Protein AF-A0A9E3BMX7-F1 (afdb_monomer)

pLDDT: mean 75.13, std 13.39, range [41.72, 94.5]

Radius of gyration: 87.29 Å; Cα contacts (8 Å, |Δi|>4): 71; chains: 1; bounding box: 152×109×263 Å

Mean predicted aligned error: 24.05 Å

Structure (mmCIF, N/CA/C/O backbone):
data_AF-A0A9E3BMX7-F1
#
_entry.id   AF-A0A9E3BMX7-F1
#
loop_
_atom_site.group_PDB
_atom_site.id
_atom_site.type_symbol
_atom_site.label_atom_id
_atom_site.label_alt_id
_atom_site.label_comp_id
_atom_site.label_asym_id
_atom_site.label_entity_id
_atom_site.label_seq_id
_atom_site.pdbx_PDB_ins_code
_atom_site.Cartn_x
_atom_site.Cartn_y
_atom_site.Cartn_z
_atom_site.occupancy
_atom_site.B_iso_or_equiv
_atom_site.auth_seq_id
_atom_site.auth_comp_id
_atom_site.auth_asym_id
_atom_site.auth_atom_id
_atom_site.pdbx_PDB_model_num
ATOM 1 N N . MET A 1 1 ? -49.608 14.286 -42.665 1.00 45.88 1 MET A N 1
ATOM 2 C CA . MET A 1 1 ? -49.156 15.027 -43.859 1.00 45.88 1 MET A CA 1
ATOM 3 C C . MET A 1 1 ? -48.660 16.374 -43.383 1.00 45.88 1 MET A C 1
ATOM 5 O O . MET A 1 1 ? -49.359 16.980 -42.579 1.00 45.88 1 MET A O 1
ATOM 9 N N . SER A 1 2 ? -47.480 16.752 -43.873 1.00 42.91 2 SER A N 1
ATOM 10 C CA . SER A 1 2 ? -46.743 18.000 -43.635 1.00 42.91 2 SER A CA 1
ATOM 11 C C . SER A 1 2 ? -46.027 18.141 -42.287 1.00 42.91 2 SER A C 1
ATOM 13 O O . SER A 1 2 ? -46.604 17.869 -41.243 1.00 42.91 2 SER A O 1
ATOM 15 N N . ASP A 1 3 ? -44.779 18.600 -42.225 1.00 44.50 3 ASP A N 1
ATOM 16 C CA . ASP A 1 3 ? -43.766 18.776 -43.273 1.00 44.50 3 ASP A CA 1
ATOM 17 C C . ASP A 1 3 ? -42.406 18.949 -42.588 1.00 44.50 3 ASP A C 1
ATOM 19 O O . ASP A 1 3 ? -42.284 19.597 -41.545 1.00 44.50 3 ASP A O 1
ATOM 23 N N . GLU A 1 4 ? -41.407 18.327 -43.193 1.00 44.69 4 GLU A N 1
ATOM 24 C CA . GLU A 1 4 ? -40.011 18.262 -42.788 1.00 44.69 4 GLU A CA 1
ATOM 25 C C . GLU A 1 4 ? -39.284 19.488 -43.359 1.00 44.69 4 GLU A C 1
ATOM 27 O O . GLU A 1 4 ? -39.390 19.786 -44.547 1.00 44.69 4 GLU A O 1
ATOM 32 N N . LYS A 1 5 ? -38.574 20.244 -42.513 1.00 59.22 5 LYS A N 1
ATOM 33 C CA . LYS A 1 5 ? -37.846 21.458 -42.913 1.00 59.22 5 LYS A CA 1
ATOM 34 C C . LYS A 1 5 ? -36.365 21.122 -43.161 1.00 59.22 5 LYS A C 1
ATOM 36 O O . LYS A 1 5 ? -35.686 20.776 -42.195 1.00 59.22 5 LYS A O 1
ATOM 41 N N . PRO A 1 6 ? -35.839 21.247 -44.395 1.00 69.12 6 PRO A N 1
ATOM 42 C CA . PRO A 1 6 ? -34.425 21.007 -44.683 1.00 69.12 6 PRO A CA 1
ATOM 43 C C . PRO A 1 6 ? -33.535 22.238 -44.390 1.00 69.12 6 PRO A C 1
ATOM 45 O O . PRO A 1 6 ? -34.026 23.373 -44.407 1.00 69.12 6 PRO A O 1
ATOM 48 N N . PRO A 1 7 ? -32.225 22.037 -44.129 1.00 65.56 7 PRO A N 1
ATOM 49 C CA . PRO A 1 7 ? -31.259 23.102 -43.854 1.00 65.56 7 PRO A CA 1
ATOM 50 C C . PRO A 1 7 ? -30.674 23.723 -45.139 1.00 65.56 7 PRO A C 1
ATOM 52 O O . PRO A 1 7 ? -30.433 23.032 -46.126 1.00 65.56 7 PRO A O 1
ATOM 55 N N . ILE A 1 8 ? -30.427 25.036 -45.097 1.00 66.00 8 ILE A N 1
ATOM 56 C CA . ILE A 1 8 ? -29.832 25.857 -46.171 1.00 66.00 8 ILE A CA 1
ATOM 57 C C . ILE A 1 8 ? -28.312 26.036 -45.908 1.00 66.00 8 ILE A C 1
ATOM 59 O O . ILE A 1 8 ? -27.930 26.101 -44.737 1.00 66.00 8 ILE A O 1
ATOM 63 N N . PRO A 1 9 ? -27.447 26.102 -46.949 1.00 68.56 9 PRO A N 1
ATOM 64 C CA . PRO A 1 9 ? -25.979 26.093 -46.849 1.00 68.56 9 PRO A CA 1
ATOM 65 C C . PRO A 1 9 ? -25.344 27.493 -46.669 1.00 68.56 9 PRO A C 1
ATOM 67 O O . PRO A 1 9 ? -26.020 28.494 -46.910 1.00 68.56 9 PRO A O 1
ATOM 70 N N . PRO A 1 10 ? -24.051 27.588 -46.281 1.00 67.56 10 PRO A N 1
ATOM 71 C CA . PRO A 1 10 ? -23.334 28.861 -46.158 1.00 67.56 10 PRO A CA 1
ATOM 72 C C . PRO A 1 10 ? -22.708 29.342 -47.484 1.00 67.56 10 PRO A C 1
ATOM 74 O O . PRO A 1 10 ? -22.135 28.557 -48.237 1.00 67.56 10 PRO A O 1
ATOM 77 N N . GLU A 1 11 ? -22.785 30.653 -47.715 1.00 55.09 11 GLU A N 1
ATOM 78 C CA . GLU A 1 11 ? -22.170 31.425 -48.812 1.00 55.09 11 GLU A CA 1
ATOM 79 C C . GLU A 1 11 ? -21.108 32.415 -48.246 1.00 55.09 11 GLU A C 1
ATOM 81 O O . GLU A 1 11 ? -21.000 32.523 -47.021 1.00 55.09 11 GLU A O 1
ATOM 86 N N . PRO A 1 12 ? -20.258 33.070 -49.071 1.00 60.41 12 PRO A N 1
ATOM 87 C CA . PRO A 1 12 ? -18.803 33.033 -48.922 1.00 60.41 12 PRO A CA 1
ATOM 88 C C . PRO A 1 12 ? -18.129 34.343 -48.461 1.00 60.41 12 PRO A C 1
ATOM 90 O O . PRO A 1 12 ? -18.748 35.387 -48.288 1.00 60.41 12 PRO A O 1
ATOM 93 N N . GLU A 1 13 ? -16.813 34.212 -48.279 1.00 54.62 13 GLU A N 1
ATOM 94 C CA . GLU A 1 13 ? -15.777 35.170 -47.879 1.00 54.62 13 GLU A CA 1
ATOM 95 C C . GLU A 1 13 ? -15.935 36.617 -48.388 1.00 54.62 13 GLU A C 1
ATOM 97 O O . GLU A 1 13 ? -15.946 36.889 -49.589 1.00 54.62 13 GLU A O 1
ATOM 102 N N . THR A 1 14 ? -15.926 37.565 -47.449 1.00 54.00 14 THR A N 1
ATOM 103 C CA . THR A 1 14 ? -15.662 38.989 -47.690 1.00 54.00 14 THR A CA 1
ATOM 104 C C . THR A 1 14 ? -14.191 39.308 -47.429 1.00 54.00 14 THR A C 1
ATOM 106 O O . THR A 1 14 ? -13.706 39.220 -46.302 1.00 54.00 14 THR A O 1
ATOM 109 N N . ILE A 1 15 ? -13.502 39.684 -48.506 1.00 52.75 15 ILE A N 1
ATOM 110 C CA . ILE A 1 15 ? -12.169 40.290 -48.542 1.00 52.75 15 ILE A CA 1
ATOM 111 C C . ILE A 1 15 ? -12.327 41.766 -48.160 1.00 52.75 15 ILE A C 1
ATOM 113 O O . ILE A 1 15 ? -12.967 42.510 -48.902 1.00 52.75 15 ILE A O 1
ATOM 117 N N . ASP A 1 16 ? -11.739 42.190 -47.040 1.00 54.12 16 ASP A N 1
ATOM 118 C CA . ASP A 1 16 ? -11.660 43.605 -46.668 1.00 54.12 16 ASP A CA 1
ATOM 119 C C . ASP A 1 16 ? -10.324 44.220 -47.090 1.00 54.12 16 ASP A C 1
ATOM 121 O O . ASP A 1 16 ? -9.240 43.673 -46.872 1.00 54.12 16 ASP A O 1
ATOM 125 N N . ALA A 1 17 ? -10.461 45.369 -47.744 1.00 45.69 17 ALA A N 1
ATOM 126 C CA . ALA A 1 17 ? -9.440 46.122 -48.440 1.00 45.69 17 ALA A CA 1
ATOM 127 C C . ALA A 1 17 ? -8.647 47.057 -47.512 1.00 45.69 17 ALA A C 1
ATOM 129 O O . ALA A 1 17 ? -9.183 47.720 -46.626 1.00 45.69 17 ALA A O 1
ATOM 130 N N . GLU A 1 18 ? -7.352 47.141 -47.795 1.00 47.81 18 GLU A N 1
ATOM 131 C CA . GLU A 1 18 ? -6.361 48.029 -47.193 1.00 47.81 18 GLU A CA 1
ATOM 132 C C . GLU A 1 18 ? -6.452 49.448 -47.803 1.00 47.81 18 GLU A C 1
ATOM 134 O O . GLU A 1 18 ? -6.487 49.574 -49.032 1.00 47.81 18 GLU A O 1
ATOM 139 N N . PRO A 1 19 ? -6.488 50.537 -47.005 1.00 63.62 19 PRO A N 1
ATOM 140 C CA . PRO A 1 19 ? -6.492 51.894 -47.541 1.00 63.62 19 PRO A CA 1
ATOM 141 C C . PRO A 1 19 ? -5.071 52.475 -47.646 1.00 63.62 19 PRO A C 1
ATOM 143 O O . PRO A 1 19 ? -4.354 52.626 -46.658 1.00 63.62 19 PRO A O 1
ATOM 146 N N . LEU A 1 20 ? -4.703 52.873 -48.865 1.00 52.69 20 LEU A N 1
ATOM 147 C CA . LEU A 1 20 ? -3.551 53.724 -49.186 1.00 52.69 20 LEU A CA 1
ATOM 148 C C . LEU A 1 20 ? -3.736 55.159 -48.658 1.00 52.69 20 LEU A C 1
ATOM 150 O O . LEU A 1 20 ? -4.843 55.699 -48.746 1.00 52.69 20 LEU A O 1
ATOM 154 N N . PRO A 1 21 ? -2.639 55.843 -48.283 1.00 58.97 21 PRO A N 1
ATOM 155 C CA . PRO A 1 21 ? -2.575 57.291 -48.463 1.00 58.97 21 PRO A CA 1
ATOM 156 C C . PRO A 1 21 ? -1.305 57.790 -49.186 1.00 58.97 21 PRO A C 1
ATOM 158 O O . PRO A 1 21 ? -0.182 57.536 -48.768 1.00 58.97 21 PRO A O 1
ATOM 161 N N . ALA A 1 22 ? -1.573 58.555 -50.251 1.00 45.72 22 ALA A N 1
ATOM 162 C CA . ALA A 1 22 ? -0.963 59.813 -50.710 1.00 45.72 22 ALA A CA 1
ATOM 163 C C . ALA A 1 22 ? 0.574 59.991 -50.816 1.00 45.72 22 ALA A C 1
ATOM 165 O O . ALA A 1 22 ? 1.304 60.062 -49.831 1.00 45.72 22 ALA A O 1
ATOM 166 N N . GLU A 1 23 ? 1.009 60.254 -52.054 1.00 53.22 23 GLU A N 1
ATOM 167 C CA . GLU A 1 23 ? 2.289 60.854 -52.458 1.00 53.22 23 GLU A CA 1
ATOM 168 C C . GLU A 1 23 ? 2.439 62.330 -52.029 1.00 53.22 23 GLU A C 1
ATOM 170 O O . GLU A 1 23 ? 1.493 63.107 -52.133 1.00 53.22 23 GLU A O 1
ATOM 175 N N . THR A 1 24 ? 3.663 62.750 -51.677 1.00 47.50 24 THR A N 1
ATOM 176 C CA . THR A 1 24 ? 4.300 64.018 -52.119 1.00 47.50 24 THR A CA 1
ATOM 177 C C . THR A 1 24 ? 5.846 63.918 -52.025 1.00 47.50 24 THR A C 1
ATOM 179 O O . THR A 1 24 ? 6.341 63.057 -51.296 1.00 47.50 24 THR A O 1
ATOM 182 N N . PRO A 1 25 ? 6.622 64.723 -52.796 1.00 60.59 25 PRO A N 1
ATOM 183 C CA . PRO A 1 25 ? 7.962 64.367 -53.296 1.00 60.59 25 PRO A CA 1
ATOM 184 C C . PRO A 1 25 ? 9.090 65.314 -52.769 1.00 60.59 25 PRO A C 1
ATOM 186 O O . PRO A 1 25 ? 8.908 65.932 -51.725 1.00 60.59 25 PRO A O 1
ATOM 189 N N . PRO A 1 26 ? 10.278 65.416 -53.408 1.00 69.62 26 PRO A N 1
ATOM 190 C CA . PRO A 1 26 ? 11.534 64.795 -52.981 1.00 69.62 26 PRO A CA 1
ATOM 191 C C . PRO A 1 26 ? 12.579 65.815 -52.490 1.00 69.62 26 PRO A C 1
ATOM 193 O O . PRO A 1 26 ? 12.759 66.847 -53.123 1.00 69.62 26 PRO A O 1
ATOM 196 N N . GLU A 1 27 ? 13.374 65.512 -51.459 1.00 42.56 27 GLU A N 1
ATOM 197 C CA . GLU A 1 27 ? 14.585 66.303 -51.210 1.00 42.56 27 GLU A CA 1
ATOM 198 C C . GLU A 1 27 ? 15.690 65.538 -50.463 1.00 42.56 27 GLU A C 1
ATOM 200 O O . GLU A 1 27 ? 15.484 64.932 -49.416 1.00 42.56 27 GLU A O 1
ATOM 205 N N . THR A 1 28 ? 16.887 65.676 -51.033 1.00 45.50 28 THR A N 1
ATOM 206 C CA . THR A 1 28 ? 18.185 65.766 -50.355 1.00 45.50 28 THR A CA 1
ATOM 207 C C . THR A 1 28 ? 18.888 64.472 -49.922 1.00 45.50 28 THR A C 1
ATOM 209 O O . THR A 1 28 ? 18.623 63.838 -48.908 1.00 45.50 28 THR A O 1
ATOM 212 N N . SER A 1 29 ? 19.906 64.160 -50.721 1.00 56.78 29 SER A N 1
ATOM 213 C CA . SER A 1 29 ? 21.063 63.303 -50.470 1.00 56.78 29 SER A CA 1
ATOM 214 C C . SER A 1 29 ? 21.797 63.585 -49.145 1.00 56.78 29 SER A C 1
ATOM 216 O O . SER A 1 29 ? 22.301 64.689 -48.952 1.00 56.78 29 SER A O 1
ATOM 218 N N . GLU A 1 30 ? 21.976 62.549 -48.312 1.00 43.47 30 GLU A N 1
ATOM 219 C CA . GLU A 1 30 ? 22.926 62.493 -47.182 1.00 43.47 30 GLU A CA 1
ATOM 220 C C . GLU A 1 30 ? 23.632 61.106 -47.117 1.00 43.47 30 GLU A C 1
ATOM 222 O O . GLU A 1 30 ? 23.079 60.111 -47.592 1.00 43.47 30 GLU A O 1
ATOM 227 N N . PRO A 1 31 ? 24.873 61.019 -46.590 1.00 58.47 31 PRO A N 1
ATOM 228 C CA . PRO A 1 31 ? 25.837 59.932 -46.831 1.00 58.47 31 PRO A CA 1
ATOM 229 C C . PRO A 1 31 ? 25.576 58.654 -45.996 1.00 58.47 31 PRO A C 1
ATOM 231 O O . PRO A 1 31 ? 24.807 58.682 -45.032 1.00 58.47 31 PRO A O 1
ATOM 234 N N . PRO A 1 32 ? 26.219 57.506 -46.317 1.00 59.28 32 PRO A N 1
ATOM 235 C CA . PRO A 1 32 ? 25.867 56.211 -45.733 1.00 59.28 32 PRO A CA 1
ATOM 236 C C . PRO A 1 32 ? 26.162 56.151 -44.227 1.00 59.28 32 PRO A C 1
ATOM 238 O O . PRO A 1 32 ? 27.316 56.184 -43.794 1.00 59.28 32 PRO A O 1
ATOM 241 N N . ARG A 1 33 ? 25.106 56.007 -43.415 1.00 50.38 33 ARG A N 1
ATOM 242 C CA . ARG A 1 33 ? 25.215 55.694 -41.984 1.00 50.38 33 ARG A CA 1
ATOM 243 C C . ARG A 1 33 ? 25.670 54.250 -41.780 1.00 50.38 33 ARG A C 1
ATOM 245 O O . ARG A 1 33 ? 25.092 53.307 -42.312 1.00 50.38 33 ARG A O 1
ATOM 252 N N . ALA A 1 34 ? 26.701 54.109 -40.954 1.00 55.19 34 ALA A N 1
ATOM 253 C CA . ALA A 1 34 ? 27.284 52.851 -40.522 1.00 55.19 34 ALA A CA 1
ATOM 254 C C . ALA A 1 34 ? 26.262 51.919 -39.842 1.00 55.19 34 ALA A C 1
ATOM 256 O O . ALA A 1 34 ? 25.436 52.346 -39.035 1.00 55.19 34 ALA A O 1
ATOM 257 N N . ALA A 1 35 ? 26.376 50.625 -40.147 1.00 52.16 35 ALA A N 1
ATOM 258 C CA . ALA A 1 35 ? 25.552 49.554 -39.600 1.00 52.16 35 ALA A CA 1
ATOM 259 C C . ALA A 1 35 ? 25.593 49.492 -38.053 1.00 52.16 35 ALA A C 1
ATOM 261 O O . ALA A 1 35 ? 26.664 49.654 -37.454 1.00 52.16 35 ALA A O 1
ATOM 262 N N . PRO A 1 36 ? 24.465 49.186 -37.381 1.00 55.16 36 PRO A N 1
ATOM 263 C CA . PRO A 1 36 ? 24.430 49.036 -35.932 1.00 55.16 36 PRO A CA 1
ATOM 264 C C . PRO A 1 36 ? 25.216 47.790 -35.499 1.00 55.16 36 PRO A C 1
ATOM 266 O O . PRO A 1 36 ? 24.854 46.649 -35.793 1.00 55.16 36 PRO A O 1
ATOM 269 N N . ARG A 1 37 ? 26.304 48.001 -34.750 1.00 50.41 37 ARG A N 1
ATOM 270 C CA . ARG A 1 37 ? 27.030 46.931 -34.055 1.00 50.41 37 ARG A CA 1
ATOM 271 C C . ARG A 1 37 ? 26.125 46.333 -32.975 1.00 50.41 37 ARG A C 1
ATOM 273 O O . ARG A 1 37 ? 25.810 46.994 -31.987 1.00 50.41 37 ARG A O 1
ATOM 280 N N . ARG A 1 38 ? 25.733 45.066 -33.148 1.00 41.72 38 ARG A N 1
ATOM 281 C CA . ARG A 1 38 ? 25.040 44.264 -32.128 1.00 41.72 38 ARG A CA 1
ATOM 282 C C . ARG A 1 38 ? 25.875 44.231 -30.840 1.00 41.72 38 ARG A C 1
ATOM 284 O O . ARG A 1 38 ? 26.933 43.604 -30.796 1.00 41.72 38 ARG A O 1
ATOM 291 N N . ARG A 1 39 ? 25.385 44.892 -29.786 1.00 47.19 39 ARG A N 1
ATOM 292 C CA . ARG A 1 39 ? 25.879 44.736 -28.410 1.00 47.19 39 ARG A CA 1
ATOM 293 C C . ARG A 1 39 ? 25.646 43.287 -27.976 1.00 47.19 39 ARG A C 1
ATOM 295 O O . ARG A 1 39 ? 24.503 42.865 -27.823 1.00 47.19 39 ARG A O 1
ATOM 302 N N . ARG A 1 40 ? 26.731 42.534 -27.775 1.00 49.12 40 ARG A N 1
ATOM 303 C CA . ARG A 1 40 ? 26.711 41.249 -27.066 1.00 49.12 40 ARG A CA 1
ATOM 304 C C . ARG A 1 40 ? 26.242 41.515 -25.637 1.00 49.12 40 ARG A C 1
ATOM 306 O O . ARG A 1 40 ? 26.957 42.152 -24.870 1.00 49.12 40 ARG A O 1
ATOM 313 N N . GLN A 1 41 ? 25.035 41.069 -25.307 1.00 51.84 41 GLN A N 1
ATOM 314 C CA . GLN A 1 41 ? 24.585 41.016 -23.923 1.00 51.84 41 GLN A CA 1
ATOM 315 C C . GLN A 1 41 ? 25.424 39.951 -23.200 1.00 51.84 41 GLN A C 1
ATOM 317 O O . GLN A 1 41 ? 25.539 38.836 -23.719 1.00 51.84 41 GLN A O 1
ATOM 322 N N . PRO A 1 42 ? 26.050 40.264 -22.054 1.00 54.38 42 PRO A N 1
ATOM 323 C CA . PRO A 1 42 ? 26.695 39.250 -21.238 1.00 54.38 42 PRO A CA 1
ATOM 324 C C . PRO A 1 42 ? 25.606 38.289 -20.762 1.00 54.38 42 PRO A C 1
ATOM 326 O O . PRO A 1 42 ? 24.647 38.683 -20.103 1.00 54.38 42 PRO A O 1
ATOM 329 N N . THR A 1 43 ? 25.725 37.029 -21.164 1.00 62.53 43 THR A N 1
ATOM 330 C CA . THR A 1 43 ? 24.859 35.938 -20.725 1.00 62.53 43 THR A CA 1
ATOM 331 C C . THR A 1 43 ? 24.824 35.919 -19.199 1.00 62.53 43 THR A C 1
ATOM 333 O O . THR A 1 43 ? 25.845 35.661 -18.572 1.00 62.53 43 THR A O 1
ATOM 336 N N . LEU A 1 44 ? 23.654 36.204 -18.619 1.00 63.16 44 LEU A N 1
ATOM 337 C CA . LEU A 1 44 ? 23.362 36.173 -17.175 1.00 63.16 44 LEU A CA 1
ATOM 338 C C . LEU A 1 44 ? 23.234 34.746 -16.614 1.00 63.16 44 LEU A C 1
ATOM 340 O O . LEU A 1 44 ? 23.168 34.554 -15.405 1.00 63.16 44 LEU A O 1
ATOM 344 N N . VAL A 1 45 ? 23.241 33.739 -17.488 1.00 73.25 45 VAL A N 1
ATOM 345 C CA . VAL A 1 45 ? 23.118 32.315 -17.151 1.00 73.25 45 VAL A CA 1
ATOM 346 C C . VAL A 1 45 ? 24.102 31.845 -16.058 1.00 73.25 45 VAL A C 1
ATOM 348 O O . VAL A 1 45 ? 23.631 31.263 -15.084 1.00 73.25 45 VAL A O 1
ATOM 351 N N . PRO A 1 46 ? 25.425 32.114 -16.109 1.00 78.38 46 PRO A N 1
ATOM 352 C CA . PRO A 1 46 ? 26.341 31.671 -15.056 1.00 78.38 46 PRO A CA 1
ATOM 353 C C . PRO A 1 46 ? 26.089 32.358 -13.705 1.00 78.38 46 PRO A C 1
ATOM 355 O O . PRO A 1 46 ? 26.345 31.757 -12.665 1.00 78.38 46 PRO A O 1
ATOM 358 N N . LEU A 1 47 ? 25.542 33.579 -13.695 1.00 83.12 47 LEU A N 1
ATOM 359 C CA . LEU A 1 47 ? 25.237 34.298 -12.456 1.00 83.12 47 LEU A CA 1
ATOM 360 C C . LEU A 1 47 ? 24.028 33.686 -11.737 1.00 83.12 47 LEU A C 1
ATOM 362 O O . LEU A 1 47 ? 24.033 33.576 -10.515 1.00 83.12 47 LEU A O 1
ATOM 366 N N . VAL A 1 48 ? 23.034 33.208 -12.493 1.00 86.00 48 VAL A N 1
ATOM 367 C CA . VAL A 1 48 ? 21.873 32.491 -11.941 1.00 86.00 48 VAL A CA 1
ATOM 368 C C . VAL A 1 48 ? 22.290 31.140 -11.347 1.00 86.00 48 VAL A C 1
ATOM 370 O O . VAL A 1 48 ? 21.859 30.804 -10.246 1.00 86.00 48 VAL A O 1
ATOM 373 N N . TYR A 1 49 ? 23.184 30.400 -12.014 1.00 89.12 49 TYR A N 1
ATOM 374 C CA . TYR A 1 49 ? 23.717 29.141 -11.473 1.00 89.12 49 TYR A CA 1
ATOM 375 C C . TYR A 1 49 ? 24.547 29.348 -10.202 1.00 89.12 49 TYR A C 1
ATOM 377 O O . TYR A 1 49 ? 24.403 28.578 -9.254 1.00 89.12 49 TYR A O 1
ATOM 385 N N . ALA A 1 50 ? 25.370 30.400 -10.144 1.00 87.25 50 ALA A N 1
ATOM 386 C CA . ALA A 1 50 ? 26.135 30.725 -8.941 1.00 87.25 50 ALA A CA 1
ATOM 387 C C . ALA A 1 50 ? 25.217 31.045 -7.748 1.00 87.25 50 ALA A C 1
ATOM 389 O O . ALA A 1 50 ? 25.461 30.579 -6.637 1.00 87.25 50 ALA A O 1
ATOM 390 N N . LEU A 1 51 ? 24.125 31.777 -7.984 1.00 92.44 51 LEU A N 1
ATOM 391 C CA . LEU A 1 51 ? 23.160 32.139 -6.944 1.00 92.44 51 LEU A CA 1
ATOM 392 C C . LEU A 1 51 ? 22.387 30.913 -6.431 1.00 92.44 51 LEU A C 1
ATOM 394 O O . LEU A 1 51 ? 22.231 30.748 -5.222 1.00 92.44 51 LEU A O 1
ATOM 398 N N . ALA A 1 52 ? 21.991 30.003 -7.326 1.00 87.88 52 ALA A N 1
ATOM 399 C CA . ALA A 1 52 ? 21.354 28.740 -6.949 1.00 87.88 52 ALA A CA 1
ATOM 400 C C . ALA A 1 52 ? 22.270 27.857 -6.079 1.00 87.88 52 ALA A C 1
ATOM 402 O O . ALA A 1 52 ? 21.813 27.249 -5.111 1.00 87.88 52 ALA A O 1
ATOM 403 N N . LEU A 1 53 ? 23.572 27.828 -6.379 1.00 94.19 53 LEU A N 1
ATOM 404 C CA . LEU A 1 53 ? 24.554 27.044 -5.624 1.00 94.19 53 LEU A CA 1
ATOM 405 C C . LEU A 1 53 ? 24.782 27.610 -4.212 1.00 94.19 53 LEU A C 1
ATOM 407 O O . LEU A 1 53 ? 24.904 26.845 -3.257 1.00 94.19 53 LEU A O 1
ATOM 411 N N . VAL A 1 54 ? 24.762 28.938 -4.056 1.00 94.50 54 VAL A N 1
ATOM 412 C CA . VAL A 1 54 ? 24.857 29.596 -2.740 1.00 94.50 54 VAL A CA 1
ATOM 413 C C . VAL A 1 54 ? 23.621 29.312 -1.883 1.00 94.50 54 VAL A C 1
ATOM 415 O O . VAL A 1 54 ? 23.762 29.021 -0.696 1.00 94.50 54 VAL A O 1
ATOM 418 N N . VAL A 1 55 ? 22.421 29.329 -2.470 1.00 93.38 55 VAL A N 1
ATOM 419 C CA . VAL A 1 55 ? 21.182 28.982 -1.749 1.00 93.38 55 VAL A CA 1
ATOM 420 C C . VAL A 1 55 ? 21.196 27.515 -1.313 1.00 93.38 55 VAL A C 1
ATOM 422 O O . VAL A 1 55 ? 20.857 27.215 -0.169 1.00 93.38 55 VAL A O 1
ATOM 425 N N . LEU A 1 56 ? 21.652 26.606 -2.180 1.00 93.12 56 LEU A N 1
ATOM 426 C CA . LEU A 1 56 ? 21.774 25.185 -1.852 1.00 93.12 56 LEU A CA 1
ATOM 427 C C . LEU A 1 56 ? 22.789 24.948 -0.721 1.00 93.12 56 LEU A C 1
ATOM 429 O O . LEU A 1 56 ? 22.497 24.228 0.231 1.00 93.12 56 LEU A O 1
ATOM 433 N N . ALA A 1 57 ? 23.958 25.590 -0.787 1.00 92.38 57 ALA A N 1
ATOM 434 C CA . ALA A 1 57 ? 24.972 25.497 0.262 1.00 92.38 57 ALA A CA 1
ATOM 435 C C . ALA A 1 57 ? 24.467 26.071 1.598 1.00 92.38 57 ALA A C 1
ATOM 437 O O . ALA A 1 57 ? 24.700 25.476 2.650 1.00 92.38 57 ALA A O 1
ATOM 438 N N . GLY A 1 58 ? 23.719 27.180 1.555 1.00 92.75 58 GLY A N 1
ATOM 439 C CA . GLY A 1 58 ? 23.059 27.759 2.725 1.00 92.75 58 GLY A CA 1
ATOM 440 C C . GLY A 1 58 ? 22.016 26.824 3.340 1.00 92.75 58 GLY A C 1
ATOM 441 O O . GLY A 1 58 ? 21.987 26.670 4.557 1.00 92.75 58 GLY A O 1
ATOM 442 N N . ALA A 1 59 ? 21.216 26.139 2.518 1.00 85.31 59 ALA A N 1
ATOM 443 C CA . ALA A 1 59 ? 20.231 25.164 2.989 1.00 85.31 59 ALA A CA 1
ATOM 444 C C . ALA A 1 59 ? 20.892 23.949 3.662 1.00 85.31 59 ALA A C 1
ATOM 446 O O . ALA A 1 59 ? 20.431 23.501 4.710 1.00 85.31 59 ALA A O 1
ATOM 447 N N . VAL A 1 60 ? 22.004 23.452 3.111 1.00 89.12 60 VAL A N 1
ATOM 448 C CA . VAL A 1 60 ? 22.769 22.344 3.709 1.00 89.12 60 VAL A CA 1
ATOM 449 C C . VAL A 1 60 ? 23.422 22.768 5.028 1.00 89.12 60 VAL A C 1
ATOM 451 O O . VAL A 1 60 ? 23.347 22.031 6.010 1.00 89.12 60 VAL A O 1
ATOM 454 N N . ALA A 1 61 ? 24.009 23.966 5.088 1.00 90.38 61 ALA A N 1
ATOM 455 C CA . ALA A 1 61 ? 24.577 24.506 6.323 1.00 90.38 61 ALA A CA 1
ATOM 456 C C . ALA A 1 61 ? 23.500 24.741 7.398 1.00 90.38 61 ALA A C 1
ATOM 458 O O . ALA A 1 61 ? 23.720 24.434 8.568 1.00 90.38 61 ALA A O 1
ATOM 459 N N . PHE A 1 62 ? 22.318 25.221 7.002 1.00 87.25 62 PHE A N 1
ATOM 460 C CA . PHE A 1 62 ? 21.172 25.402 7.894 1.00 87.25 62 PHE A CA 1
ATOM 461 C C . PHE A 1 62 ? 20.666 24.067 8.458 1.00 87.25 62 PHE A C 1
ATOM 463 O O . PHE A 1 62 ? 20.389 23.981 9.652 1.00 87.25 62 PHE A O 1
ATOM 470 N N . LEU A 1 63 ? 20.630 23.008 7.639 1.00 84.88 63 LEU A N 1
ATOM 471 C CA . LEU A 1 63 ? 20.260 21.656 8.077 1.00 84.88 63 LEU A CA 1
ATOM 472 C C . LEU A 1 63 ? 21.264 21.069 9.086 1.00 84.88 63 LEU A C 1
ATOM 474 O O . LEU A 1 63 ? 20.892 20.282 9.952 1.00 84.88 63 LEU A O 1
ATOM 478 N N . TRP A 1 64 ? 22.535 21.463 8.988 1.00 88.12 64 TRP A N 1
ATOM 479 C CA . TRP A 1 64 ? 23.575 21.079 9.944 1.00 88.12 64 TRP A CA 1
ATOM 480 C C . TRP A 1 64 ? 23.512 21.877 11.251 1.00 88.12 64 TRP A C 1
ATOM 482 O O . TRP A 1 64 ? 23.845 21.346 12.309 1.00 88.12 64 TRP A O 1
ATOM 492 N N . TRP A 1 65 ? 23.074 23.138 11.197 1.00 85.06 65 TRP A N 1
ATOM 493 C CA . TRP A 1 65 ? 22.968 23.996 12.381 1.00 85.06 65 TRP A CA 1
ATOM 494 C C . TRP A 1 65 ? 21.666 23.800 13.163 1.00 85.06 65 TRP A C 1
ATOM 496 O O . TRP A 1 65 ? 21.643 23.984 14.380 1.00 85.06 65 TRP A O 1
ATOM 506 N N . HIS A 1 66 ? 20.603 23.390 12.472 1.00 71.00 66 HIS A N 1
ATOM 507 C CA . HIS A 1 66 ? 19.322 23.007 13.048 1.00 71.00 66 HIS A CA 1
ATOM 508 C C . HIS A 1 66 ? 19.055 21.523 12.769 1.00 71.00 66 HIS A C 1
ATOM 510 O O . HIS A 1 66 ? 18.223 21.216 11.912 1.00 71.00 66 HIS A O 1
ATOM 516 N N . PRO A 1 67 ? 19.721 20.586 13.481 1.00 65.06 67 PRO A N 1
ATOM 517 C CA . PRO A 1 67 ? 19.272 19.204 13.487 1.00 65.06 67 PRO A CA 1
ATOM 518 C C . PRO A 1 67 ? 17.830 19.229 13.981 1.00 65.06 67 PRO A C 1
ATOM 520 O O . PRO A 1 67 ? 17.557 19.616 15.120 1.00 65.06 67 PRO A O 1
ATOM 523 N N . THR A 1 68 ? 16.896 18.911 13.091 1.00 60.91 68 THR A N 1
ATOM 524 C CA . THR A 1 68 ? 15.482 18.777 13.411 1.00 60.91 68 THR A CA 1
ATOM 525 C C . THR A 1 68 ? 15.371 17.688 14.462 1.00 60.91 68 THR A C 1
ATOM 527 O O . THR A 1 68 ? 15.373 16.497 14.162 1.00 60.91 68 THR A O 1
ATOM 530 N N . GLY A 1 69 ? 15.353 18.111 15.726 1.00 50.66 69 GLY A N 1
ATOM 531 C CA . GLY A 1 69 ? 15.102 17.241 16.852 1.00 50.66 69 GLY A CA 1
ATOM 532 C C . GLY A 1 69 ? 13.789 16.529 16.589 1.00 50.66 69 GLY A C 1
ATOM 533 O O . GLY A 1 69 ? 12.729 17.152 16.553 1.00 50.66 69 GLY A O 1
ATOM 534 N N . THR A 1 70 ? 13.883 15.223 16.380 1.00 56.06 70 THR A N 1
ATOM 535 C CA . THR A 1 70 ? 12.797 14.255 16.461 1.00 56.06 70 THR A CA 1
ATOM 536 C C . THR A 1 70 ? 12.174 14.355 17.855 1.00 56.06 70 THR A C 1
ATOM 538 O O . THR A 1 70 ? 12.534 13.622 18.770 1.00 56.06 70 THR A O 1
ATOM 541 N N . GLN A 1 71 ? 11.289 15.331 18.053 1.00 49.94 71 GLN A N 1
ATOM 542 C CA . GLN A 1 71 ? 10.538 15.545 19.296 1.00 49.94 71 GLN A CA 1
ATOM 543 C C . GLN A 1 71 ? 9.131 14.933 19.241 1.00 49.94 71 GLN A C 1
ATOM 545 O O . GLN A 1 71 ? 8.329 15.120 20.149 1.00 49.94 71 GLN A O 1
ATOM 550 N N . GLN A 1 72 ? 8.842 14.120 18.228 1.00 51.94 72 GLN A N 1
ATOM 551 C CA . GLN A 1 72 ? 7.650 13.283 18.178 1.00 51.94 72 GLN A CA 1
ATOM 552 C C . GLN A 1 72 ? 8.066 11.860 17.838 1.00 51.94 72 GLN A C 1
ATOM 554 O O . GLN A 1 72 ? 8.192 11.555 16.666 1.00 51.94 72 GLN A O 1
ATOM 559 N N . GLN A 1 73 ? 8.304 11.030 18.865 1.00 50.94 73 GLN A N 1
ATOM 560 C CA . GLN A 1 73 ? 7.875 9.619 18.944 1.00 50.94 73 GLN A CA 1
ATOM 561 C C . GLN A 1 73 ? 8.605 8.836 20.055 1.00 50.94 73 GLN A C 1
ATOM 563 O O . GLN A 1 73 ? 9.462 7.999 19.783 1.00 50.94 73 GLN A O 1
ATOM 568 N N . PRO A 1 74 ? 8.198 8.982 21.327 1.00 56.66 74 PRO A N 1
ATOM 569 C CA . PRO A 1 74 ? 8.349 7.876 22.275 1.00 56.66 74 PRO A CA 1
ATOM 570 C C . PRO A 1 74 ? 7.504 6.654 21.847 1.00 56.66 74 PRO A C 1
ATOM 572 O O . PRO A 1 74 ? 7.888 5.519 22.097 1.00 56.66 74 PRO A O 1
ATOM 575 N N . ALA A 1 75 ? 6.405 6.870 21.109 1.00 59.28 75 ALA A N 1
ATOM 576 C CA . ALA A 1 75 ? 5.484 5.811 20.694 1.00 59.28 75 ALA A CA 1
ATOM 577 C C . ALA A 1 75 ? 5.982 4.924 19.532 1.00 59.28 75 ALA A C 1
ATOM 579 O O . ALA A 1 75 ? 5.550 3.779 19.435 1.00 59.28 75 ALA A O 1
ATOM 580 N N . GLU A 1 76 ? 6.866 5.399 18.641 1.00 65.94 76 GLU A N 1
ATOM 581 C CA . GLU A 1 76 ? 7.438 4.516 17.604 1.00 65.94 76 GLU A CA 1
ATOM 582 C C . GLU A 1 76 ? 8.597 3.678 18.129 1.00 65.94 76 GLU A C 1
ATOM 584 O O . GLU A 1 76 ? 8.685 2.510 17.769 1.00 65.94 76 GLU A O 1
ATOM 589 N N . ALA A 1 77 ? 9.426 4.208 19.032 1.00 71.19 77 ALA A N 1
ATOM 590 C CA . ALA A 1 77 ? 10.469 3.412 19.678 1.00 71.19 77 ALA A CA 1
ATOM 591 C C . ALA A 1 77 ? 9.869 2.221 20.449 1.00 71.19 77 ALA A C 1
ATOM 593 O O . ALA A 1 77 ? 10.387 1.107 20.379 1.00 71.19 77 ALA A O 1
ATOM 594 N N . GLU A 1 78 ? 8.727 2.429 21.108 1.00 77.56 78 GLU A N 1
ATOM 595 C CA . GLU A 1 78 ? 7.991 1.372 21.808 1.00 77.56 78 GLU A CA 1
ATOM 596 C C . GLU A 1 78 ? 7.353 0.363 20.835 1.00 77.56 78 GLU A C 1
ATOM 598 O O . GLU A 1 78 ? 7.396 -0.843 21.073 1.00 77.56 78 GLU A O 1
ATOM 603 N N . ARG A 1 79 ? 6.840 0.828 19.684 1.00 76.00 79 ARG A N 1
ATOM 604 C CA . ARG A 1 79 ? 6.323 -0.052 18.619 1.00 76.00 79 ARG A CA 1
ATOM 605 C C . ARG A 1 79 ? 7.418 -0.895 17.977 1.00 76.00 79 ARG A C 1
ATOM 607 O O . ARG A 1 79 ? 7.182 -2.069 17.712 1.00 76.00 79 ARG A O 1
ATOM 614 N N . VAL A 1 80 ? 8.602 -0.331 17.747 1.00 85.44 80 VAL A N 1
ATOM 615 C CA . VAL A 1 80 ? 9.744 -1.067 17.189 1.00 85.44 80 VAL A CA 1
ATOM 616 C C . VAL A 1 80 ? 10.265 -2.088 18.203 1.00 85.44 80 VAL A C 1
ATOM 618 O O . VAL A 1 80 ? 10.499 -3.231 17.825 1.00 85.44 80 VAL A O 1
ATOM 621 N N . ALA A 1 81 ? 10.341 -1.741 19.494 1.00 85.81 81 ALA A N 1
ATOM 622 C CA . ALA A 1 81 ? 10.709 -2.687 20.552 1.00 85.81 81 ALA A CA 1
ATOM 623 C C . ALA A 1 81 ? 9.689 -3.833 20.713 1.00 85.81 81 ALA A C 1
ATOM 625 O O . ALA A 1 81 ? 10.078 -4.988 20.903 1.00 85.81 81 ALA A O 1
ATOM 626 N N . ALA A 1 82 ? 8.390 -3.540 20.588 1.00 85.12 82 ALA A N 1
ATOM 627 C CA . ALA A 1 82 ? 7.335 -4.554 20.600 1.00 85.12 82 ALA A CA 1
ATOM 628 C C . ALA A 1 82 ? 7.401 -5.476 19.370 1.00 85.12 82 ALA A C 1
ATOM 630 O O . ALA A 1 82 ? 7.196 -6.686 19.492 1.00 85.12 82 ALA A O 1
ATOM 631 N N . LEU A 1 83 ? 7.732 -4.930 18.196 1.00 90.75 83 LEU A N 1
ATOM 632 C CA . LEU A 1 83 ? 7.896 -5.715 16.972 1.00 90.75 83 LEU A CA 1
ATOM 633 C C . LEU A 1 83 ? 9.115 -6.645 17.061 1.00 90.75 83 LEU A C 1
ATOM 635 O O . LEU A 1 83 ? 9.035 -7.806 16.663 1.00 90.75 83 LEU A O 1
ATOM 639 N N . ASP A 1 84 ? 10.211 -6.177 17.659 1.00 92.81 84 ASP A N 1
ATOM 640 C CA . ASP A 1 84 ? 11.419 -6.981 17.874 1.00 92.81 84 ASP A CA 1
ATOM 641 C C . ASP A 1 84 ? 11.171 -8.133 18.866 1.00 92.81 84 ASP A C 1
ATOM 643 O O . ASP A 1 84 ? 11.608 -9.265 18.640 1.00 92.81 84 ASP A O 1
ATOM 647 N N . GLN A 1 85 ? 10.387 -7.891 19.925 1.00 90.12 85 GLN A N 1
ATOM 648 C CA . GLN A 1 85 ? 9.921 -8.956 20.823 1.00 90.12 85 GLN A CA 1
ATOM 649 C C . GLN A 1 85 ? 9.037 -9.975 20.098 1.00 90.12 85 GLN A C 1
ATOM 651 O O . GLN A 1 85 ? 9.167 -11.179 20.335 1.00 90.12 85 GLN A O 1
ATOM 656 N N . GLN A 1 86 ? 8.170 -9.521 19.191 1.00 92.75 86 GLN A N 1
ATOM 657 C CA . GLN A 1 86 ? 7.305 -10.407 18.416 1.00 92.75 86 GLN A CA 1
ATOM 658 C C . GLN A 1 86 ? 8.129 -11.304 17.481 1.00 92.75 86 GLN A C 1
ATOM 660 O O . GLN A 1 86 ? 7.921 -12.516 17.446 1.00 92.75 86 GLN A O 1
ATOM 665 N N . VAL A 1 87 ? 9.138 -10.752 16.803 1.00 93.38 87 VAL A N 1
ATOM 666 C CA . VAL A 1 87 ? 10.049 -11.533 15.949 1.00 93.38 87 VAL A CA 1
ATOM 667 C C . VAL A 1 87 ? 10.862 -12.544 16.767 1.00 93.38 87 VAL A C 1
ATOM 669 O O . VAL A 1 87 ? 11.037 -13.685 16.333 1.00 93.38 87 VAL A O 1
ATOM 672 N N . GLN A 1 88 ? 11.316 -12.183 17.971 1.00 92.12 88 GLN A N 1
ATOM 673 C CA . GLN A 1 88 ? 12.017 -13.118 18.861 1.00 92.12 88 GLN A CA 1
ATOM 674 C C . GLN A 1 88 ? 11.111 -14.254 19.357 1.00 92.12 88 GLN A C 1
ATOM 676 O O . GLN A 1 88 ? 11.557 -15.404 19.396 1.00 92.12 88 GLN A O 1
ATOM 681 N N . ALA A 1 89 ? 9.845 -13.962 19.673 1.00 89.19 89 ALA A N 1
ATOM 682 C CA . ALA A 1 89 ? 8.861 -14.968 20.074 1.00 89.19 89 ALA A CA 1
ATOM 683 C C . ALA A 1 89 ? 8.572 -15.966 18.941 1.00 89.19 89 ALA A C 1
ATOM 685 O O . ALA A 1 89 ? 8.652 -17.175 19.161 1.00 89.19 89 ALA A O 1
ATOM 686 N N . LEU A 1 90 ? 8.353 -15.479 17.712 1.00 88.12 90 LEU A N 1
ATOM 687 C CA . LEU A 1 90 ? 8.171 -16.353 16.547 1.00 88.12 90 LEU A CA 1
ATOM 688 C C . LEU A 1 90 ? 9.413 -17.214 16.278 1.00 88.12 90 LEU A C 1
ATOM 690 O O . LEU A 1 90 ? 9.297 -18.398 15.968 1.00 88.12 90 LEU A O 1
ATOM 694 N N . ASN A 1 91 ? 10.616 -16.659 16.422 1.00 92.81 91 ASN A N 1
ATOM 695 C CA . ASN A 1 91 ? 11.846 -17.418 16.193 1.00 92.81 91 ASN A CA 1
ATOM 696 C C . ASN A 1 91 ? 12.071 -18.500 17.273 1.00 92.81 91 ASN A C 1
ATOM 698 O O . ASN A 1 91 ? 12.607 -19.574 16.986 1.00 92.81 91 ASN A O 1
ATOM 702 N N . ALA A 1 92 ? 11.632 -18.254 18.512 1.00 87.94 92 ALA A N 1
ATOM 703 C CA . ALA A 1 92 ? 11.634 -19.256 19.578 1.00 87.94 92 ALA A CA 1
ATOM 704 C C . ALA A 1 92 ? 10.622 -20.384 19.310 1.00 87.94 92 ALA A C 1
ATOM 706 O O . ALA A 1 92 ? 10.955 -21.558 19.485 1.00 87.94 92 ALA A O 1
ATOM 707 N N . GLU A 1 93 ? 9.431 -20.042 18.819 1.00 85.06 93 GLU A N 1
ATOM 708 C CA . GLU A 1 93 ? 8.386 -21.004 18.456 1.00 85.06 93 GLU A CA 1
ATOM 709 C C . GLU A 1 93 ? 8.822 -21.882 17.273 1.00 85.06 93 GLU A C 1
ATOM 711 O O . GLU A 1 93 ? 8.722 -23.108 17.333 1.00 85.06 93 GLU A O 1
ATOM 716 N N . VAL A 1 94 ? 9.447 -21.294 16.249 1.00 90.69 94 VAL A N 1
ATOM 717 C CA . VAL A 1 94 ? 10.023 -22.046 15.120 1.00 90.69 94 VAL A CA 1
ATOM 718 C C . VAL A 1 94 ? 11.143 -22.983 15.581 1.00 90.69 94 VAL A C 1
ATOM 720 O O . VAL A 1 94 ? 11.206 -24.125 15.124 1.00 90.69 94 VAL A O 1
ATOM 723 N N . LYS A 1 95 ? 11.996 -22.567 16.527 1.00 85.50 95 LYS A N 1
ATOM 724 C CA . LYS A 1 95 ? 13.008 -23.459 17.123 1.00 85.50 95 LYS A CA 1
ATOM 725 C C . LYS A 1 95 ? 12.385 -24.589 17.944 1.00 85.50 95 LYS A C 1
ATOM 727 O O . LYS A 1 95 ? 12.905 -25.701 17.904 1.00 85.50 95 LYS A O 1
ATOM 732 N N . GLN A 1 96 ? 11.279 -24.343 18.645 1.00 83.75 96 GLN A N 1
ATOM 733 C CA . GLN A 1 96 ? 10.528 -25.393 19.342 1.00 83.75 96 GLN A CA 1
ATOM 734 C C . GLN A 1 96 ? 9.871 -26.376 18.370 1.00 83.75 96 GLN A C 1
ATOM 736 O O . GLN A 1 96 ? 9.930 -27.583 18.607 1.00 83.75 96 GLN A O 1
ATOM 741 N N . LEU A 1 97 ? 9.311 -25.895 17.256 1.00 78.50 97 LEU A N 1
ATOM 742 C CA . LEU A 1 97 ? 8.767 -26.762 16.210 1.00 78.50 97 LEU A CA 1
ATOM 743 C C . LEU A 1 97 ? 9.868 -27.570 15.514 1.00 78.50 97 LEU A C 1
ATOM 745 O O . LEU A 1 97 ? 9.672 -28.754 15.255 1.00 78.50 97 LEU A O 1
ATOM 749 N N . ALA A 1 98 ? 11.034 -26.973 15.262 1.00 83.62 98 ALA A N 1
ATOM 750 C CA . ALA A 1 98 ? 12.178 -27.667 14.670 1.00 83.62 98 ALA A CA 1
ATOM 751 C C . ALA A 1 98 ? 12.819 -28.686 15.631 1.00 83.62 98 ALA A C 1
ATOM 753 O O . ALA A 1 98 ? 13.338 -29.708 15.188 1.00 83.62 98 ALA A O 1
ATOM 754 N N . ALA A 1 99 ? 12.767 -28.432 16.942 1.00 82.12 99 ALA A N 1
ATOM 755 C CA . ALA A 1 99 ? 13.220 -29.363 17.972 1.00 82.12 99 ALA A CA 1
ATOM 756 C C . ALA A 1 99 ? 12.180 -30.448 18.309 1.00 82.12 99 ALA A C 1
ATOM 758 O O . ALA A 1 99 ? 12.495 -31.369 19.066 1.00 82.12 99 ALA A O 1
ATOM 759 N N . ARG A 1 100 ? 10.954 -30.367 17.765 1.00 69.00 100 ARG A N 1
ATOM 760 C CA . ARG A 1 100 ? 9.915 -31.383 17.961 1.00 69.00 100 ARG A CA 1
ATOM 761 C C . ARG A 1 100 ? 10.335 -32.661 17.217 1.00 69.00 100 ARG A C 1
ATOM 763 O O . ARG A 1 100 ? 10.408 -32.643 15.989 1.00 69.00 100 ARG A O 1
ATOM 770 N N . PRO A 1 101 ? 10.610 -33.779 17.917 1.00 74.75 101 PRO A N 1
ATOM 771 C CA . PRO A 1 101 ? 11.036 -35.016 17.271 1.00 74.75 101 PRO A CA 1
ATOM 772 C C . PRO A 1 101 ? 9.953 -35.498 16.290 1.00 74.75 101 PRO A C 1
ATOM 774 O O . PRO A 1 101 ? 8.790 -35.617 16.694 1.00 74.75 101 PRO A O 1
ATOM 777 N N . PRO A 1 102 ? 10.287 -35.793 15.021 1.00 57.59 102 PRO A N 1
ATOM 778 C CA . PRO A 1 102 ? 9.324 -36.317 14.063 1.00 57.59 102 PRO A CA 1
ATOM 779 C C . PRO A 1 102 ? 8.981 -37.760 14.448 1.00 57.59 102 PRO A C 1
ATOM 781 O O . PRO A 1 102 ? 9.705 -38.691 14.105 1.00 57.59 102 PRO A O 1
ATOM 784 N N . GLY A 1 103 ? 7.900 -37.959 15.208 1.00 54.09 103 GLY A N 1
ATOM 785 C CA . GLY A 1 103 ? 7.475 -39.316 15.557 1.00 54.09 103 GLY A CA 1
ATOM 786 C C . GLY A 1 103 ? 6.583 -39.498 16.780 1.00 54.09 103 GLY A C 1
ATOM 787 O O . GLY A 1 103 ? 6.738 -40.510 17.455 1.00 54.09 103 GLY A O 1
ATOM 788 N N . GLN A 1 104 ? 5.641 -38.597 17.082 1.00 58.25 104 GLN A N 1
ATOM 789 C CA . GLN A 1 104 ? 4.577 -38.917 18.047 1.00 58.25 104 GLN A CA 1
ATOM 790 C C . GLN A 1 104 ? 3.269 -39.303 17.328 1.00 58.25 104 GLN A C 1
ATOM 792 O O . GLN A 1 104 ? 2.448 -38.439 17.034 1.00 58.25 104 GLN A O 1
ATOM 797 N N . PRO A 1 105 ? 3.030 -40.603 17.055 1.00 54.66 105 PRO A N 1
ATOM 798 C CA . PRO A 1 105 ? 1.786 -41.095 16.452 1.00 54.66 105 PRO A CA 1
ATOM 799 C C . PRO A 1 105 ? 0.547 -40.989 17.365 1.00 54.66 105 PRO A C 1
ATOM 801 O O . PRO A 1 105 ? -0.551 -41.350 16.942 1.00 54.66 105 PRO A O 1
ATOM 804 N N . GLN A 1 106 ? 0.679 -40.484 18.598 1.00 55.50 106 GLN A N 1
ATOM 805 C CA . GLN A 1 106 ? -0.429 -40.427 19.557 1.00 55.50 106 GLN A CA 1
ATOM 806 C C . GLN A 1 106 ? -1.491 -39.369 19.206 1.00 55.50 106 GLN A C 1
ATOM 808 O O . GLN A 1 106 ? -2.682 -39.661 19.330 1.00 55.50 106 GLN A O 1
ATOM 813 N N . GLU A 1 107 ? -1.113 -38.202 18.667 1.00 60.78 107 GLU A N 1
ATOM 814 C CA . GLU A 1 107 ? -2.084 -37.159 18.271 1.00 60.78 107 GLU A CA 1
ATOM 815 C C . GLU A 1 107 ? -2.943 -37.584 17.068 1.00 60.78 107 GLU A C 1
ATOM 817 O O . GLU A 1 107 ? -4.129 -37.269 16.988 1.00 60.78 107 GLU A O 1
ATOM 822 N N . VAL A 1 108 ? -2.391 -38.386 16.154 1.00 64.44 108 VAL A N 1
ATOM 823 C CA . VAL A 1 108 ? -3.148 -38.868 14.986 1.00 64.44 108 VAL A CA 1
ATOM 824 C C . VAL A 1 108 ? -4.163 -39.940 15.392 1.00 64.44 108 VAL A C 1
ATOM 826 O O . VAL A 1 108 ? -5.250 -40.016 14.819 1.00 64.44 108 VAL A O 1
ATOM 829 N N . SER A 1 109 ? -3.845 -40.751 16.409 1.00 70.81 109 SER A N 1
ATOM 830 C CA . SER A 1 109 ? -4.775 -41.745 16.957 1.00 70.81 109 SER A CA 1
ATOM 831 C C . SER A 1 109 ? -5.915 -41.124 17.771 1.00 70.81 109 SER A C 1
ATOM 833 O O . SER A 1 109 ? -7.056 -41.582 17.651 1.00 70.81 109 SER A O 1
ATOM 835 N N . SER A 1 110 ? -5.659 -40.049 18.527 1.00 72.81 110 SER A N 1
ATOM 836 C CA . SER A 1 110 ? -6.715 -39.329 19.249 1.00 72.81 110 SER A CA 1
ATOM 837 C C . SER A 1 110 ? -7.629 -38.575 18.283 1.00 72.81 110 SER A C 1
ATOM 839 O O . SER A 1 110 ? -8.848 -38.657 18.429 1.00 72.81 110 SER A O 1
ATOM 841 N N . LEU A 1 111 ? -7.079 -37.967 17.225 1.00 74.06 111 LEU A N 1
ATOM 842 C CA . LEU A 1 111 ? -7.867 -37.342 16.157 1.00 74.06 111 LEU A CA 1
ATOM 843 C C . LEU A 1 111 ? -8.706 -38.360 15.373 1.00 74.06 111 LEU A C 1
ATOM 845 O O . LEU A 1 111 ? -9.880 -38.105 15.121 1.00 74.06 111 LEU A O 1
ATOM 849 N N . ARG A 1 112 ? -8.171 -39.547 15.043 1.00 84.00 112 ARG A N 1
ATOM 850 C CA . ARG A 1 112 ? -8.963 -40.621 14.405 1.00 84.00 112 ARG A CA 1
ATOM 851 C C . ARG A 1 112 ? -10.087 -41.131 15.301 1.00 84.00 112 ARG A C 1
ATOM 853 O O . ARG A 1 112 ? -11.180 -41.386 14.806 1.00 84.00 112 ARG A O 1
ATOM 860 N N . THR A 1 113 ? -9.832 -41.255 16.602 1.00 81.38 113 THR A N 1
ATOM 861 C CA . THR A 1 113 ? -10.847 -41.678 17.578 1.00 81.38 113 THR A CA 1
ATOM 862 C C . THR A 1 113 ? -11.932 -40.611 17.734 1.00 81.38 113 THR A C 1
ATOM 864 O O . THR A 1 113 ? -13.113 -40.944 17.744 1.00 81.38 113 THR A O 1
ATOM 867 N N . GLN A 1 114 ? -11.561 -39.327 17.768 1.00 82.88 114 GLN A N 1
ATOM 868 C CA . GLN A 1 114 ? -12.521 -38.219 17.808 1.00 82.88 114 GLN A CA 1
ATOM 869 C C . GLN A 1 114 ? -13.335 -38.121 16.513 1.00 82.88 114 GLN A C 1
ATOM 871 O O . GLN A 1 114 ? -14.544 -37.917 16.574 1.00 82.88 114 GLN A O 1
ATOM 876 N N . LEU A 1 115 ? -12.716 -38.344 15.350 1.00 82.25 115 LEU A N 1
ATOM 877 C CA . LEU A 1 115 ? -13.414 -38.346 14.063 1.00 82.25 115 LEU A CA 1
ATOM 878 C C . LEU A 1 115 ? -14.371 -39.544 13.934 1.00 82.25 115 LEU A C 1
ATOM 880 O O . LEU A 1 115 ? -15.484 -39.386 13.441 1.00 82.25 115 LEU A O 1
ATOM 884 N N . ALA A 1 116 ? -13.979 -40.722 14.431 1.00 82.88 116 ALA A N 1
ATOM 885 C CA . ALA A 1 116 ? -14.848 -41.897 14.494 1.00 82.88 116 ALA A CA 1
ATOM 886 C C . ALA A 1 116 ? -16.016 -41.701 15.478 1.00 82.88 116 ALA A C 1
ATOM 888 O O . ALA A 1 116 ? -17.140 -42.094 15.173 1.00 82.88 116 ALA A O 1
ATOM 889 N N . ALA A 1 117 ? -15.785 -41.037 16.616 1.00 78.19 117 ALA A N 1
ATOM 890 C CA . ALA A 1 117 ? -16.838 -40.678 17.567 1.00 78.19 117 ALA A CA 1
ATOM 891 C C . ALA A 1 117 ? -17.813 -39.630 16.998 1.00 78.19 117 ALA A C 1
ATOM 893 O O . ALA A 1 117 ? -19.009 -39.688 17.282 1.00 78.19 117 ALA A O 1
ATOM 894 N N . LEU A 1 118 ? -17.329 -38.705 16.162 1.00 75.00 118 LEU A N 1
ATOM 895 C CA . LEU A 1 118 ? -18.176 -37.734 15.465 1.00 75.00 118 LEU A CA 1
ATOM 896 C C . LEU A 1 118 ? -18.983 -38.380 14.329 1.00 75.00 118 LEU A C 1
ATOM 898 O O . LEU A 1 118 ? -20.150 -38.045 14.151 1.00 75.00 118 LEU A O 1
ATOM 902 N N . ALA A 1 119 ? -18.390 -39.328 13.599 1.00 77.94 119 ALA A N 1
ATOM 903 C CA . ALA A 1 119 ? -19.054 -40.065 12.522 1.00 77.94 119 ALA A CA 1
ATOM 904 C C . ALA A 1 119 ? -20.085 -41.089 13.034 1.00 77.94 119 ALA A C 1
ATOM 906 O O . ALA A 1 119 ? -21.057 -41.377 12.342 1.00 77.94 119 ALA A O 1
ATOM 907 N N . ALA A 1 120 ? -19.907 -41.616 14.250 1.00 76.88 120 ALA A N 1
ATOM 908 C CA . ALA A 1 120 ? -20.863 -42.513 14.902 1.00 76.88 120 ALA A CA 1
ATOM 909 C C . ALA A 1 120 ? -22.043 -41.778 15.561 1.00 76.88 120 ALA A C 1
ATOM 911 O O . ALA A 1 120 ? -22.915 -42.422 16.147 1.00 76.88 120 ALA A O 1
ATOM 912 N N . ARG A 1 121 ? -22.086 -40.440 15.497 1.00 58.59 121 ARG A N 1
ATOM 913 C CA . ARG A 1 121 ? -23.196 -39.665 16.048 1.00 58.59 121 ARG A CA 1
ATOM 914 C C . ARG A 1 121 ? -24.412 -39.847 15.126 1.00 58.59 121 ARG A C 1
ATOM 916 O O . ARG A 1 121 ? -24.353 -39.405 13.980 1.00 58.59 121 ARG A O 1
ATOM 923 N N . PRO A 1 122 ? -25.503 -40.495 15.577 1.00 59.34 122 PRO A N 1
ATOM 924 C CA . PRO A 1 122 ? -26.697 -40.627 14.758 1.00 59.34 122 PRO A CA 1
ATOM 925 C C . PRO A 1 122 ? -27.207 -39.228 14.412 1.00 59.34 122 PRO A C 1
ATOM 927 O O . PRO A 1 122 ? -27.394 -38.391 15.298 1.00 59.34 122 PRO A O 1
ATOM 930 N N . THR A 1 123 ? -27.417 -38.973 13.121 1.00 55.50 123 THR A N 1
ATOM 931 C CA . THR A 1 123 ? -28.114 -37.795 12.599 1.00 55.50 123 THR A CA 1
ATOM 932 C C . THR A 1 123 ? -29.588 -37.882 12.986 1.00 55.50 123 THR A C 1
ATOM 934 O O . THR A 1 123 ? -30.456 -38.112 12.149 1.00 55.50 123 THR A O 1
ATOM 937 N N . ALA A 1 124 ? -29.878 -37.748 14.276 1.00 50.22 124 ALA A N 1
ATOM 938 C CA . ALA A 1 124 ? -31.194 -37.346 14.716 1.00 50.22 124 ALA A CA 1
ATOM 939 C C . ALA A 1 124 ? -31.329 -35.881 14.300 1.00 50.22 124 ALA A C 1
ATOM 941 O O . ALA A 1 124 ? -30.679 -34.998 14.863 1.00 50.22 124 ALA A O 1
ATOM 942 N N . THR A 1 125 ? -32.112 -35.647 13.250 1.00 49.59 125 THR A N 1
ATOM 943 C CA . THR A 1 125 ? -32.711 -34.342 12.979 1.00 49.59 125 THR A CA 1
ATOM 944 C C . THR A 1 125 ? -33.184 -33.763 14.311 1.00 49.59 125 THR A C 1
ATOM 946 O O . THR A 1 125 ? -33.946 -34.449 14.998 1.00 49.59 125 THR A O 1
ATOM 949 N N . PRO A 1 126 ? -32.700 -32.576 14.722 1.00 54.66 126 PRO A N 1
ATOM 950 C CA . PRO A 1 126 ? -33.174 -31.930 15.934 1.00 54.66 126 PRO A CA 1
ATOM 951 C C . PRO A 1 126 ? -34.695 -31.886 15.870 1.00 54.66 126 PRO A C 1
ATOM 953 O O . PRO A 1 126 ? -35.253 -31.370 14.904 1.00 54.66 126 PRO A O 1
ATOM 956 N N . ASP A 1 127 ? -35.352 -32.497 16.848 1.00 58.72 127 ASP A N 1
ATOM 957 C CA . ASP A 1 127 ? -36.801 -32.498 16.926 1.00 58.72 127 ASP A CA 1
ATOM 958 C C . ASP A 1 127 ? -37.262 -31.075 17.268 1.00 58.72 127 ASP A C 1
ATOM 960 O O . ASP A 1 127 ? -37.240 -30.634 18.419 1.00 58.72 127 ASP A O 1
ATOM 964 N N . LEU A 1 128 ? -37.585 -30.321 16.217 1.00 63.88 128 LEU A N 1
ATOM 965 C CA . LEU A 1 128 ? -38.046 -28.940 16.290 1.00 63.88 128 LEU A CA 1
ATOM 966 C C . LEU A 1 128 ? -39.462 -28.842 16.870 1.00 63.88 128 LEU A C 1
ATOM 968 O O . LEU A 1 128 ? -39.868 -27.743 17.240 1.00 63.88 128 LEU A O 1
ATOM 972 N N . SER A 1 129 ? -40.172 -29.962 17.057 1.00 76.00 129 SER A N 1
ATOM 973 C CA . SER A 1 129 ? -41.520 -29.967 17.638 1.00 76.00 129 SER A CA 1
ATOM 974 C C . SER A 1 129 ? -41.544 -29.417 19.071 1.00 76.00 129 SER A C 1
ATOM 976 O O . SER A 1 129 ? -42.493 -28.745 19.474 1.00 76.00 129 SER A O 1
ATOM 978 N N . ALA A 1 130 ? -40.459 -29.595 19.834 1.00 72.00 130 ALA A N 1
ATOM 979 C CA . ALA A 1 130 ? -40.319 -29.018 21.172 1.00 72.00 130 ALA A CA 1
ATOM 980 C C . ALA A 1 130 ? -40.132 -27.488 21.149 1.00 72.00 130 ALA A C 1
ATOM 982 O O . ALA A 1 130 ? -40.470 -26.806 22.120 1.00 72.00 130 ALA A O 1
ATOM 983 N N . LEU A 1 131 ? -39.593 -26.937 20.058 1.00 69.50 131 LEU A N 1
ATOM 984 C CA . LEU A 1 131 ? -39.473 -25.493 19.846 1.00 69.50 131 LEU A CA 1
ATOM 985 C C . LEU A 1 131 ? -40.765 -24.912 19.262 1.00 69.50 131 LEU A C 1
ATOM 987 O O . LEU A 1 131 ? -41.188 -23.859 19.731 1.00 69.50 131 LEU A O 1
ATOM 991 N N . GLU A 1 132 ? -41.446 -25.623 18.361 1.00 83.25 132 GLU A N 1
ATOM 992 C CA . GLU A 1 132 ? -42.782 -25.256 17.863 1.00 83.25 132 GLU A CA 1
ATOM 993 C C . GLU A 1 132 ? -43.818 -25.220 18.988 1.00 83.25 132 GLU A C 1
ATOM 995 O O . GLU A 1 132 ? -44.525 -24.228 19.119 1.00 83.25 132 GLU A O 1
ATOM 1000 N N . HIS A 1 133 ? -43.832 -26.197 19.903 1.00 76.38 133 HIS A N 1
ATOM 1001 C CA . HIS A 1 133 ? -44.719 -26.150 21.072 1.00 76.38 133 HIS A CA 1
ATOM 1002 C C . HIS A 1 133 ? -44.424 -24.975 22.016 1.00 76.38 133 HIS A C 1
ATOM 1004 O O . HIS A 1 133 ? -45.336 -24.456 22.663 1.00 76.38 133 HIS A O 1
ATOM 1010 N N . ARG A 1 134 ? -43.161 -24.541 22.118 1.00 73.00 134 ARG A N 1
ATOM 1011 C CA . ARG A 1 134 ? -42.785 -23.376 22.937 1.00 73.00 134 ARG A CA 1
ATOM 1012 C C . ARG A 1 134 ? -43.130 -22.060 22.250 1.00 73.00 134 ARG A C 1
ATOM 1014 O O . ARG A 1 134 ? -43.475 -21.115 22.952 1.00 73.00 134 ARG A O 1
ATOM 1021 N N . ILE A 1 135 ? -43.064 -22.010 20.923 1.00 79.12 135 ILE A N 1
ATOM 1022 C CA . ILE A 1 135 ? -43.470 -20.850 20.126 1.00 79.12 135 ILE A CA 1
ATOM 1023 C C . ILE A 1 135 ? -44.998 -20.727 20.132 1.00 79.12 135 ILE A C 1
ATOM 1025 O O . ILE A 1 135 ? -45.484 -19.666 20.498 1.00 79.12 135 ILE A O 1
ATOM 1029 N N . ASP A 1 136 ? -45.752 -21.814 19.952 1.00 78.56 136 ASP A N 1
ATOM 1030 C CA . ASP A 1 136 ? -47.219 -21.831 20.098 1.00 78.56 136 ASP A CA 1
ATOM 1031 C C . ASP A 1 136 ? -47.682 -21.419 21.509 1.00 78.56 136 ASP A C 1
ATOM 1033 O O . ASP A 1 136 ? -48.706 -20.755 21.683 1.00 78.56 136 ASP A O 1
ATOM 1037 N N . ALA A 1 137 ? -46.932 -21.806 22.549 1.00 71.94 137 ALA A N 1
ATOM 1038 C CA . ALA A 1 137 ? -47.216 -21.415 23.931 1.00 71.94 137 ALA A CA 1
ATOM 1039 C C . ALA A 1 137 ? -46.869 -19.944 24.236 1.00 71.94 137 ALA A C 1
ATOM 1041 O O . ALA A 1 137 ? -47.429 -19.368 25.174 1.00 71.94 137 ALA A O 1
ATOM 1042 N N . LEU A 1 138 ? -45.951 -19.344 23.473 1.00 63.72 138 LEU A N 1
ATOM 1043 C CA . LEU A 1 138 ? -45.564 -17.934 23.583 1.00 63.72 138 LEU A CA 1
ATOM 1044 C C . LEU A 1 138 ? -46.432 -17.029 22.701 1.00 63.72 138 LEU A C 1
ATOM 1046 O O . LEU A 1 138 ? -46.764 -15.923 23.115 1.00 63.72 138 LEU A O 1
ATOM 1050 N N . GLU A 1 139 ? -46.873 -17.513 21.544 1.00 71.12 139 GLU A N 1
ATOM 1051 C CA . GLU A 1 139 ? -47.731 -16.789 20.603 1.00 71.12 139 GLU A CA 1
ATOM 1052 C C . GLU A 1 139 ? -49.190 -16.756 21.081 1.00 71.12 139 GLU A C 1
ATOM 1054 O O . GLU A 1 139 ? -49.861 -15.732 20.981 1.00 71.12 139 GLU A O 1
ATOM 1059 N N . LYS A 1 140 ? -49.644 -17.795 21.798 1.00 65.75 140 LYS A N 1
ATOM 1060 C CA . LYS A 1 140 ? -50.883 -17.725 22.601 1.00 65.75 140 LYS A CA 1
ATOM 1061 C C . LYS A 1 140 ? -50.793 -16.768 23.795 1.00 65.75 140 LYS A C 1
ATOM 1063 O O . LYS A 1 140 ? -51.790 -16.588 24.494 1.00 65.75 140 LYS A O 1
ATOM 1068 N N . ARG A 1 141 ? -49.620 -16.187 24.075 1.00 55.31 141 ARG A N 1
ATOM 1069 C CA . ARG A 1 141 ? -49.380 -15.364 25.266 1.00 55.31 141 ARG A CA 1
ATOM 1070 C C . ARG A 1 141 ? -49.369 -13.858 25.040 1.00 55.31 141 ARG A C 1
ATOM 1072 O O . ARG A 1 141 ? -49.268 -13.183 26.060 1.00 55.31 141 ARG A O 1
ATOM 1079 N N . GLN A 1 142 ? -49.503 -13.316 23.822 1.00 51.16 142 GLN A N 1
ATOM 1080 C CA . GLN A 1 142 ? -49.758 -11.872 23.626 1.00 51.16 142 GLN A CA 1
ATOM 1081 C C . GLN A 1 142 ? -49.985 -11.476 22.152 1.00 51.16 142 GLN A C 1
ATOM 1083 O O . GLN A 1 142 ? -49.371 -12.095 21.289 1.00 51.16 142 GLN A O 1
ATOM 1088 N N . PRO A 1 143 ? -50.770 -10.413 21.852 1.00 52.31 143 PRO A N 1
ATOM 1089 C CA . PRO A 1 143 ? -51.157 -9.335 22.763 1.00 52.31 143 PRO A CA 1
ATOM 1090 C C . PRO A 1 143 ? -52.657 -9.010 22.740 1.00 52.31 143 PRO A C 1
ATOM 1092 O O . PRO A 1 143 ? -53.120 -8.379 21.804 1.00 52.31 143 PRO A O 1
ATOM 1095 N N . GLU A 1 144 ? -53.377 -9.305 23.822 1.00 41.88 144 GLU A N 1
ATOM 1096 C CA . GLU A 1 144 ? -54.489 -8.466 24.287 1.00 41.88 144 GLU A CA 1
ATOM 1097 C C . GLU A 1 144 ? -54.564 -8.527 25.824 1.00 41.88 144 GLU A C 1
ATOM 1099 O O . GLU A 1 144 ? -54.544 -9.599 26.415 1.00 41.88 144 GLU A O 1
ATOM 1104 N N . GLN A 1 145 ? -54.636 -7.343 26.443 1.00 45.78 145 GLN A N 1
ATOM 1105 C CA . GLN A 1 145 ? -55.168 -7.058 27.784 1.00 45.78 145 GLN A CA 1
ATOM 1106 C C . GLN A 1 145 ? -54.450 -7.616 29.038 1.00 45.78 145 GLN A C 1
ATOM 1108 O O . GLN A 1 145 ? -54.495 -8.793 29.366 1.00 45.78 145 GLN A O 1
ATOM 1113 N N . GLY A 1 146 ? -53.888 -6.673 29.811 1.00 47.72 146 GLY A N 1
ATOM 1114 C CA . GLY A 1 146 ? -53.907 -6.631 31.282 1.00 47.72 146 GLY A CA 1
ATOM 1115 C C . GLY A 1 146 ? -53.385 -7.849 32.043 1.00 47.72 146 GLY A C 1
ATOM 1116 O O . GLY A 1 146 ? -54.139 -8.761 32.364 1.00 47.72 146 GLY A O 1
ATOM 1117 N N . ALA A 1 147 ? -52.118 -7.806 32.460 1.00 44.47 147 ALA A N 1
ATOM 1118 C CA . ALA A 1 147 ? -51.611 -8.722 33.478 1.00 44.47 147 ALA A CA 1
ATOM 1119 C C . ALA A 1 147 ? -52.454 -8.600 34.769 1.00 44.47 147 ALA A C 1
ATOM 1121 O O . ALA A 1 147 ? -52.593 -7.483 35.279 1.00 44.47 147 ALA A O 1
ATOM 1122 N N . PRO A 1 148 ? -53.005 -9.694 35.331 1.00 45.78 148 PRO A N 1
ATOM 1123 C CA . PRO A 1 148 ? -53.587 -9.632 36.659 1.00 45.78 148 PRO A CA 1
ATOM 1124 C C . PRO A 1 148 ? -52.453 -9.393 37.656 1.00 45.78 148 PRO A C 1
ATOM 1126 O O . PRO A 1 148 ? -51.424 -10.075 37.636 1.00 45.78 148 PRO A O 1
ATOM 1129 N N . ALA A 1 149 ? -52.639 -8.383 38.504 1.00 49.62 149 ALA A N 1
ATOM 1130 C CA . ALA A 1 149 ? -51.777 -8.131 39.644 1.00 49.62 149 ALA A CA 1
ATOM 1131 C C . ALA A 1 149 ? -51.610 -9.424 40.471 1.00 49.62 149 ALA A C 1
ATOM 1133 O O . ALA A 1 149 ? -52.544 -10.231 40.524 1.00 49.62 149 ALA A O 1
ATOM 1134 N N . PRO A 1 150 ? -50.449 -9.636 41.118 1.00 52.28 150 PRO A N 1
ATOM 1135 C CA . PRO A 1 150 ? -50.268 -10.738 42.057 1.00 52.28 150 PRO A CA 1
ATOM 1136 C C . PRO A 1 150 ? -51.442 -10.773 43.039 1.00 52.28 150 PRO A C 1
ATOM 1138 O O . PRO A 1 150 ? -51.828 -9.724 43.550 1.00 52.28 150 PRO A O 1
ATOM 1141 N N . ASP A 1 151 ? -52.020 -11.948 43.285 1.00 51.66 151 ASP A N 1
ATOM 1142 C CA . ASP A 1 151 ? -53.116 -12.100 44.241 1.00 51.66 151 ASP A CA 1
ATOM 1143 C C . ASP A 1 151 ? -52.627 -11.719 45.649 1.00 51.66 151 ASP A C 1
ATOM 1145 O O . ASP A 1 151 ? -51.960 -12.489 46.344 1.00 51.66 151 ASP A O 1
ATOM 1149 N N . LEU A 1 152 ? -52.921 -10.476 46.040 1.00 53.03 152 LEU A N 1
ATOM 1150 C CA . LEU A 1 152 ? -52.646 -9.913 47.358 1.00 53.03 152 LEU A CA 1
ATOM 1151 C C . LEU A 1 152 ? -53.717 -10.311 48.380 1.00 53.03 152 LEU A C 1
ATOM 1153 O O . LEU A 1 152 ? -53.566 -9.971 49.552 1.00 53.03 152 LEU A O 1
ATOM 1157 N N . GLY A 1 153 ? -54.762 -11.052 47.991 1.00 67.62 153 GLY A N 1
ATOM 1158 C CA . GLY A 1 153 ? -55.843 -11.489 48.877 1.00 67.62 153 GLY A CA 1
ATOM 1159 C C . GLY A 1 153 ? -55.356 -12.164 50.169 1.00 67.62 153 GLY A C 1
ATOM 1160 O O . GLY A 1 153 ? -55.796 -11.769 51.254 1.00 67.62 153 GLY A O 1
ATOM 1161 N N . PRO A 1 154 ? -54.379 -13.092 50.117 1.00 59.38 154 PRO A N 1
ATOM 1162 C CA . PRO A 1 154 ? -53.820 -13.718 51.316 1.00 59.38 154 PRO A CA 1
ATOM 1163 C C . PRO A 1 154 ? -53.022 -12.750 52.204 1.00 59.38 154 PRO A C 1
ATOM 1165 O O . PRO A 1 154 ? -52.969 -12.921 53.422 1.00 59.38 154 PRO A O 1
ATOM 1168 N N . LEU A 1 155 ? -52.388 -11.728 51.621 1.00 51.06 155 LEU A N 1
ATOM 1169 C CA . LEU A 1 155 ? -51.655 -10.702 52.370 1.00 51.06 155 LEU A CA 1
ATOM 1170 C C . LEU A 1 155 ? -52.612 -9.678 52.983 1.00 51.06 155 LEU A C 1
ATOM 1172 O O . LEU A 1 155 ? -52.423 -9.273 54.126 1.00 51.06 155 LEU A O 1
ATOM 1176 N N . GLN A 1 156 ? -53.685 -9.339 52.278 1.00 67.69 156 GLN A N 1
ATOM 1177 C CA . GLN A 1 156 ? -54.712 -8.417 52.740 1.00 67.69 156 GLN A CA 1
ATOM 1178 C C . GLN A 1 156 ? -55.546 -9.023 53.878 1.00 67.69 156 GLN A C 1
ATOM 1180 O O . GLN A 1 156 ? -55.842 -8.333 54.850 1.00 67.69 156 GLN A O 1
ATOM 1185 N N . GLN A 1 157 ? -55.809 -10.337 53.846 1.00 67.50 157 GLN A N 1
ATOM 1186 C CA . GLN A 1 157 ? -56.379 -11.066 54.989 1.00 67.50 157 GLN A CA 1
ATOM 1187 C C . GLN A 1 157 ? -55.444 -11.092 56.206 1.00 67.50 157 GLN A C 1
ATOM 1189 O O . GLN A 1 157 ? -55.906 -10.959 57.339 1.00 67.50 157 GLN A O 1
ATOM 1194 N N . LYS A 1 158 ? -54.127 -11.226 56.000 1.00 61.44 158 LYS A N 1
ATOM 1195 C CA . LYS A 1 158 ? -53.152 -11.181 57.103 1.00 61.44 158 LYS A CA 1
ATOM 1196 C C . LYS A 1 158 ? -53.030 -9.788 57.720 1.00 61.44 158 LYS A C 1
ATOM 1198 O O . LYS A 1 158 ? -52.903 -9.688 58.937 1.00 61.44 158 LYS A O 1
ATOM 1203 N N . VAL A 1 159 ? -53.104 -8.733 56.911 1.00 69.56 159 VAL A N 1
ATOM 1204 C CA . VAL A 1 159 ? -53.104 -7.347 57.401 1.00 69.56 159 VAL A CA 1
ATOM 1205 C C . VAL A 1 159 ? -54.385 -7.054 58.184 1.00 69.56 159 VAL A C 1
ATOM 1207 O O . VAL A 1 159 ? -54.286 -6.576 59.308 1.00 69.56 159 VAL A O 1
ATOM 1210 N N . ALA A 1 160 ? -55.556 -7.459 57.683 1.00 72.88 160 ALA A N 1
ATOM 1211 C CA . ALA A 1 160 ? -56.818 -7.300 58.412 1.00 72.88 160 ALA A CA 1
ATOM 1212 C C . ALA A 1 160 ? -56.827 -8.054 59.760 1.00 72.88 160 ALA A C 1
ATOM 1214 O O . ALA A 1 160 ? -57.314 -7.534 60.763 1.00 72.88 160 ALA A O 1
ATOM 1215 N N . GLY A 1 161 ? -56.236 -9.256 59.817 1.00 74.81 161 GLY A N 1
ATOM 1216 C CA . GLY A 1 161 ? -56.090 -10.012 61.067 1.00 74.81 161 GLY A CA 1
ATOM 1217 C C . GLY A 1 161 ? -55.139 -9.353 62.075 1.00 74.81 161 GLY A C 1
ATOM 1218 O O . GLY A 1 161 ? -55.417 -9.347 63.275 1.00 74.81 161 GLY A O 1
ATOM 1219 N N . LEU A 1 162 ? -54.040 -8.758 61.599 1.00 64.94 162 LEU A N 1
ATOM 1220 C CA . LEU A 1 162 ? -53.108 -8.007 62.447 1.00 64.94 162 LEU A CA 1
ATOM 1221 C C . LEU A 1 162 ? -53.716 -6.687 62.937 1.00 64.94 162 LEU A C 1
ATOM 1223 O O . LEU A 1 162 ? -53.533 -6.339 64.101 1.00 64.94 162 LEU A O 1
ATOM 1227 N N . GLU A 1 163 ? -54.489 -5.988 62.108 1.00 74.81 163 GLU A N 1
ATOM 1228 C CA . GLU A 1 163 ? -55.216 -4.780 62.516 1.00 74.81 163 GLU A CA 1
ATOM 1229 C C . GLU A 1 163 ? -56.254 -5.083 63.603 1.00 74.81 163 GLU A C 1
ATOM 1231 O O . GLU A 1 163 ? -56.355 -4.336 64.577 1.00 74.81 163 GLU A O 1
ATOM 1236 N N . GLN A 1 164 ? -56.960 -6.215 63.509 1.00 76.44 164 GLN A N 1
ATOM 1237 C CA . GLN A 1 164 ? -57.880 -6.661 64.560 1.00 76.44 164 GLN A CA 1
ATOM 1238 C C . GLN A 1 164 ? -57.155 -6.978 65.875 1.00 76.44 164 GLN A C 1
ATOM 1240 O O . GLN A 1 164 ? -57.627 -6.573 66.937 1.00 76.44 164 GLN A O 1
ATOM 1245 N N . GLN A 1 165 ? -55.987 -7.632 65.817 1.00 71.94 165 GLN A N 1
ATOM 1246 C CA . GLN A 1 165 ? -55.174 -7.911 67.007 1.00 71.94 165 GLN A CA 1
ATOM 1247 C C . GLN A 1 165 ? -54.635 -6.628 67.657 1.00 71.94 165 GLN A C 1
ATOM 1249 O O . GLN A 1 165 ? -54.694 -6.481 68.883 1.00 71.94 165 GLN A O 1
ATOM 1254 N N . VAL A 1 166 ? -54.172 -5.669 66.853 1.00 76.81 166 VAL A N 1
ATOM 1255 C CA . VAL A 1 166 ? -53.702 -4.364 67.343 1.00 76.81 166 VAL A CA 1
ATOM 1256 C C . VAL A 1 166 ? -54.857 -3.551 67.930 1.00 76.81 166 VAL A C 1
ATOM 1258 O O . VAL A 1 166 ? -54.681 -2.938 68.980 1.00 76.81 166 VAL A O 1
ATOM 1261 N N . ALA A 1 167 ? -56.054 -3.600 67.339 1.00 75.44 167 ALA A N 1
ATOM 1262 C CA . ALA A 1 167 ? -57.238 -2.935 67.884 1.00 75.44 167 ALA A CA 1
ATOM 1263 C C . ALA A 1 167 ? -57.661 -3.516 69.245 1.00 75.44 167 ALA A C 1
ATOM 1265 O O . ALA A 1 167 ? -57.970 -2.752 70.161 1.00 75.44 167 ALA A O 1
ATOM 1266 N N . THR A 1 168 ? -57.603 -4.843 69.427 1.00 73.25 168 THR A N 1
ATOM 1267 C CA . THR A 1 168 ? -57.863 -5.467 70.739 1.00 73.25 168 THR A CA 1
ATOM 1268 C C . THR A 1 168 ? -56.811 -5.104 71.785 1.00 73.25 168 THR A C 1
ATOM 1270 O O . THR A 1 168 ? -57.157 -4.854 72.940 1.00 73.25 168 THR A O 1
ATOM 1273 N N . LEU A 1 169 ? -55.536 -5.000 71.395 1.00 72.88 169 LEU A N 1
ATOM 1274 C CA . LEU A 1 169 ? -54.465 -4.603 72.312 1.00 72.88 169 LEU A CA 1
ATOM 1275 C C . LEU A 1 169 ? -54.549 -3.109 72.672 1.00 72.88 169 LEU A C 1
ATOM 1277 O O . LEU A 1 169 ? -54.302 -2.729 73.815 1.00 72.88 169 LEU A O 1
ATOM 1281 N N . ALA A 1 170 ? -54.957 -2.266 71.720 1.00 73.25 170 ALA A N 1
ATOM 1282 C CA . ALA A 1 170 ? -55.214 -0.844 71.936 1.00 73.25 170 ALA A CA 1
ATOM 1283 C C . ALA A 1 170 ? -56.444 -0.601 72.827 1.00 73.25 170 ALA A C 1
ATOM 1285 O O . ALA A 1 170 ? -56.427 0.304 73.657 1.00 73.25 170 ALA A O 1
ATOM 1286 N N . GLN A 1 171 ? -57.493 -1.423 72.718 1.00 73.50 171 GLN A N 1
ATOM 1287 C CA . GLN A 1 171 ? -58.637 -1.365 73.635 1.00 73.50 171 GLN A CA 1
ATOM 1288 C C . GLN A 1 171 ? -58.266 -1.825 75.051 1.00 73.50 171 GLN A C 1
ATOM 1290 O O . GLN A 1 171 ? -58.686 -1.189 76.017 1.00 73.50 171 GLN A O 1
ATOM 1295 N N . ALA A 1 172 ? -57.432 -2.862 75.193 1.00 72.19 172 ALA A N 1
ATOM 1296 C CA . ALA A 1 172 ? -56.928 -3.298 76.497 1.00 72.19 172 ALA A CA 1
ATOM 1297 C C . ALA A 1 172 ? -56.040 -2.226 77.162 1.00 72.19 172 ALA A C 1
ATOM 1299 O O . ALA A 1 172 ? -56.177 -1.955 78.357 1.00 72.19 172 ALA A O 1
ATOM 1300 N N . SER A 1 173 ? -55.185 -1.548 76.387 1.00 71.50 173 SER A N 1
ATOM 1301 C CA . SER A 1 173 ? -54.342 -0.463 76.904 1.00 71.50 173 SER A CA 1
ATOM 1302 C C . SER A 1 173 ? -55.123 0.828 77.175 1.00 71.50 173 SER A C 1
ATOM 1304 O O . SER A 1 173 ? -54.821 1.523 78.143 1.00 71.50 173 SER A O 1
ATOM 1306 N N . GLN A 1 174 ? -56.180 1.132 76.413 1.00 70.25 174 GLN A N 1
ATOM 1307 C CA . GLN A 1 174 ? -57.081 2.251 76.719 1.00 70.25 174 GLN A CA 1
ATOM 1308 C C . GLN A 1 174 ? -57.933 2.002 77.970 1.00 70.25 174 GLN A C 1
ATOM 1310 O O . GLN A 1 174 ? -58.168 2.945 78.723 1.00 70.25 174 GLN A O 1
ATOM 1315 N N . GLN A 1 175 ? -58.332 0.757 78.256 1.00 67.12 175 GLN A N 1
ATOM 1316 C CA . GLN A 1 175 ? -58.990 0.407 79.525 1.00 67.12 175 GLN A CA 1
ATOM 1317 C C . GLN A 1 175 ? -58.038 0.532 80.728 1.00 67.12 175 GLN A C 1
ATOM 1319 O O . GLN A 1 175 ? -58.455 0.963 81.807 1.00 67.12 175 GLN A O 1
ATOM 1324 N N . GLN A 1 176 ? -56.742 0.257 80.538 1.00 58.16 176 GLN A N 1
ATOM 1325 C CA . GLN A 1 176 ? -55.718 0.558 81.544 1.00 58.16 176 GLN A CA 1
ATOM 1326 C C . GLN A 1 176 ? -55.451 2.067 81.680 1.00 58.16 176 GLN A C 1
ATOM 1328 O O . GLN A 1 176 ? -55.303 2.556 82.798 1.00 58.16 176 GLN A O 1
ATOM 1333 N N . ALA A 1 177 ? -55.459 2.830 80.583 1.00 54.38 177 ALA A N 1
ATOM 1334 C CA . ALA A 1 177 ? -55.222 4.275 80.612 1.00 54.38 177 ALA A CA 1
ATOM 1335 C C . ALA A 1 177 ? -56.401 5.073 81.205 1.00 54.38 177 ALA A C 1
ATOM 1337 O O . ALA A 1 177 ? -56.181 6.056 81.910 1.00 54.38 177 ALA A O 1
ATOM 1338 N N . GLN A 1 178 ? -57.647 4.634 80.993 1.00 54.62 178 GLN A N 1
ATOM 1339 C CA . GLN A 1 178 ? -58.833 5.248 81.613 1.00 54.62 178 GLN A CA 1
ATOM 1340 C C . GLN A 1 178 ? -58.967 4.924 83.108 1.00 54.62 178 GLN A C 1
ATOM 1342 O O . GLN A 1 178 ? -59.677 5.626 83.821 1.00 54.62 178 GLN A O 1
ATOM 1347 N N . SER A 1 179 ? -58.225 3.930 83.604 1.00 54.06 179 SER A N 1
ATOM 1348 C CA . SER A 1 179 ? -58.097 3.653 85.041 1.00 54.06 179 SER A CA 1
ATOM 1349 C C . SER A 1 179 ? -56.936 4.423 85.702 1.00 54.06 179 SER A C 1
ATOM 1351 O O . SER A 1 179 ? -56.749 4.328 86.912 1.00 54.06 179 SER A O 1
ATOM 1353 N N . GLY A 1 180 ? -56.150 5.187 84.926 1.00 46.06 180 GLY A N 1
ATOM 1354 C CA . GLY A 1 180 ? -54.870 5.777 85.346 1.00 46.06 180 GLY A CA 1
ATOM 1355 C C . GLY A 1 180 ? -54.870 7.265 85.722 1.00 46.06 180 GLY A C 1
ATOM 1356 O O . GLY A 1 180 ? -53.820 7.790 86.084 1.00 46.06 180 GLY A O 1
ATOM 1357 N N . SER A 1 181 ? -55.999 7.978 85.677 1.00 48.97 181 SER A N 1
ATOM 1358 C CA . SER A 1 181 ? -56.047 9.401 86.059 1.00 48.97 181 SER A CA 1
ATOM 1359 C C . SER A 1 181 ? -56.359 9.614 87.547 1.00 48.97 181 SER A C 1
ATOM 1361 O O . SER A 1 181 ? -57.243 10.396 87.891 1.00 48.97 181 SER A O 1
ATOM 1363 N N . ASN A 1 182 ? -55.632 8.926 88.431 1.00 50.03 182 ASN A N 1
ATOM 1364 C CA . ASN A 1 182 ? -55.576 9.250 89.857 1.00 50.03 182 ASN A CA 1
ATOM 1365 C C . ASN A 1 182 ? -54.104 9.223 90.316 1.00 50.03 182 ASN A C 1
ATOM 1367 O O . ASN A 1 182 ? -53.528 8.146 90.464 1.00 50.03 182 ASN A O 1
ATOM 1371 N N . PRO A 1 183 ? -53.448 10.383 90.505 1.00 52.66 183 PRO A N 1
ATOM 1372 C CA . PRO A 1 183 ? -52.045 10.433 90.883 1.00 52.66 183 PRO A CA 1
ATOM 1373 C C . PRO A 1 183 ? -51.915 10.409 92.410 1.00 52.66 183 PRO A C 1
ATOM 1375 O O . PRO A 1 183 ? -51.804 11.445 93.058 1.00 52.66 183 PRO A O 1
ATOM 1378 N N . ALA A 1 184 ? -51.915 9.217 92.996 1.00 44.41 184 ALA A N 1
ATOM 1379 C CA . ALA A 1 184 ? -51.325 8.973 94.309 1.00 44.41 184 ALA A CA 1
ATOM 1380 C C . ALA A 1 184 ? -50.919 7.501 94.372 1.00 44.41 184 ALA A C 1
ATOM 1382 O O . ALA A 1 184 ? -51.738 6.626 94.113 1.00 44.41 184 ALA A O 1
ATOM 1383 N N . GLY A 1 185 ? -49.636 7.250 94.649 1.00 54.06 185 GLY A N 1
ATOM 1384 C CA . GLY A 1 185 ? -49.003 5.938 94.553 1.00 54.06 185 GLY A CA 1
ATOM 1385 C C . GLY A 1 185 ? -49.850 4.810 95.135 1.00 54.06 185 GLY A C 1
ATOM 1386 O O . GLY A 1 185 ? -50.131 4.788 96.330 1.00 54.06 185 GLY A O 1
ATOM 1387 N N . GLN A 1 186 ? -50.225 3.864 94.280 1.00 44.56 186 GLN A N 1
ATOM 1388 C CA . GLN A 1 186 ? -50.890 2.635 94.676 1.00 44.56 186 GLN A CA 1
ATOM 1389 C C . GLN A 1 186 ? -50.212 1.471 93.972 1.00 44.56 186 GLN A C 1
ATOM 1391 O O . GLN A 1 186 ? -50.066 1.430 92.752 1.00 44.56 186 GLN A O 1
ATOM 1396 N N . ALA A 1 187 ? -49.708 0.590 94.829 1.00 50.00 187 ALA A N 1
ATOM 1397 C CA . ALA A 1 187 ? -49.058 -0.659 94.516 1.00 50.00 187 ALA A CA 1
ATOM 1398 C C . ALA A 1 187 ? -49.935 -1.535 93.612 1.00 50.00 187 ALA A C 1
ATOM 1400 O O . ALA A 1 187 ? -51.150 -1.351 93.533 1.00 50.00 187 ALA A O 1
ATOM 1401 N N . ALA A 1 188 ? -49.278 -2.499 92.964 1.00 46.66 188 ALA A N 1
ATOM 1402 C CA . ALA A 1 188 ? -49.885 -3.619 92.255 1.00 46.66 188 ALA A CA 1
ATOM 1403 C C . ALA A 1 188 ? -51.180 -4.110 92.937 1.00 46.66 188 ALA A C 1
ATOM 1405 O O . ALA A 1 188 ? -51.246 -4.066 94.170 1.00 46.66 188 ALA A O 1
ATOM 1406 N N . PRO A 1 189 ? -52.189 -4.577 92.169 1.00 53.75 189 PRO A N 1
ATOM 1407 C CA . PRO A 1 189 ? -53.453 -5.050 92.724 1.00 53.75 189 PRO A CA 1
ATOM 1408 C C . PRO A 1 189 ? -53.151 -6.020 93.862 1.00 53.75 189 PRO A C 1
ATOM 1410 O O . PRO A 1 189 ? -52.522 -7.057 93.650 1.00 53.75 189 PRO A O 1
ATOM 1413 N N . ALA A 1 190 ? -53.501 -5.609 95.082 1.00 53.25 190 ALA A N 1
ATOM 1414 C CA . ALA A 1 190 ? -53.232 -6.407 96.260 1.00 53.25 190 ALA A CA 1
ATOM 1415 C C . ALA A 1 190 ? -53.910 -7.770 96.053 1.00 53.25 190 ALA A C 1
ATOM 1417 O O . ALA A 1 190 ? -55.063 -7.791 95.608 1.00 53.25 190 ALA A O 1
ATOM 1418 N N . PRO A 1 191 ? -53.211 -8.889 96.313 1.00 58.75 191 PRO A N 1
ATOM 1419 C CA . PRO A 1 191 ? -53.811 -10.210 96.195 1.00 58.75 191 PRO A CA 1
ATOM 1420 C C . PRO A 1 191 ? -55.113 -10.239 96.998 1.00 58.75 191 PRO A C 1
ATOM 1422 O O . PRO A 1 191 ? -55.195 -9.630 98.066 1.00 58.75 191 PRO A O 1
ATOM 1425 N N . ASP A 1 192 ? -56.144 -10.893 96.461 1.00 62.78 192 ASP A N 1
ATOM 1426 C CA . ASP A 1 192 ? -57.440 -11.018 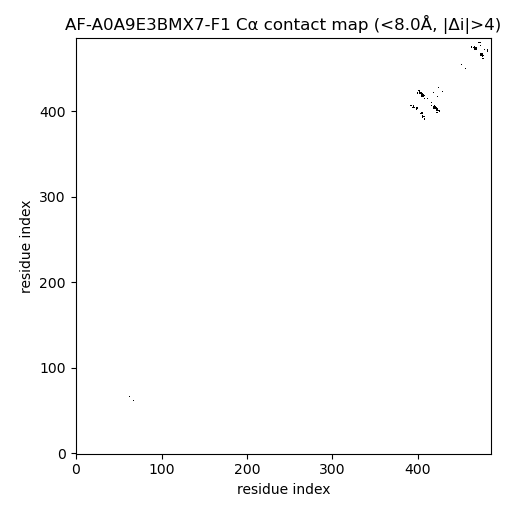97.124 1.00 62.78 192 ASP A CA 1
ATOM 1427 C C . ASP A 1 192 ? -57.264 -11.818 98.422 1.00 62.78 192 ASP A C 1
ATOM 1429 O O . ASP A 1 192 ? -57.280 -13.047 98.445 1.00 62.78 192 ASP A O 1
ATOM 1433 N N . LEU A 1 193 ? -57.044 -11.097 99.522 1.00 68.25 193 LEU A N 1
ATOM 1434 C CA . LEU A 1 193 ? -56.917 -11.659 100.862 1.00 68.25 193 LEU A CA 1
ATOM 1435 C C . LEU A 1 193 ? -58.281 -12.050 101.443 1.00 68.25 193 LEU A C 1
ATOM 1437 O O . LEU A 1 193 ? -58.321 -12.575 102.557 1.00 68.25 193 LEU A O 1
ATOM 1441 N N . GLY A 1 194 ? -59.389 -11.841 100.720 1.00 78.00 194 GLY A N 1
ATOM 1442 C CA . GLY A 1 194 ? -60.746 -12.163 101.161 1.00 78.00 194 GLY A CA 1
ATOM 1443 C C . GLY A 1 194 ? -60.893 -13.580 101.735 1.00 78.00 194 GLY A C 1
ATOM 1444 O O . GLY A 1 194 ? -61.414 -13.721 102.847 1.00 78.00 194 GLY A O 1
ATOM 1445 N N . PRO A 1 195 ? -60.371 -14.634 101.079 1.00 74.00 195 PRO A N 1
ATOM 1446 C CA . PRO A 1 195 ? -60.426 -16.001 101.600 1.00 74.00 195 PRO A CA 1
ATOM 1447 C C . PRO A 1 195 ? -59.593 -16.203 102.874 1.00 74.00 195 PRO A C 1
ATOM 1449 O O . PRO A 1 195 ? -60.004 -16.931 103.780 1.00 74.00 195 PRO A O 1
ATOM 1452 N N . VAL A 1 196 ? -58.428 -15.555 102.977 1.00 71.38 196 VAL A N 1
ATOM 1453 C CA . VAL A 1 196 ? -57.568 -15.624 104.173 1.00 71.38 196 VAL A CA 1
ATOM 1454 C C . VAL A 1 196 ? -58.230 -14.881 105.333 1.00 71.38 196 VAL A C 1
ATOM 1456 O O . VAL A 1 196 ? -58.259 -15.386 106.454 1.00 71.38 196 VAL A O 1
ATOM 1459 N N . GLN A 1 197 ? -58.847 -13.735 105.060 1.00 78.75 197 GLN A N 1
ATOM 1460 C CA . GLN A 1 197 ? -59.536 -12.916 106.050 1.00 78.75 197 GLN A CA 1
ATOM 1461 C C . GLN A 1 197 ? -60.800 -13.604 106.584 1.00 78.75 197 GLN A C 1
ATOM 1463 O O . GLN A 1 197 ? -61.044 -13.582 107.790 1.00 78.75 197 GLN A O 1
ATOM 1468 N N . GLN A 1 198 ? -61.540 -14.320 105.731 1.00 78.56 198 GLN A N 1
ATOM 1469 C CA . GLN A 1 198 ? -62.638 -15.196 106.160 1.00 78.56 198 GLN A CA 1
ATOM 1470 C C . GLN A 1 198 ? -62.152 -16.354 107.046 1.00 78.56 198 GLN A C 1
ATOM 1472 O O . GLN A 1 198 ? -62.786 -16.668 108.056 1.00 78.56 198 GLN A O 1
ATOM 1477 N N . LYS A 1 199 ? -61.008 -16.975 106.719 1.00 75.75 199 LYS A N 1
ATOM 1478 C CA . LYS A 1 199 ? -60.418 -18.034 107.558 1.00 75.75 199 LYS A CA 1
ATOM 1479 C C . LYS A 1 199 ? -59.981 -17.500 108.924 1.00 75.75 199 LYS A C 1
ATOM 1481 O O . LYS A 1 199 ? -60.267 -18.152 109.929 1.00 75.75 199 LYS A O 1
ATOM 1486 N N . VAL A 1 200 ? -59.360 -16.321 108.980 1.00 78.69 200 VAL A N 1
ATOM 1487 C CA . VAL A 1 200 ? -58.973 -15.664 110.242 1.00 78.69 200 VAL A CA 1
ATOM 1488 C C . VAL A 1 200 ? -60.206 -15.345 111.089 1.00 78.69 200 VAL A C 1
ATOM 1490 O O . VAL A 1 200 ? -60.245 -15.740 112.252 1.00 78.69 200 VAL A O 1
ATOM 1493 N N . ALA A 1 201 ? -61.255 -14.767 110.498 1.00 79.31 201 ALA A N 1
ATOM 1494 C CA . ALA A 1 201 ? -62.510 -14.501 111.205 1.00 79.31 201 ALA A CA 1
ATOM 1495 C C . ALA A 1 201 ? -63.152 -15.786 111.772 1.00 79.31 201 ALA A C 1
ATOM 1497 O O . ALA A 1 201 ? -63.642 -15.801 112.901 1.00 79.31 201 ALA A O 1
ATOM 1498 N N . SER A 1 202 ? -63.092 -16.903 111.033 1.00 79.69 202 SER A N 1
ATOM 1499 C CA . SER A 1 202 ? -63.601 -18.197 111.518 1.00 79.69 202 SER A CA 1
ATOM 1500 C C . SER A 1 202 ? -62.783 -18.775 112.684 1.00 79.69 202 SER A C 1
ATOM 1502 O O . SER A 1 202 ? -63.346 -19.401 113.584 1.00 79.69 202 SER A O 1
ATOM 1504 N N . LEU A 1 203 ? -61.463 -18.547 112.698 1.00 77.75 203 LEU A N 1
ATOM 1505 C CA . LEU A 1 203 ? -60.588 -18.946 113.804 1.00 77.75 203 LEU A CA 1
ATOM 1506 C C . LEU A 1 203 ? -60.855 -18.094 115.048 1.00 77.75 203 LEU A C 1
ATOM 1508 O O . LEU A 1 203 ? -60.938 -18.637 116.148 1.00 77.75 203 LEU A O 1
ATOM 1512 N N . GLU A 1 204 ? -61.051 -16.785 114.883 1.00 82.81 204 GLU A N 1
ATOM 1513 C CA . GLU A 1 204 ? -61.417 -15.884 115.981 1.00 82.81 204 GLU A CA 1
ATOM 1514 C C . GLU A 1 204 ? -62.743 -16.296 116.634 1.00 82.81 204 GLU A C 1
ATOM 1516 O O . GLU A 1 204 ? -62.834 -16.355 117.864 1.00 82.81 204 GLU A O 1
ATOM 1521 N N . GLN A 1 205 ? -63.739 -16.675 115.828 1.00 83.62 205 GLN A N 1
ATOM 1522 C CA . GLN A 1 205 ? -65.020 -17.173 116.329 1.00 83.62 205 GLN A CA 1
ATOM 1523 C C . GLN A 1 205 ? -64.860 -18.490 117.115 1.00 83.62 205 GLN A C 1
ATOM 1525 O O . GLN A 1 205 ? -65.387 -18.607 118.223 1.00 83.62 205 GLN A O 1
ATOM 1530 N N . GLN A 1 206 ? -64.058 -19.442 116.616 1.00 79.25 206 GLN A N 1
ATOM 1531 C CA . GLN A 1 206 ? -63.772 -20.704 117.323 1.00 79.25 206 GLN A CA 1
ATOM 1532 C C . GLN A 1 206 ? -63.035 -20.491 118.655 1.00 79.25 206 GLN A C 1
ATOM 1534 O O . GLN A 1 206 ? -63.329 -21.169 119.644 1.00 79.25 206 GLN A O 1
ATOM 1539 N N . VAL A 1 207 ? -62.098 -19.540 118.716 1.00 80.94 207 VAL A N 1
ATOM 1540 C CA . VAL A 1 207 ? -61.401 -19.182 119.964 1.00 80.94 207 VAL A CA 1
ATOM 1541 C C . VAL A 1 207 ? -62.358 -18.510 120.957 1.00 80.94 207 VAL A C 1
ATOM 1543 O O . VAL A 1 207 ? -62.270 -18.762 122.163 1.00 80.94 207 VAL A O 1
ATOM 1546 N N . GLY A 1 208 ? -63.300 -17.698 120.468 1.00 82.44 208 GLY A N 1
ATOM 1547 C CA . GLY A 1 208 ? -64.366 -17.101 121.276 1.00 82.44 208 GLY A CA 1
ATOM 1548 C C . GLY A 1 208 ? -65.265 -18.147 121.943 1.00 82.44 208 GLY A C 1
ATOM 1549 O O . GLY A 1 208 ? -65.494 -18.077 123.152 1.00 82.44 208 GLY A O 1
ATOM 1550 N N . GLU A 1 209 ? -65.699 -19.159 121.188 1.00 80.69 209 GLU A N 1
ATOM 1551 C CA . GLU A 1 209 ? -66.504 -20.277 121.706 1.00 80.69 209 GLU A CA 1
ATOM 1552 C C . GLU A 1 209 ? -65.747 -21.099 122.760 1.00 80.69 209 GLU A C 1
ATOM 1554 O O . GLU A 1 209 ? -66.306 -21.455 123.799 1.00 80.69 209 GLU A O 1
ATOM 1559 N N . LEU A 1 210 ? -64.452 -21.355 122.540 1.00 77.88 210 LEU A N 1
ATOM 1560 C CA . LEU A 1 210 ? -63.590 -22.042 123.509 1.00 77.88 210 LEU A CA 1
ATOM 1561 C C . LEU A 1 210 ? -63.470 -21.268 124.831 1.00 77.88 210 LEU A C 1
ATOM 1563 O O . LEU A 1 210 ? -63.533 -21.874 125.902 1.00 77.88 210 LEU A O 1
ATOM 1567 N N . ARG A 1 211 ? -63.352 -19.934 124.775 1.00 83.31 211 ARG A N 1
ATOM 1568 C CA . ARG A 1 211 ? -63.316 -19.080 125.978 1.00 83.31 211 ARG A CA 1
ATOM 1569 C C . ARG A 1 211 ? -64.645 -19.067 126.728 1.00 83.31 211 ARG A C 1
ATOM 1571 O O . ARG A 1 211 ? -64.643 -19.104 127.955 1.00 83.31 211 ARG A O 1
ATOM 1578 N N . GLN A 1 212 ? -65.773 -19.030 126.021 1.00 81.31 212 GLN A N 1
ATOM 1579 C CA . GLN A 1 212 ? -67.091 -19.089 126.6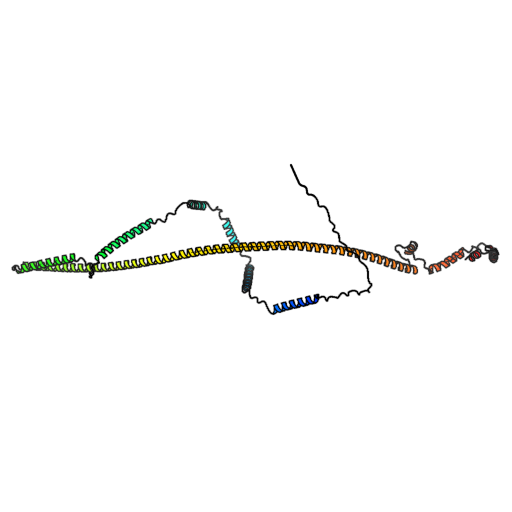62 1.00 81.31 212 GLN A CA 1
ATOM 1580 C C . GLN A 1 212 ? -67.334 -20.445 127.332 1.00 81.31 212 GLN A C 1
ATOM 1582 O O . GLN A 1 212 ? -67.796 -20.485 128.474 1.00 81.31 212 GLN A O 1
ATOM 1587 N N . ALA A 1 213 ? -66.949 -21.543 126.673 1.00 79.19 213 ALA A N 1
ATOM 1588 C CA . ALA A 1 213 ? -67.028 -22.881 127.253 1.00 79.19 213 ALA A CA 1
ATOM 1589 C C . ALA A 1 213 ? -66.181 -23.001 128.534 1.00 79.19 213 ALA A C 1
ATOM 1591 O O . ALA A 1 213 ? -66.652 -23.557 129.526 1.00 79.19 213 ALA A O 1
ATOM 1592 N N . SER A 1 214 ? -64.973 -22.417 128.563 1.00 75.31 214 SER A N 1
ATOM 1593 C CA . SER A 1 214 ? -64.131 -22.440 129.769 1.00 75.31 214 SER A CA 1
ATOM 1594 C C . SER A 1 214 ? -64.685 -21.570 130.908 1.00 75.31 214 SER A C 1
ATOM 1596 O O . SER A 1 214 ? -64.481 -21.889 132.077 1.00 75.31 214 SER A O 1
ATOM 1598 N N . GLN A 1 215 ? -65.386 -20.471 130.604 1.00 78.19 215 GLN A N 1
ATOM 1599 C CA . GLN A 1 215 ? -66.000 -19.602 131.618 1.00 78.19 215 GLN A CA 1
ATOM 1600 C C . GLN A 1 215 ? -67.236 -20.237 132.264 1.00 78.19 215 GLN A C 1
ATOM 1602 O O . GLN A 1 215 ? -67.406 -20.133 133.478 1.00 78.19 215 GLN A O 1
ATOM 1607 N N . GLN A 1 216 ? -68.065 -20.940 131.486 1.00 72.94 216 GLN A N 1
ATOM 1608 C CA . GLN A 1 216 ? -69.211 -21.688 132.019 1.00 72.94 216 GLN A CA 1
ATOM 1609 C C . GLN A 1 216 ? -68.760 -22.810 132.974 1.00 72.94 216 GLN A C 1
ATOM 1611 O O . GLN A 1 216 ? -69.420 -23.090 133.971 1.00 72.94 216 GLN A O 1
ATOM 1616 N N . GLN A 1 217 ? -67.577 -23.378 132.736 1.00 63.66 217 GLN A N 1
ATOM 1617 C CA . GLN A 1 217 ? -66.978 -24.431 133.556 1.00 63.66 217 GLN A CA 1
ATOM 1618 C C . GLN A 1 217 ? -66.486 -23.941 134.931 1.00 63.66 217 GLN A C 1
ATOM 1620 O O . GLN A 1 217 ? -66.504 -24.703 135.896 1.00 63.66 217 GLN A O 1
ATOM 1625 N N . ALA A 1 218 ? -66.107 -22.662 135.057 1.00 65.62 218 ALA A N 1
ATOM 1626 C CA . ALA A 1 218 ? -65.741 -22.064 136.346 1.00 65.62 218 ALA A CA 1
ATOM 1627 C C . ALA A 1 218 ? -66.941 -21.936 137.308 1.00 65.62 218 ALA A C 1
ATOM 1629 O O . ALA A 1 218 ? -66.747 -21.727 138.504 1.00 65.62 218 ALA A O 1
ATOM 1630 N N . GLN A 1 219 ? -68.172 -22.068 136.800 1.00 67.69 219 GLN A N 1
ATOM 1631 C CA . GLN A 1 219 ? -69.407 -21.936 137.578 1.00 67.69 219 GLN A CA 1
ATOM 1632 C C . GLN A 1 219 ? -70.014 -23.291 137.985 1.00 67.69 219 GLN A C 1
ATOM 1634 O O . GLN A 1 219 ? -70.780 -23.347 138.943 1.00 67.69 219 GLN A O 1
ATOM 1639 N N . SER A 1 220 ? -69.643 -24.392 137.323 1.00 64.62 220 SER A N 1
ATOM 1640 C CA . SER A 1 220 ? -70.157 -25.743 137.588 1.00 64.62 220 SER A CA 1
ATOM 1641 C C . SER A 1 220 ? -69.101 -26.627 138.267 1.00 64.62 220 SER A C 1
ATOM 1643 O O . SER A 1 220 ? -68.606 -27.595 137.689 1.00 64.62 220 SER A O 1
ATOM 1645 N N . GLY A 1 221 ? -68.688 -26.282 139.485 1.00 62.66 221 GLY A N 1
ATOM 1646 C CA . GLY A 1 221 ? -67.783 -27.134 140.258 1.00 62.66 221 GLY A CA 1
ATOM 1647 C C . GLY A 1 221 ? -68.544 -28.294 140.891 1.00 62.66 221 GLY A C 1
ATOM 1648 O O . GLY A 1 221 ? -69.302 -28.026 141.816 1.00 62.66 221 GLY A O 1
ATOM 1649 N N . THR A 1 222 ? -68.358 -29.548 140.436 1.00 58.06 222 THR A N 1
ATOM 1650 C CA . THR A 1 222 ? -68.441 -30.736 141.332 1.00 58.06 222 THR A CA 1
ATOM 1651 C C . THR A 1 222 ? -67.963 -32.109 140.811 1.00 58.06 222 THR A C 1
ATOM 1653 O O . THR A 1 222 ? -67.724 -32.954 141.664 1.00 58.06 222 THR A O 1
ATOM 1656 N N . ASP A 1 223 ? -67.682 -32.365 139.522 1.00 66.50 223 ASP A N 1
ATOM 1657 C CA . ASP A 1 223 ? -67.301 -33.732 139.076 1.00 66.50 223 ASP A CA 1
ATOM 1658 C C . ASP A 1 223 ? -65.873 -33.853 138.495 1.00 66.50 223 ASP A C 1
ATOM 1660 O O . ASP A 1 223 ? -65.581 -33.473 137.358 1.00 66.50 223 ASP A O 1
ATOM 1664 N N . GLN A 1 224 ? -64.962 -34.449 139.274 1.00 67.25 224 GLN A N 1
ATOM 1665 C CA . GLN A 1 224 ? -63.521 -34.565 138.976 1.00 67.25 224 GLN A CA 1
ATOM 1666 C C . GLN A 1 224 ? -63.191 -35.457 137.757 1.00 67.25 224 GLN A C 1
ATOM 1668 O O . GLN A 1 224 ? -62.188 -35.230 137.080 1.00 67.25 224 GLN A O 1
ATOM 1673 N N . ALA A 1 225 ? -64.040 -36.439 137.431 1.00 72.75 225 ALA A N 1
ATOM 1674 C CA . ALA A 1 225 ? -63.858 -37.315 136.265 1.00 72.75 225 ALA A CA 1
ATOM 1675 C C . ALA A 1 225 ? -64.230 -36.629 134.934 1.00 72.75 225 ALA A C 1
ATOM 1677 O O . ALA A 1 225 ? -63.580 -36.864 133.914 1.00 72.75 225 ALA A O 1
ATOM 1678 N N . GLY A 1 226 ? -65.224 -35.731 134.947 1.00 74.62 226 GLY A N 1
ATOM 1679 C CA . GLY A 1 226 ? -65.605 -34.935 133.774 1.00 74.62 226 GLY A CA 1
ATOM 1680 C C . GLY A 1 226 ? -64.516 -33.937 133.373 1.00 74.62 226 GLY A C 1
ATOM 1681 O O . GLY A 1 226 ? -64.221 -33.775 132.189 1.00 74.62 226 GLY A O 1
ATOM 1682 N N . LEU A 1 227 ? -63.831 -33.357 134.365 1.00 73.56 227 LEU A N 1
ATOM 1683 C CA . LEU A 1 227 ? -62.717 -32.424 134.169 1.00 73.56 227 LEU A CA 1
ATOM 1684 C C . LEU A 1 227 ? -61.545 -33.044 133.386 1.00 73.56 227 LEU A C 1
ATOM 1686 O O . LEU A 1 227 ? -60.949 -32.367 132.551 1.00 73.56 227 LEU A O 1
ATOM 1690 N N . ALA A 1 228 ? -61.230 -34.326 133.602 1.00 78.88 228 ALA A N 1
ATOM 1691 C CA . ALA A 1 228 ? -60.140 -35.003 132.894 1.00 78.88 228 ALA A CA 1
ATOM 1692 C C . ALA A 1 228 ? -60.470 -35.269 131.413 1.00 78.88 228 ALA A C 1
ATOM 1694 O O . ALA A 1 228 ? -59.651 -34.983 130.537 1.00 78.88 228 ALA A O 1
ATOM 1695 N N . ALA A 1 229 ? -61.678 -35.763 131.117 1.00 79.44 229 ALA A N 1
ATOM 1696 C CA . ALA A 1 229 ? -62.130 -35.983 129.740 1.00 79.44 229 ALA A CA 1
ATOM 1697 C C . ALA A 1 229 ? -62.238 -34.661 128.961 1.00 79.44 229 ALA A C 1
ATOM 1699 O O . ALA A 1 229 ? -61.852 -34.583 127.793 1.00 79.44 229 ALA A O 1
ATOM 1700 N N . GLN A 1 230 ? -62.689 -33.599 129.629 1.00 75.94 230 GLN A N 1
ATOM 1701 C CA . GLN A 1 230 ? -62.825 -32.278 129.028 1.00 75.94 230 GLN A CA 1
ATOM 1702 C C . GLN A 1 230 ? -61.473 -31.570 128.838 1.00 75.94 230 GLN A C 1
ATOM 1704 O O . GLN A 1 230 ? -61.272 -30.913 127.816 1.00 75.94 230 GLN A O 1
ATOM 1709 N N . ASN A 1 231 ? -60.506 -31.751 129.749 1.00 83.25 231 ASN A N 1
ATOM 1710 C CA . ASN A 1 231 ? -59.125 -31.293 129.540 1.00 83.25 231 ASN A CA 1
ATOM 1711 C C . ASN A 1 231 ? -58.485 -31.966 128.325 1.00 83.25 231 ASN A C 1
ATOM 1713 O O . ASN A 1 231 ? -57.831 -31.287 127.536 1.00 83.25 231 ASN A O 1
ATOM 1717 N N . LYS A 1 232 ? -58.727 -33.267 128.127 1.00 86.38 232 LYS A N 1
ATOM 1718 C CA . LYS A 1 232 ? -58.278 -33.974 126.923 1.00 86.38 232 LYS A CA 1
ATOM 1719 C C . LYS A 1 232 ? -58.916 -33.391 125.658 1.00 86.38 232 LYS A C 1
ATOM 1721 O O . LYS A 1 232 ? -58.203 -33.047 124.727 1.00 86.38 232 LYS A O 1
ATOM 1726 N N . GLN A 1 233 ? -60.231 -33.162 125.662 1.00 85.25 233 GLN A N 1
ATOM 1727 C CA . GLN A 1 233 ? -60.922 -32.523 124.534 1.00 85.25 233 GLN A CA 1
ATOM 1728 C C . GLN A 1 233 ? -60.403 -31.101 124.250 1.00 85.25 233 GLN A C 1
ATOM 1730 O O . GLN A 1 233 ? -60.353 -30.665 123.100 1.00 85.25 233 GLN A O 1
ATOM 1735 N N . THR A 1 234 ? -60.007 -30.369 125.292 1.00 81.62 234 THR A N 1
ATOM 1736 C CA . THR A 1 234 ? -59.442 -29.019 125.166 1.00 81.62 234 THR A CA 1
ATOM 1737 C C . THR A 1 234 ? -58.029 -29.071 124.582 1.00 81.62 234 THR A C 1
ATOM 1739 O O . THR A 1 234 ? -57.716 -28.271 123.703 1.00 81.62 234 THR A O 1
ATOM 1742 N N . GLN A 1 235 ? -57.207 -30.045 124.992 1.00 86.19 235 GLN A N 1
ATOM 1743 C CA . GLN A 1 235 ? -55.892 -30.313 124.399 1.00 86.19 235 GLN A CA 1
ATOM 1744 C C . GLN A 1 235 ? -56.000 -30.733 122.929 1.00 86.19 235 GLN A C 1
ATOM 1746 O O . GLN A 1 235 ? -55.308 -30.155 122.096 1.00 86.19 235 GLN A O 1
ATOM 1751 N N . ASP A 1 236 ? -56.921 -31.638 122.590 1.00 88.06 236 ASP A N 1
ATOM 1752 C CA . ASP A 1 236 ? -57.148 -32.076 121.205 1.00 88.06 236 ASP A CA 1
ATOM 1753 C C . ASP A 1 236 ? -57.582 -30.896 120.313 1.00 88.06 236 ASP A C 1
ATOM 1755 O O . ASP A 1 236 ? -57.111 -30.745 119.185 1.00 88.06 236 ASP A O 1
ATOM 1759 N N . ARG A 1 237 ? -58.429 -29.996 120.836 1.00 84.81 237 ARG A N 1
ATOM 1760 C CA . ARG A 1 237 ? -58.830 -28.765 120.134 1.00 84.81 237 ARG A CA 1
ATOM 1761 C C . ARG A 1 237 ? -57.680 -27.772 119.970 1.00 84.81 237 ARG A C 1
ATOM 1763 O O . ARG A 1 237 ? -57.560 -27.165 118.910 1.00 84.81 237 ARG A O 1
ATOM 1770 N N . LEU A 1 238 ? -56.833 -27.604 120.985 1.00 81.62 238 LEU A N 1
ATOM 1771 C CA . LEU A 1 238 ? -55.626 -26.772 120.897 1.00 81.62 238 LEU A CA 1
ATOM 1772 C C . LEU A 1 238 ? -54.650 -27.312 119.847 1.00 81.62 238 LEU A C 1
ATOM 1774 O O . LEU A 1 238 ? -54.122 -26.528 119.058 1.00 81.62 238 LEU A O 1
ATOM 1778 N N . GLN A 1 239 ? -54.479 -28.633 119.788 1.00 88.62 239 GLN A N 1
ATOM 1779 C CA . GLN A 1 239 ? -53.654 -29.289 118.777 1.00 88.62 239 GLN A CA 1
ATOM 1780 C C . GLN A 1 239 ? -54.228 -29.063 117.372 1.00 88.62 239 GLN A C 1
ATOM 1782 O O . GLN A 1 239 ? -53.513 -28.644 116.466 1.00 88.62 239 GLN A O 1
ATOM 1787 N N . GLN A 1 240 ? -55.546 -29.209 117.214 1.00 86.69 240 GLN A N 1
ATOM 1788 C CA . GLN A 1 240 ? -56.228 -28.947 115.946 1.00 86.69 240 GLN A CA 1
ATOM 1789 C C . GLN A 1 240 ? -56.092 -27.483 115.490 1.00 86.69 240 GLN A C 1
ATOM 1791 O O . GLN A 1 240 ? -55.951 -27.214 114.295 1.00 86.69 240 GLN A O 1
ATOM 1796 N N . VAL A 1 241 ? -56.130 -26.522 116.420 1.00 85.69 241 VAL A N 1
ATOM 1797 C CA . VAL A 1 241 ? -55.897 -25.102 116.107 1.00 85.69 241 VAL A CA 1
ATOM 1798 C C . VAL A 1 241 ? -54.441 -24.862 115.698 1.00 85.69 241 VAL A C 1
ATOM 1800 O O . VAL A 1 241 ? -54.212 -24.120 114.743 1.00 85.69 241 VAL A O 1
ATOM 1803 N N . GLN A 1 242 ? -53.470 -25.510 116.351 1.00 87.31 242 GLN A N 1
ATOM 1804 C CA . GLN A 1 242 ? -52.059 -25.433 115.951 1.00 87.31 242 GLN A CA 1
ATOM 1805 C C . GLN A 1 242 ? -51.836 -25.981 114.537 1.00 87.31 242 GLN A C 1
ATOM 1807 O O . GLN A 1 242 ? -51.267 -25.274 113.707 1.00 87.31 242 GLN A O 1
ATOM 1812 N N . ASP A 1 243 ? -52.368 -27.163 114.220 1.00 90.12 243 ASP A N 1
ATOM 1813 C CA . ASP A 1 243 ? -52.224 -27.772 112.891 1.00 90.12 243 ASP A CA 1
ATOM 1814 C C . ASP A 1 243 ? -52.858 -26.903 111.790 1.00 90.12 243 ASP A C 1
ATOM 1816 O O . ASP A 1 243 ? -52.302 -26.724 110.698 1.00 90.12 243 ASP A O 1
ATOM 1820 N N . ARG A 1 244 ? -54.016 -26.291 112.083 1.00 85.81 244 ARG A N 1
ATOM 1821 C CA . ARG A 1 244 ? -54.668 -25.339 111.172 1.00 85.81 244 ARG A CA 1
ATOM 1822 C C . ARG A 1 244 ? -53.844 -24.070 110.981 1.00 85.81 244 ARG A C 1
ATOM 1824 O O . ARG A 1 244 ? -53.761 -23.590 109.853 1.00 85.81 244 ARG A O 1
ATOM 1831 N N . LEU A 1 245 ? -53.224 -23.545 112.037 1.00 84.25 245 LEU A N 1
ATOM 1832 C CA . LEU A 1 245 ? -52.371 -22.361 111.942 1.00 84.25 245 LEU A CA 1
ATOM 1833 C C . LEU A 1 245 ? -51.129 -22.640 111.084 1.00 84.25 245 LEU A C 1
ATOM 1835 O O . LEU A 1 245 ? -50.795 -21.822 110.230 1.00 84.25 245 LEU A O 1
ATOM 1839 N N . THR A 1 246 ? -50.502 -23.810 111.241 1.00 89.12 246 THR A N 1
ATOM 1840 C CA . THR A 1 246 ? -49.375 -24.241 110.397 1.00 89.12 246 THR A CA 1
ATOM 1841 C C . THR A 1 246 ? -49.791 -24.441 108.939 1.00 89.12 246 THR A C 1
ATOM 1843 O O . THR A 1 246 ? -49.055 -24.078 108.026 1.00 89.12 246 THR A O 1
ATOM 1846 N N . THR A 1 247 ? -50.994 -24.963 108.694 1.00 88.06 247 THR A N 1
ATOM 1847 C CA . THR A 1 247 ? -51.519 -25.116 107.327 1.00 88.06 247 THR A CA 1
ATOM 1848 C C . THR A 1 247 ? -51.783 -23.755 106.675 1.00 88.06 247 THR A C 1
ATOM 1850 O O . THR A 1 247 ? -51.438 -23.541 105.515 1.00 88.06 247 THR A O 1
ATOM 1853 N N . VAL A 1 248 ? -52.373 -22.809 107.416 1.00 86.19 248 VAL A N 1
ATOM 1854 C CA . VAL A 1 248 ? -52.624 -21.449 106.913 1.00 86.19 248 VAL A CA 1
ATOM 1855 C C . VAL A 1 248 ? -51.311 -20.708 106.668 1.00 86.19 248 VAL A C 1
ATOM 1857 O O . VAL A 1 248 ? -51.195 -20.041 105.643 1.00 86.19 248 VAL A O 1
ATOM 1860 N N . SER A 1 249 ? -50.307 -20.848 107.540 1.00 88.06 249 SER A N 1
ATOM 1861 C CA . SER A 1 249 ? -49.005 -20.208 107.316 1.00 88.06 249 SER A CA 1
ATOM 1862 C C . SER A 1 249 ? -48.296 -20.764 106.079 1.00 88.06 249 SER A C 1
ATOM 1864 O O . SER A 1 249 ? -47.787 -19.983 105.279 1.00 88.06 249 SER A O 1
ATOM 1866 N N . GLN A 1 250 ? -48.339 -22.083 105.855 1.00 89.19 250 GLN A N 1
ATOM 1867 C CA . GLN A 1 250 ? -47.821 -22.696 104.627 1.00 89.19 250 GLN A CA 1
ATOM 1868 C C . GLN A 1 250 ? -48.575 -22.219 103.382 1.00 89.19 250 GLN A C 1
ATOM 1870 O O . GLN A 1 250 ? -47.948 -21.930 102.365 1.00 89.19 250 GLN A O 1
ATOM 1875 N N . GLN A 1 251 ? -49.901 -22.080 103.460 1.00 85.50 251 GLN A N 1
ATOM 1876 C CA . GLN A 1 251 ? -50.698 -21.576 102.342 1.00 85.50 251 GLN A CA 1
ATOM 1877 C C . GLN A 1 251 ? -50.343 -20.119 102.003 1.00 85.50 251 GLN A C 1
ATOM 1879 O O . GLN A 1 251 ? -50.205 -19.782 100.831 1.00 85.50 251 GLN A O 1
ATOM 1884 N N . VAL A 1 252 ? -50.138 -19.265 103.011 1.00 83.38 252 VAL A N 1
ATOM 1885 C CA . VAL A 1 252 ? -49.695 -17.875 102.802 1.00 83.38 252 VAL A CA 1
ATOM 1886 C C . VAL A 1 252 ? -48.293 -17.828 102.185 1.00 83.38 252 VAL A C 1
ATOM 1888 O O . VAL A 1 252 ? -48.054 -17.014 101.296 1.00 83.38 252 VAL A O 1
ATOM 1891 N N . GLN A 1 253 ? -47.385 -18.716 102.599 1.00 87.00 253 GLN A N 1
ATOM 1892 C CA . GLN A 1 253 ? -46.044 -18.819 102.014 1.00 87.00 253 GLN A CA 1
ATOM 1893 C C . GLN A 1 253 ? -46.105 -19.198 100.521 1.00 87.00 253 GLN A C 1
ATOM 1895 O O . GLN A 1 253 ? -45.453 -18.562 99.697 1.00 87.00 253 GLN A O 1
ATOM 1900 N N . GLN A 1 254 ? -46.937 -20.181 100.159 1.00 85.56 254 GLN A N 1
ATOM 1901 C CA . GLN A 1 254 ? -47.115 -20.619 98.768 1.00 85.56 254 GLN A CA 1
ATOM 1902 C C . GLN A 1 254 ? -47.743 -19.533 97.885 1.00 85.56 254 GLN A C 1
ATOM 1904 O O . GLN A 1 254 ? -47.304 -19.326 96.756 1.00 85.56 254 GLN A O 1
ATOM 1909 N N . GLU A 1 255 ? -48.735 -18.802 98.398 1.00 80.19 255 GLU A N 1
ATOM 1910 C CA . GLU A 1 255 ? -49.339 -17.656 97.701 1.00 80.19 255 GLU A CA 1
ATOM 1911 C C . GLU A 1 255 ? -48.316 -16.532 97.470 1.00 80.19 255 GLU A C 1
ATOM 1913 O O . GLU A 1 255 ? -48.283 -15.929 96.395 1.00 80.19 255 GLU A O 1
ATOM 1918 N N . GLN A 1 256 ? -47.427 -16.274 98.437 1.00 80.81 256 GLN A N 1
ATOM 1919 C CA . GLN A 1 256 ? -46.347 -15.295 98.273 1.00 80.81 256 GLN A CA 1
ATOM 1920 C C . GLN A 1 256 ? -45.336 -15.722 97.204 1.00 80.81 256 GLN A C 1
ATOM 1922 O O . GLN A 1 256 ? -44.960 -14.899 96.367 1.00 80.81 256 GLN A O 1
ATOM 1927 N N . GLU A 1 257 ? -44.936 -16.994 97.180 1.00 84.62 257 GLU A N 1
ATOM 1928 C CA . GLU A 1 257 ? -44.043 -17.534 96.147 1.00 84.62 257 GLU A CA 1
ATOM 1929 C C . GLU A 1 257 ? -44.689 -17.490 94.758 1.00 84.62 257 GLU A C 1
ATOM 1931 O O . GLU A 1 257 ? -44.052 -17.064 93.793 1.00 84.62 257 GLU A O 1
ATOM 1936 N N . HIS A 1 258 ? -45.974 -17.842 94.654 1.00 82.12 258 HIS A N 1
ATOM 1937 C CA . HIS A 1 258 ? -46.720 -17.758 93.400 1.00 82.12 258 HIS A CA 1
ATOM 1938 C C . HIS A 1 258 ? -46.857 -16.308 92.915 1.00 82.12 258 HIS A C 1
ATOM 1940 O O . HIS A 1 258 ? -46.693 -16.023 91.726 1.00 82.12 258 HIS A O 1
ATOM 1946 N N . THR A 1 259 ? -47.097 -15.367 93.831 1.00 78.19 259 THR A N 1
ATOM 1947 C CA . THR A 1 259 ? -47.181 -13.936 93.507 1.00 78.19 259 THR A CA 1
ATOM 1948 C C . THR A 1 259 ? -45.827 -13.395 93.042 1.00 78.19 259 THR A C 1
ATOM 1950 O O . THR A 1 259 ? -45.767 -12.679 92.043 1.00 78.19 259 THR A O 1
ATOM 1953 N N . ALA A 1 260 ? -44.731 -13.781 93.702 1.00 79.31 260 ALA A N 1
ATOM 1954 C CA . ALA A 1 260 ? -43.378 -13.401 93.299 1.00 79.31 260 ALA A CA 1
ATOM 1955 C C . ALA A 1 260 ? -43.000 -13.984 91.925 1.00 79.31 260 ALA A C 1
ATOM 1957 O O . ALA A 1 260 ? -42.476 -13.264 91.074 1.00 79.31 260 ALA A O 1
ATOM 1958 N N . ALA A 1 261 ? -43.329 -15.254 91.671 1.00 83.06 261 ALA A N 1
ATOM 1959 C CA . ALA A 1 261 ? -43.108 -15.894 90.375 1.00 83.06 261 ALA A CA 1
ATOM 1960 C C . ALA A 1 261 ? -43.924 -15.223 89.258 1.00 83.06 261 ALA A C 1
ATOM 1962 O O . ALA A 1 261 ? -43.402 -14.965 88.173 1.00 83.06 261 ALA A O 1
ATOM 1963 N N . THR A 1 262 ? -45.180 -14.868 89.542 1.00 80.31 262 THR A N 1
ATOM 1964 C CA . THR A 1 262 ? -46.045 -14.157 88.590 1.00 80.31 262 THR A CA 1
ATOM 1965 C C . THR A 1 262 ? -45.505 -12.756 88.294 1.00 80.31 262 THR A C 1
ATOM 1967 O O . THR A 1 262 ? -45.469 -12.346 87.135 1.00 80.31 262 THR A O 1
ATOM 1970 N N . ALA A 1 263 ? -45.027 -12.030 89.309 1.00 77.75 263 ALA A N 1
ATOM 1971 C CA . ALA A 1 263 ? -44.407 -10.719 89.123 1.00 77.75 263 ALA A CA 1
ATOM 1972 C C . ALA A 1 263 ? -43.155 -10.800 88.231 1.00 77.75 263 ALA A C 1
ATOM 1974 O O . ALA A 1 263 ? -43.002 -9.985 87.319 1.00 77.75 263 ALA A O 1
ATOM 1975 N N . GLN A 1 264 ? -42.314 -11.820 88.432 1.00 84.25 264 GLN A N 1
ATOM 1976 C CA . GLN A 1 264 ? -41.141 -12.058 87.590 1.00 84.25 264 GLN A CA 1
ATOM 1977 C C . GLN A 1 264 ? -41.539 -12.387 86.144 1.00 84.25 264 GLN A C 1
ATOM 1979 O O . GLN A 1 264 ? -40.999 -11.801 85.209 1.00 84.25 264 GLN A O 1
ATOM 1984 N N . GLN A 1 265 ? -42.541 -13.248 85.949 1.00 82.50 265 GLN A N 1
ATOM 1985 C CA . GLN A 1 265 ? -43.039 -13.605 84.619 1.00 82.50 265 GLN A CA 1
ATOM 1986 C C . GLN A 1 265 ? -43.601 -12.391 83.864 1.00 82.50 265 GLN A C 1
ATOM 1988 O O . GLN A 1 265 ? -43.374 -12.245 82.661 1.00 82.50 265 GLN A O 1
ATOM 1993 N N . VAL A 1 266 ? -44.313 -11.500 84.560 1.00 82.62 266 VAL A N 1
ATOM 1994 C CA . VAL A 1 266 ? -44.804 -10.243 83.981 1.00 82.62 266 VAL A CA 1
ATOM 1995 C C . VAL A 1 266 ? -43.630 -9.347 83.579 1.00 82.62 266 VAL A C 1
ATOM 1997 O O . VAL A 1 266 ? -43.633 -8.800 82.476 1.00 82.62 266 VAL A O 1
ATOM 2000 N N . GLN A 1 267 ? -42.602 -9.235 84.420 1.00 81.56 267 GLN A N 1
ATOM 2001 C CA . GLN A 1 267 ? -41.415 -8.431 84.125 1.00 81.56 267 GLN A CA 1
ATOM 2002 C C . GLN A 1 267 ? -40.624 -8.971 82.921 1.00 81.56 267 GLN A C 1
ATOM 2004 O O . GLN A 1 267 ? -40.229 -8.191 82.049 1.00 81.56 267 GLN A O 1
ATOM 2009 N N . ASP A 1 268 ? -40.472 -10.291 82.815 1.00 84.81 268 ASP A N 1
ATOM 2010 C CA . ASP A 1 268 ? -39.831 -10.948 81.672 1.00 84.81 268 ASP A CA 1
ATOM 2011 C C . ASP A 1 268 ? -40.645 -10.742 80.383 1.00 84.81 268 ASP A C 1
ATOM 2013 O O . ASP A 1 268 ? -40.082 -10.458 79.320 1.00 84.81 268 ASP A O 1
ATOM 2017 N N . HIS A 1 269 ? -41.979 -10.805 80.474 1.00 82.69 269 HIS A N 1
ATOM 2018 C CA . HIS A 1 269 ? -42.862 -10.535 79.341 1.00 82.69 269 HIS A CA 1
ATOM 2019 C C . HIS A 1 269 ? -42.743 -9.082 78.858 1.00 82.69 269 HIS A C 1
ATOM 2021 O O . HIS A 1 269 ? -42.611 -8.846 77.656 1.00 82.69 269 HIS A O 1
ATOM 2027 N N . PHE A 1 270 ? -42.698 -8.106 79.773 1.00 83.25 270 PHE A N 1
ATOM 2028 C CA . PHE A 1 270 ? -42.442 -6.704 79.421 1.00 83.25 270 PHE A CA 1
ATOM 2029 C C . PHE A 1 270 ? -41.071 -6.513 78.761 1.00 83.25 270 PHE A C 1
ATOM 2031 O O . PHE A 1 270 ? -40.962 -5.775 77.779 1.00 83.25 270 PHE A O 1
ATOM 2038 N N . GLY A 1 271 ? -40.038 -7.208 79.245 1.00 86.56 271 GLY A N 1
ATOM 2039 C CA . GLY A 1 271 ? -38.716 -7.212 78.618 1.00 86.56 271 GLY A CA 1
ATOM 2040 C C . GLY A 1 271 ? -38.753 -7.726 77.175 1.00 86.56 271 GLY A C 1
ATOM 2041 O O . GLY A 1 271 ? -38.218 -7.075 76.273 1.00 86.56 271 GLY A O 1
ATOM 2042 N N . ALA A 1 272 ? -39.441 -8.845 76.936 1.00 84.44 272 ALA A N 1
ATOM 2043 C CA . ALA A 1 272 ? -39.598 -9.429 75.604 1.00 84.44 272 ALA A CA 1
ATOM 2044 C C . ALA A 1 272 ? -40.383 -8.513 74.649 1.00 84.44 272 ALA A C 1
ATOM 2046 O O . ALA A 1 272 ? -39.973 -8.318 73.503 1.00 84.44 272 ALA A O 1
ATOM 2047 N N . VAL A 1 273 ? -41.470 -7.895 75.122 1.00 85.38 273 VAL A N 1
ATOM 2048 C CA . VAL A 1 273 ? -42.250 -6.930 74.329 1.00 85.38 273 VAL A CA 1
ATOM 2049 C C . VAL A 1 273 ? -41.399 -5.710 73.969 1.00 85.38 273 VAL A C 1
ATOM 2051 O O . VAL A 1 273 ? -41.403 -5.275 72.819 1.00 85.38 273 VAL A O 1
ATOM 2054 N N . ASN A 1 274 ? -40.597 -5.189 74.899 1.00 84.00 274 ASN A N 1
ATOM 2055 C CA . ASN A 1 274 ? -39.734 -4.041 74.618 1.00 84.00 274 ASN A CA 1
ATOM 2056 C C . ASN A 1 274 ? -38.633 -4.365 73.586 1.00 84.00 274 ASN A C 1
ATOM 2058 O O . ASN A 1 274 ? -38.315 -3.549 72.716 1.00 84.00 274 ASN A O 1
ATOM 2062 N N . GLN A 1 275 ? -38.094 -5.587 73.616 1.00 85.62 275 GLN A N 1
ATOM 2063 C CA . GLN A 1 275 ? -37.180 -6.073 72.576 1.00 85.62 275 GLN A CA 1
ATOM 2064 C C . GLN A 1 275 ? -37.871 -6.191 71.210 1.00 85.62 275 GLN A C 1
ATOM 2066 O O . GLN A 1 275 ? -37.288 -5.798 70.198 1.00 85.62 275 GLN A O 1
ATOM 2071 N N . GLN A 1 276 ? -39.121 -6.664 71.165 1.00 83.69 276 GLN A N 1
ATOM 2072 C CA . GLN A 1 276 ? -39.904 -6.714 69.926 1.00 83.69 276 GLN A CA 1
ATOM 2073 C C . GLN A 1 276 ? -40.181 -5.317 69.363 1.00 83.69 276 GLN A C 1
ATOM 2075 O O . GLN A 1 276 ? -40.024 -5.114 68.160 1.00 83.69 276 GLN A O 1
ATOM 2080 N N . ILE A 1 277 ? -40.527 -4.348 70.216 1.00 81.81 277 ILE A N 1
ATOM 2081 C CA . ILE A 1 277 ? -40.719 -2.944 69.816 1.00 81.81 277 ILE A CA 1
ATOM 2082 C C . ILE A 1 277 ? -39.417 -2.369 69.246 1.00 81.81 277 ILE A C 1
ATOM 2084 O O . ILE A 1 277 ? -39.432 -1.734 68.193 1.00 81.81 277 ILE A O 1
ATOM 2088 N N . THR A 1 278 ? -38.277 -2.657 69.876 1.00 86.19 278 THR A N 1
ATOM 2089 C CA . THR A 1 278 ? -36.961 -2.206 69.393 1.00 86.19 278 THR A CA 1
ATOM 2090 C C . THR A 1 278 ? -36.617 -2.826 68.033 1.00 86.19 278 THR A C 1
ATOM 2092 O O . THR A 1 278 ? -36.174 -2.130 67.118 1.00 86.19 278 THR A O 1
ATOM 2095 N N . ALA A 1 279 ? -36.878 -4.124 67.858 1.00 82.31 279 ALA A N 1
ATOM 2096 C CA . ALA A 1 279 ? -36.679 -4.813 66.585 1.00 82.31 279 ALA A CA 1
ATOM 2097 C C . ALA A 1 279 ? -37.615 -4.290 65.478 1.00 82.31 279 ALA A C 1
ATOM 2099 O O . ALA A 1 279 ? -37.202 -4.169 64.324 1.00 82.31 279 ALA A O 1
ATOM 2100 N N . LEU A 1 280 ? -38.862 -3.948 65.816 1.00 82.38 280 LEU A N 1
ATOM 2101 C CA . LEU A 1 280 ? -39.807 -3.303 64.902 1.00 82.38 280 LEU A CA 1
ATOM 2102 C C . LEU A 1 280 ? -39.335 -1.903 64.496 1.00 82.38 280 LEU A C 1
ATOM 2104 O O . LEU A 1 280 ? -39.375 -1.591 63.308 1.00 82.38 280 LEU A O 1
ATOM 2108 N N . SER A 1 281 ? -38.814 -1.106 65.434 1.00 80.69 281 SER A N 1
ATOM 2109 C CA . SER A 1 281 ? -38.233 0.209 65.131 1.00 80.69 281 SER A CA 1
ATOM 2110 C C . SER A 1 281 ? -37.074 0.092 64.137 1.00 80.69 281 SER A C 1
ATOM 2112 O O . SER A 1 281 ? -37.075 0.775 63.119 1.00 80.69 281 SER A O 1
ATOM 2114 N N . GLY A 1 282 ? -36.161 -0.865 64.341 1.00 83.50 282 GLY A N 1
ATOM 2115 C CA . GLY A 1 282 ? -35.063 -1.106 63.398 1.00 83.50 282 GLY A CA 1
ATOM 2116 C C . GLY A 1 282 ? -35.529 -1.532 61.997 1.00 83.50 282 GLY A C 1
ATOM 2117 O O . GLY A 1 282 ? -34.898 -1.185 60.999 1.00 83.50 282 GLY A O 1
ATOM 2118 N N . ARG A 1 283 ? -36.661 -2.245 61.884 1.00 80.88 283 ARG A N 1
ATOM 2119 C CA . ARG A 1 283 ? -37.264 -2.572 60.576 1.00 80.88 283 ARG A CA 1
ATOM 2120 C C . ARG A 1 283 ? -37.867 -1.339 59.903 1.00 80.88 283 ARG A C 1
ATOM 2122 O O . ARG A 1 283 ? -37.758 -1.226 58.686 1.00 80.88 283 ARG A O 1
ATOM 2129 N N . ILE A 1 284 ? -38.472 -0.430 60.668 1.00 77.62 284 ILE A N 1
ATOM 2130 C CA . ILE A 1 284 ? -39.012 0.841 60.156 1.00 77.62 284 ILE A CA 1
ATOM 2131 C C . ILE A 1 284 ? -37.874 1.741 59.650 1.00 77.62 284 ILE A C 1
ATOM 2133 O O . ILE A 1 284 ? -37.972 2.277 58.546 1.00 77.62 284 ILE A O 1
ATOM 2137 N N . ASP A 1 285 ? -36.760 1.819 60.378 1.00 81.50 285 ASP A N 1
ATOM 2138 C CA . ASP A 1 285 ? -35.566 2.546 59.926 1.00 81.50 285 ASP A CA 1
ATOM 2139 C C . ASP A 1 285 ? -34.970 1.918 58.651 1.00 81.50 285 ASP A C 1
ATOM 2141 O O . ASP A 1 285 ? -34.562 2.621 57.724 1.00 81.50 285 ASP A O 1
ATOM 2145 N N . GLY A 1 286 ? -35.015 0.585 58.543 1.00 80.50 286 GLY A N 1
ATOM 2146 C CA . GLY A 1 286 ? -34.667 -0.139 57.317 1.00 80.50 286 GLY A CA 1
ATOM 2147 C C . GLY A 1 286 ? -35.545 0.233 56.113 1.00 80.50 286 GLY A C 1
ATOM 2148 O O . GLY A 1 286 ? -35.036 0.349 54.997 1.00 80.50 286 GLY A O 1
ATOM 2149 N N . PHE A 1 287 ? -36.841 0.487 56.323 1.00 77.75 287 PHE A N 1
ATOM 2150 C CA . PHE A 1 287 ? -37.733 0.978 55.265 1.00 77.75 287 PHE A CA 1
ATOM 2151 C C . PHE A 1 287 ? -37.400 2.410 54.829 1.00 77.75 287 PHE A C 1
ATOM 2153 O O . PHE A 1 287 ? -37.503 2.715 53.639 1.00 77.75 287 PHE A O 1
ATOM 2160 N N . ALA A 1 288 ? -36.965 3.277 55.747 1.00 76.88 288 ALA A N 1
ATOM 2161 C CA . ALA A 1 288 ? -36.513 4.623 55.396 1.00 76.88 288 ALA A CA 1
ATOM 2162 C C . ALA A 1 288 ? -35.247 4.581 54.520 1.00 76.88 288 ALA A C 1
ATOM 2164 O O . ALA A 1 288 ? -35.207 5.226 53.472 1.00 76.88 288 ALA A O 1
ATOM 2165 N N . ALA A 1 289 ? -34.269 3.742 54.880 1.00 74.50 289 ALA A N 1
ATOM 2166 C CA . ALA A 1 289 ? -33.070 3.513 54.070 1.00 74.50 289 ALA A CA 1
ATOM 2167 C C . ALA A 1 289 ? -33.389 2.924 52.683 1.00 74.50 289 ALA A C 1
ATOM 2169 O O . ALA A 1 289 ? -32.815 3.355 51.684 1.00 74.50 289 ALA A O 1
ATOM 2170 N N . TRP A 1 290 ? -34.331 1.979 52.595 1.00 87.19 290 TRP A N 1
ATOM 2171 C CA . TRP A 1 290 ? -34.781 1.430 51.311 1.00 87.19 290 TRP A CA 1
ATOM 2172 C C . TRP A 1 290 ? -35.457 2.487 50.425 1.00 87.19 290 TRP A C 1
ATOM 2174 O O . TRP A 1 290 ? -35.228 2.523 49.216 1.00 87.19 290 TRP A O 1
ATOM 2184 N N . ARG A 1 291 ? -36.247 3.393 51.016 1.00 82.69 291 ARG A N 1
ATOM 2185 C CA . ARG A 1 291 ? -36.868 4.506 50.283 1.00 82.69 291 ARG A CA 1
ATOM 2186 C C . ARG A 1 291 ? -35.821 5.459 49.701 1.00 82.69 291 ARG A C 1
ATOM 2188 O O . ARG A 1 291 ? -35.965 5.906 48.566 1.00 82.69 291 ARG A O 1
ATOM 2195 N N . ASP A 1 292 ? -34.768 5.753 50.456 1.00 82.94 292 ASP A N 1
ATOM 2196 C CA . ASP A 1 292 ? -33.669 6.590 49.969 1.00 82.94 292 ASP A CA 1
ATOM 2197 C C . ASP A 1 292 ? -32.877 5.904 48.846 1.00 82.94 292 ASP A C 1
ATOM 2199 O O . ASP A 1 292 ? -32.426 6.576 47.915 1.00 82.94 292 ASP A O 1
ATOM 2203 N N . ASP A 1 293 ? -32.752 4.575 48.882 1.00 83.06 293 ASP A N 1
ATOM 2204 C CA . ASP A 1 293 ? -32.137 3.802 47.799 1.00 83.06 293 ASP A CA 1
ATOM 2205 C C . ASP A 1 293 ? -32.999 3.804 46.523 1.00 83.06 293 ASP A C 1
ATOM 2207 O O . ASP A 1 293 ? -32.477 4.026 45.431 1.00 83.06 293 ASP A O 1
ATOM 2211 N N . MET A 1 294 ? -34.326 3.695 46.651 1.00 79.50 294 MET A N 1
ATOM 2212 C CA . MET A 1 294 ? -35.260 3.865 45.525 1.00 79.50 294 MET A CA 1
ATOM 2213 C C . MET A 1 294 ? -35.123 5.242 44.862 1.00 79.50 294 MET A C 1
ATOM 2215 O O . MET A 1 294 ? -34.987 5.328 43.643 1.00 79.50 294 MET A O 1
ATOM 2219 N N . ASN A 1 295 ? -35.025 6.315 45.651 1.00 87.38 295 ASN A N 1
ATOM 2220 C CA . ASN A 1 295 ? -34.801 7.660 45.107 1.00 87.38 295 ASN A CA 1
ATOM 2221 C C . ASN A 1 295 ? -33.451 7.780 44.367 1.00 87.38 295 ASN A C 1
ATOM 2223 O O . ASN A 1 295 ? -33.332 8.530 43.397 1.00 87.38 295 ASN A O 1
ATOM 2227 N N . ARG A 1 296 ? -32.414 7.044 44.796 1.00 82.75 296 ARG A N 1
ATOM 2228 C CA . ARG A 1 296 ? -31.126 6.984 44.077 1.00 82.75 296 ARG A CA 1
ATOM 2229 C C . ARG A 1 296 ? -31.228 6.197 42.776 1.00 82.75 296 ARG A C 1
ATOM 2231 O O . ARG A 1 296 ? -30.533 6.540 41.820 1.00 82.75 296 ARG A O 1
ATOM 2238 N N . ILE A 1 297 ? -32.052 5.153 42.731 1.00 81.94 297 ILE A N 1
ATOM 2239 C CA . ILE A 1 297 ? -32.313 4.389 41.507 1.00 81.94 297 ILE A CA 1
ATOM 2240 C C . ILE A 1 297 ? -33.023 5.273 40.477 1.00 81.94 297 ILE A C 1
ATOM 2242 O O . ILE A 1 297 ? -32.581 5.302 39.329 1.00 81.94 297 ILE A O 1
ATOM 2246 N N . ASP A 1 298 ? -34.012 6.068 40.887 1.00 79.88 298 ASP A N 1
ATOM 2247 C CA . ASP A 1 298 ? -34.680 7.027 39.995 1.00 79.88 298 ASP A CA 1
ATOM 2248 C C . ASP A 1 298 ? -33.697 8.071 39.445 1.00 79.88 298 ASP A C 1
ATOM 2250 O O . ASP A 1 298 ? -33.632 8.305 38.238 1.00 79.88 298 ASP A O 1
ATOM 2254 N N . GLN A 1 299 ? -32.817 8.615 40.292 1.00 84.44 299 GLN A N 1
ATOM 2255 C CA . GLN A 1 299 ? -31.763 9.529 39.833 1.00 84.44 299 GLN A CA 1
ATOM 2256 C C . GLN A 1 299 ? -30.792 8.871 38.843 1.00 84.44 299 GLN A C 1
ATOM 2258 O O . GLN A 1 299 ? -30.321 9.528 37.912 1.00 84.44 299 GLN A O 1
ATOM 2263 N N . ARG A 1 300 ? -30.480 7.581 39.027 1.00 82.81 300 ARG A N 1
ATOM 2264 C CA . ARG A 1 300 ? -29.643 6.817 38.090 1.00 82.81 300 ARG A CA 1
ATOM 2265 C C . ARG A 1 300 ? -30.360 6.558 36.771 1.00 82.81 300 ARG A C 1
ATOM 2267 O O . ARG A 1 300 ? -29.708 6.621 35.736 1.00 82.81 300 ARG A O 1
ATOM 2274 N N . LEU A 1 301 ? -31.665 6.303 36.790 1.00 81.88 301 LEU A N 1
ATOM 2275 C CA . LEU A 1 301 ? -32.479 6.158 35.5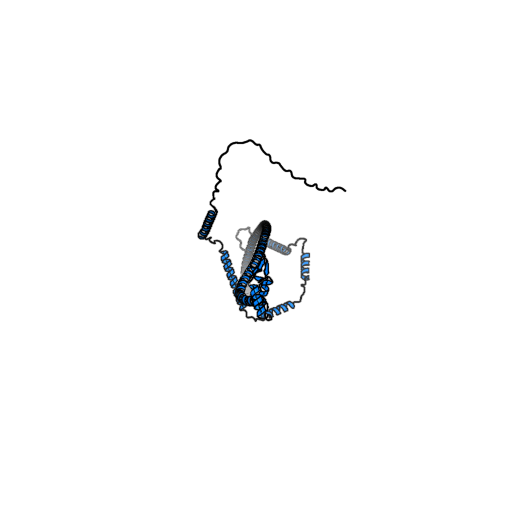81 1.00 81.88 301 LEU A CA 1
ATOM 2276 C C . LEU A 1 301 ? -32.530 7.468 34.785 1.00 81.88 301 LEU A C 1
ATOM 2278 O O . LEU A 1 301 ? -32.298 7.448 33.577 1.00 81.88 301 LEU A O 1
ATOM 2282 N N . ASP A 1 302 ? -32.697 8.607 35.456 1.00 84.69 302 ASP A N 1
ATOM 2283 C CA . ASP A 1 302 ? -32.652 9.929 34.814 1.00 84.69 302 ASP A CA 1
ATOM 2284 C C . ASP A 1 302 ? -31.260 10.283 34.266 1.00 84.69 302 ASP A C 1
ATOM 2286 O O . ASP A 1 302 ? -31.128 10.973 33.249 1.00 84.69 302 ASP A O 1
ATOM 2290 N N . GLN A 1 303 ? -30.193 9.849 34.942 1.00 79.75 303 GLN A N 1
ATOM 2291 C CA . GLN A 1 303 ? -28.826 9.980 34.426 1.00 79.75 303 GLN A CA 1
ATOM 2292 C C . GLN A 1 303 ? -28.617 9.090 33.202 1.00 79.75 303 GLN A C 1
ATOM 2294 O O . GLN A 1 303 ? -28.140 9.575 32.182 1.00 79.75 303 GLN A O 1
ATOM 2299 N N . LEU A 1 304 ? -29.054 7.831 33.258 1.00 88.88 304 LEU A N 1
ATOM 2300 C CA . LEU A 1 304 ? -28.935 6.895 32.145 1.00 88.88 304 LEU A CA 1
ATOM 2301 C C . LEU A 1 304 ? -29.716 7.375 30.914 1.00 88.88 304 LEU A C 1
ATOM 2303 O O . LEU A 1 304 ? -29.222 7.258 29.794 1.00 88.88 304 LEU A O 1
ATOM 2307 N N . GLY A 1 305 ? -30.900 7.961 31.114 1.00 87.19 305 GLY A N 1
ATOM 2308 C CA . GLY A 1 305 ? -31.686 8.571 30.041 1.00 87.19 305 GLY A CA 1
ATOM 2309 C C . GLY A 1 305 ? -30.964 9.750 29.384 1.00 87.19 305 GLY A C 1
ATOM 2310 O O . GLY A 1 305 ? -30.887 9.824 28.157 1.00 87.19 305 GLY A O 1
ATOM 2311 N N . ARG A 1 306 ? -30.360 10.643 30.181 1.00 86.56 306 ARG A N 1
ATOM 2312 C CA . ARG A 1 306 ? -29.558 11.763 29.658 1.00 86.56 306 ARG A CA 1
ATOM 2313 C C . ARG A 1 306 ? -28.294 11.292 28.943 1.00 86.56 306 ARG A C 1
ATOM 2315 O O . ARG A 1 306 ? -27.981 11.823 27.881 1.00 86.56 306 ARG A O 1
ATOM 2322 N N . ASP A 1 307 ? -27.618 10.278 29.470 1.00 86.62 307 ASP A N 1
ATOM 2323 C CA . ASP A 1 307 ? -26.422 9.701 28.855 1.00 86.62 307 ASP A CA 1
ATOM 2324 C C . ASP A 1 307 ? -26.749 9.008 27.528 1.00 86.62 307 ASP A C 1
ATOM 2326 O O . ASP A 1 307 ? -26.005 9.150 26.556 1.00 86.62 307 ASP A O 1
ATOM 2330 N N . GLN A 1 308 ? -27.877 8.292 27.443 1.00 85.81 308 GLN A N 1
ATOM 2331 C CA . GLN A 1 308 ? -28.337 7.716 26.177 1.00 85.81 308 GLN A CA 1
ATOM 2332 C C . GLN A 1 308 ? -28.680 8.798 25.154 1.00 85.81 308 GLN A C 1
ATOM 2334 O O . GLN A 1 308 ? -28.262 8.683 24.001 1.00 85.81 308 GLN A O 1
ATOM 2339 N N . GLN A 1 309 ? -29.362 9.867 25.569 1.00 86.50 309 GLN A N 1
ATOM 2340 C CA . GLN A 1 309 ? -29.675 10.985 24.680 1.00 86.50 309 GLN A CA 1
ATOM 2341 C C . GLN A 1 309 ? -28.398 11.662 24.158 1.00 86.50 309 GLN A C 1
ATOM 2343 O O . GLN A 1 309 ? -28.265 11.896 22.960 1.00 86.50 309 GLN A O 1
ATOM 2348 N N . GLN A 1 310 ? -27.411 11.894 25.028 1.00 86.75 310 GLN A N 1
ATOM 2349 C CA . GLN A 1 310 ? -26.121 12.463 24.627 1.00 86.75 310 GLN A CA 1
ATOM 2350 C C . GLN A 1 310 ? -25.343 11.544 23.685 1.00 86.75 310 GLN A C 1
ATOM 2352 O O . GLN A 1 310 ? -24.718 12.030 22.744 1.00 86.75 310 GLN A O 1
ATOM 2357 N N . ARG A 1 311 ? -25.384 10.224 23.905 1.00 83.19 311 ARG A N 1
ATOM 2358 C CA . ARG A 1 311 ? -24.762 9.255 22.993 1.00 83.19 311 ARG A CA 1
ATOM 2359 C C . ARG A 1 311 ? -25.433 9.249 21.628 1.00 83.19 311 ARG A C 1
ATOM 2361 O O . ARG A 1 311 ? -24.719 9.166 20.639 1.00 83.19 311 ARG A O 1
ATOM 2368 N N . LEU A 1 312 ? -26.759 9.358 21.561 1.00 82.06 312 LEU A N 1
ATOM 2369 C CA . LEU A 1 312 ? -27.484 9.462 20.291 1.00 82.06 312 LEU A CA 1
ATOM 2370 C C . LEU A 1 312 ? -27.122 10.751 19.545 1.00 82.06 312 LEU A C 1
ATOM 2372 O O . LEU A 1 312 ? -26.839 10.703 18.349 1.00 82.06 312 LEU A O 1
ATOM 2376 N N . ASP A 1 313 ? -27.036 11.877 20.254 1.00 86.44 313 ASP A N 1
ATOM 2377 C CA . ASP A 1 313 ? -26.616 13.150 19.663 1.00 86.44 313 ASP A CA 1
ATOM 2378 C C . ASP A 1 313 ? -25.156 13.111 19.182 1.00 86.44 313 ASP A C 1
ATOM 2380 O O . ASP A 1 313 ? -24.835 13.671 18.134 1.00 86.44 313 ASP A O 1
ATOM 2384 N N . GLN A 1 314 ? -24.262 12.450 19.925 1.00 84.44 314 GLN A N 1
ATOM 2385 C CA . GLN A 1 314 ? -22.873 12.232 19.506 1.00 84.44 314 GLN A CA 1
ATOM 2386 C C . GLN A 1 314 ? -22.804 11.332 18.275 1.00 84.44 314 GLN A C 1
ATOM 2388 O O . GLN A 1 314 ? -22.163 11.707 17.300 1.00 84.44 314 GLN A O 1
ATOM 2393 N N . LEU A 1 315 ? -23.530 10.211 18.272 1.00 87.25 315 LEU A N 1
ATOM 2394 C CA . LEU A 1 315 ? -23.565 9.295 17.133 1.00 87.25 315 LEU A CA 1
ATOM 2395 C C . LEU A 1 315 ? -24.070 9.998 15.870 1.00 87.25 315 LEU A C 1
ATOM 2397 O O . LEU A 1 315 ? -23.492 9.829 14.802 1.00 87.25 315 LEU A O 1
ATOM 2401 N N . SER A 1 316 ? -25.107 10.832 15.999 1.00 86.69 316 SER A N 1
ATOM 2402 C CA . SER A 1 316 ? -25.645 11.604 14.877 1.00 86.69 316 SER A CA 1
ATOM 2403 C C . SER A 1 316 ? -24.642 12.626 14.337 1.00 86.69 316 SER A C 1
ATOM 2405 O O . SER A 1 316 ? -24.588 12.832 13.124 1.00 86.69 316 SER A O 1
ATOM 2407 N N . ARG A 1 317 ? -23.853 13.277 15.205 1.00 85.69 317 ARG A N 1
ATOM 2408 C CA . ARG A 1 317 ? -22.799 14.210 14.773 1.00 85.69 317 ARG A CA 1
ATOM 2409 C C . ARG A 1 317 ? -21.640 13.474 14.118 1.00 85.69 317 ARG A C 1
ATOM 2411 O O . ARG A 1 317 ? -21.162 13.928 13.083 1.00 85.69 317 ARG A O 1
ATOM 2418 N N . ASP A 1 318 ? -21.227 12.349 14.687 1.00 85.56 318 ASP A N 1
ATOM 2419 C CA . ASP A 1 318 ? -20.153 11.517 14.147 1.00 85.56 318 ASP A CA 1
ATOM 2420 C C . ASP A 1 318 ? -20.546 10.951 12.777 1.00 85.56 318 ASP A C 1
ATOM 2422 O O . ASP A 1 318 ? -19.741 10.945 11.846 1.00 85.56 318 ASP A O 1
ATOM 2426 N N . GLU A 1 319 ? -21.803 10.531 12.610 1.00 81.81 319 GLU A N 1
ATOM 2427 C CA . GLU A 1 319 ? -22.327 10.051 11.333 1.00 81.81 319 GLU A CA 1
ATOM 2428 C C . GLU A 1 319 ? -22.392 11.173 10.287 1.00 81.81 319 GLU A C 1
ATOM 2430 O O . GLU A 1 319 ? -21.964 10.970 9.150 1.00 81.81 319 GLU A O 1
ATOM 2435 N N . GLN A 1 320 ? -22.819 12.382 10.666 1.00 84.56 320 GLN A N 1
ATOM 2436 C CA . GLN A 1 320 ? -22.777 13.547 9.773 1.00 84.56 320 GLN A CA 1
ATOM 2437 C C . GLN A 1 320 ? -21.351 13.938 9.380 1.00 84.56 320 GLN A C 1
ATOM 2439 O O . GLN A 1 320 ? -21.085 14.142 8.198 1.00 84.56 320 GLN A O 1
ATOM 2444 N N . GLN A 1 321 ? -20.412 13.959 10.328 1.00 84.75 321 GLN A N 1
ATOM 2445 C CA . GLN A 1 321 ? -19.002 14.224 10.033 1.00 84.75 321 GLN A CA 1
ATOM 2446 C C . GLN A 1 321 ? -18.415 13.165 9.102 1.00 84.75 321 GLN A C 1
ATOM 2448 O O . GLN A 1 321 ? -17.689 13.498 8.167 1.00 84.75 321 GLN A O 1
ATOM 2453 N N . LYS A 1 322 ? -18.766 11.893 9.307 1.00 80.94 322 LYS A N 1
ATOM 2454 C CA . LYS A 1 322 ? -18.317 10.793 8.452 1.00 80.94 322 LYS A CA 1
ATOM 2455 C C . LYS A 1 322 ? -18.906 10.882 7.044 1.00 80.94 322 LYS A C 1
ATOM 2457 O O . LYS A 1 322 ? -18.202 10.584 6.082 1.00 80.94 322 LYS A O 1
ATOM 2462 N N . LEU A 1 323 ? -20.160 11.312 6.903 1.00 77.69 323 LEU A N 1
ATOM 2463 C CA . LEU A 1 323 ? -20.787 11.558 5.600 1.00 77.69 323 LEU A CA 1
ATOM 2464 C C . LEU A 1 323 ? -20.142 12.741 4.870 1.00 77.69 323 LEU A C 1
ATOM 2466 O O . LEU A 1 323 ? -19.878 12.640 3.671 1.00 77.69 323 LEU A O 1
ATOM 2470 N N . ASP A 1 324 ? -19.829 13.824 5.579 1.00 79.88 324 ASP A N 1
ATOM 2471 C CA . ASP A 1 324 ? -19.119 14.969 5.002 1.00 79.88 324 ASP A CA 1
ATOM 2472 C C . ASP A 1 324 ? -17.681 14.602 4.607 1.00 79.88 324 ASP A C 1
ATOM 2474 O O . ASP A 1 324 ? -17.210 14.995 3.537 1.00 79.88 324 ASP A O 1
ATOM 2478 N N . GLN A 1 325 ? -17.011 13.770 5.408 1.00 75.81 325 GLN A N 1
ATOM 2479 C CA . GLN A 1 325 ? -15.680 13.249 5.105 1.00 75.81 325 GLN A CA 1
ATOM 2480 C C . GLN A 1 325 ? -15.699 12.326 3.878 1.00 75.81 325 GLN A C 1
ATOM 2482 O O . GLN A 1 325 ? -14.903 12.515 2.964 1.00 75.81 325 GLN A O 1
ATOM 2487 N N . LEU A 1 326 ? -16.677 11.420 3.778 1.00 76.06 326 LEU A N 1
ATOM 2488 C CA . LEU A 1 326 ? -16.880 10.577 2.592 1.00 76.06 326 LEU A CA 1
ATOM 2489 C C . LEU A 1 326 ? -17.184 11.400 1.333 1.00 76.06 326 LEU A C 1
ATOM 2491 O O . LEU A 1 326 ? -16.736 11.050 0.241 1.00 76.06 326 LEU A O 1
ATOM 2495 N N . ARG A 1 327 ? -17.931 12.501 1.465 1.00 81.00 327 ARG A N 1
ATOM 2496 C CA . ARG A 1 327 ? -18.228 13.407 0.347 1.00 81.00 327 ARG A CA 1
ATOM 2497 C C . ARG A 1 327 ? -16.984 14.177 -0.104 1.00 81.0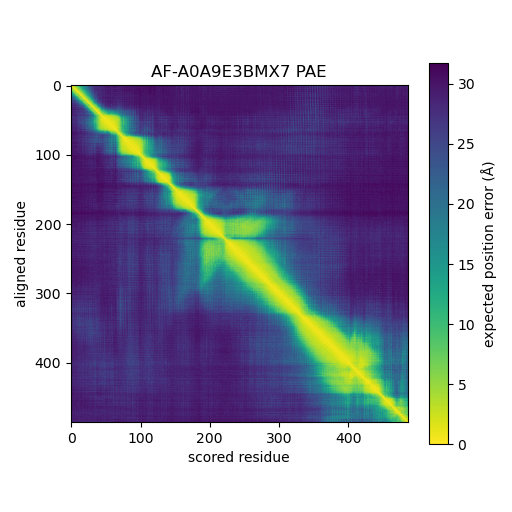0 327 ARG A C 1
ATOM 2499 O O . ARG A 1 327 ? -16.776 14.331 -1.306 1.00 81.00 327 ARG A O 1
ATOM 2506 N N . SER A 1 328 ? -16.155 14.613 0.844 1.00 75.31 328 SER A N 1
ATOM 2507 C CA . SER A 1 328 ? -14.825 15.188 0.604 1.00 75.31 328 SER A CA 1
ATOM 2508 C C . SER A 1 328 ? -13.912 14.197 -0.125 1.00 75.31 328 SER A C 1
ATOM 2510 O O . SER A 1 328 ? -13.321 14.531 -1.153 1.00 75.31 328 SER A O 1
ATOM 2512 N N . ASP A 1 329 ? -13.851 12.956 0.356 1.00 75.44 329 ASP A N 1
ATOM 2513 C CA . ASP A 1 329 ? -12.991 11.916 -0.207 1.00 75.44 329 ASP A CA 1
ATOM 2514 C C . ASP A 1 329 ? -13.432 11.533 -1.627 1.00 75.44 329 ASP A C 1
ATOM 2516 O O . ASP A 1 329 ? -12.595 11.438 -2.525 1.00 75.44 329 ASP A O 1
ATOM 2520 N N . GLN A 1 330 ? -14.743 11.443 -1.887 1.00 75.62 330 GLN A N 1
ATOM 2521 C CA . GLN A 1 330 ? -15.269 11.242 -3.244 1.00 75.62 330 GLN A CA 1
ATOM 2522 C C . GLN A 1 330 ? -14.916 12.389 -4.202 1.00 75.62 330 GLN A C 1
ATOM 2524 O O . GLN A 1 330 ? -14.629 12.142 -5.375 1.00 75.62 330 GLN A O 1
ATOM 2529 N N . GLN A 1 331 ? -14.915 13.641 -3.735 1.00 74.62 331 GLN A N 1
ATOM 2530 C CA . GLN A 1 331 ? -14.486 14.779 -4.555 1.00 74.62 331 GLN A CA 1
ATOM 2531 C C . GLN A 1 331 ? -12.978 14.739 -4.835 1.00 74.62 331 GLN A C 1
ATOM 2533 O O . GLN A 1 331 ? -12.557 15.025 -5.959 1.00 74.62 331 GLN A O 1
ATOM 2538 N N . GLY A 1 332 ? -12.173 14.330 -3.851 1.00 75.31 332 GLY A N 1
ATOM 2539 C CA . GLY A 1 332 ? -10.739 14.101 -4.029 1.00 75.31 332 GLY A CA 1
ATOM 2540 C C . GLY A 1 332 ? -10.446 12.975 -5.022 1.00 75.31 332 GLY A C 1
ATOM 2541 O O . GLY A 1 332 ? -9.562 13.108 -5.868 1.00 75.31 332 GLY A O 1
ATOM 2542 N N . ASP A 1 333 ? -11.216 11.891 -4.983 1.00 75.56 333 ASP A N 1
ATOM 2543 C CA . ASP A 1 333 ? -11.038 10.764 -5.896 1.00 75.56 333 ASP A CA 1
ATOM 2544 C C . ASP A 1 333 ? -11.487 11.093 -7.325 1.00 75.56 333 ASP A C 1
ATOM 2546 O O . ASP A 1 333 ? -10.797 10.719 -8.274 1.00 75.56 333 ASP A O 1
ATOM 2550 N N . ALA A 1 334 ? -12.542 11.893 -7.508 1.00 72.81 334 ALA A N 1
ATOM 2551 C CA . ALA A 1 334 ? -12.907 12.419 -8.826 1.00 72.81 334 ALA A CA 1
ATOM 2552 C C . ALA A 1 334 ? -11.781 13.276 -9.440 1.00 72.81 334 ALA A C 1
ATOM 2554 O O . ALA A 1 334 ? -11.473 13.144 -10.626 1.00 72.81 334 ALA A O 1
ATOM 2555 N N . GLN A 1 335 ? -11.106 14.103 -8.632 1.00 76.56 335 GLN A N 1
ATOM 2556 C CA . GLN A 1 335 ? -9.954 14.892 -9.085 1.00 76.56 335 GLN A CA 1
ATOM 2557 C C . GLN A 1 335 ? -8.739 14.019 -9.421 1.00 76.56 335 GLN A C 1
ATOM 2559 O O . GLN A 1 335 ? -8.052 14.283 -10.408 1.00 76.56 335 GLN A O 1
ATOM 2564 N N . LYS A 1 336 ? -8.485 12.950 -8.655 1.00 76.12 336 LYS A N 1
ATOM 2565 C CA . LYS A 1 336 ? -7.419 11.983 -8.970 1.00 76.12 336 LYS A CA 1
ATOM 2566 C C . LYS A 1 336 ? -7.703 11.226 -10.263 1.00 76.12 336 LYS A C 1
ATOM 2568 O O . LYS A 1 336 ? -6.783 11.026 -11.048 1.00 76.12 336 LYS A O 1
ATOM 2573 N N . VAL A 1 337 ? -8.953 10.833 -10.511 1.00 80.81 337 VAL A N 1
ATOM 2574 C CA . VAL A 1 337 ? -9.352 10.181 -11.769 1.00 80.81 337 VAL A CA 1
ATOM 2575 C C . VAL A 1 337 ? -9.161 11.131 -12.953 1.00 80.81 337 VAL A C 1
ATOM 2577 O O . VAL A 1 337 ? -8.611 10.718 -13.972 1.00 80.81 337 VAL A O 1
ATOM 2580 N N . GLN A 1 338 ? -9.520 12.409 -12.804 1.00 83.75 338 GLN A N 1
ATOM 2581 C CA . GLN A 1 338 ? -9.263 13.432 -13.823 1.00 83.75 338 GLN A CA 1
ATOM 2582 C C . GLN A 1 338 ? -7.754 13.602 -14.082 1.00 83.75 338 GLN A C 1
ATOM 2584 O O . GLN A 1 338 ? -7.314 13.556 -15.228 1.00 83.75 338 GLN A O 1
ATOM 2589 N N . ALA A 1 339 ? -6.946 13.703 -13.022 1.00 78.19 339 ALA A N 1
ATOM 2590 C CA . ALA A 1 339 ? -5.493 13.830 -13.130 1.00 78.19 339 ALA A CA 1
ATOM 2591 C C . ALA A 1 339 ? -4.832 12.590 -13.760 1.00 78.19 339 ALA A C 1
ATOM 2593 O O . ALA A 1 339 ? -3.880 12.725 -14.526 1.00 78.19 339 ALA A O 1
ATOM 2594 N N . LEU A 1 340 ? -5.339 11.385 -13.476 1.00 80.75 340 LEU A N 1
ATOM 2595 C CA . LEU A 1 340 ? -4.884 10.145 -14.108 1.00 80.75 340 LEU A CA 1
ATOM 2596 C C . LEU A 1 340 ? -5.267 10.087 -15.590 1.00 80.75 340 LEU A C 1
ATOM 2598 O O . LEU A 1 340 ? -4.446 9.669 -16.404 1.00 80.75 340 LEU A O 1
ATOM 2602 N N . ALA A 1 341 ? -6.465 10.548 -15.956 1.00 86.25 341 ALA A N 1
ATOM 2603 C CA . ALA A 1 341 ? -6.883 10.645 -17.353 1.00 86.25 341 ALA A CA 1
ATOM 2604 C C . ALA A 1 341 ? -6.008 11.642 -18.139 1.00 86.25 341 ALA A C 1
ATOM 2606 O O . ALA A 1 341 ? -5.562 11.340 -19.249 1.00 86.25 341 ALA A O 1
ATOM 2607 N N . ASP A 1 342 ? -5.687 12.792 -17.543 1.00 85.56 342 ASP A N 1
ATOM 2608 C CA . ASP A 1 342 ? -4.787 13.781 -18.144 1.00 85.56 342 ASP A CA 1
ATOM 2609 C C . ASP A 1 342 ? -3.343 13.257 -18.236 1.00 85.56 342 ASP A C 1
ATOM 2611 O O . ASP A 1 342 ? -2.674 13.430 -19.259 1.00 85.56 342 ASP A O 1
ATOM 2615 N N . ALA A 1 343 ? -2.863 12.548 -17.208 1.00 84.62 343 ALA A N 1
ATOM 2616 C CA . ALA A 1 343 ? -1.557 11.891 -17.227 1.00 84.62 343 ALA A CA 1
ATOM 2617 C C . ALA A 1 343 ? -1.477 10.808 -18.312 1.00 84.62 343 ALA A C 1
ATOM 2619 O O . ALA A 1 343 ? -0.475 10.736 -19.025 1.00 84.62 343 ALA A O 1
ATOM 2620 N N . GLN A 1 344 ? -2.537 10.015 -18.491 1.00 87.88 344 GLN A N 1
ATOM 2621 C CA . GLN A 1 344 ? -2.617 9.015 -19.553 1.00 87.88 344 GLN A CA 1
ATOM 2622 C C . GLN A 1 344 ? -2.571 9.673 -20.937 1.00 87.88 344 GLN A C 1
ATOM 2624 O O . GLN A 1 344 ? -1.784 9.259 -21.788 1.00 87.88 344 GLN A O 1
ATOM 2629 N N . LYS A 1 345 ? -3.338 10.746 -21.153 1.00 88.44 345 LYS A N 1
ATOM 2630 C CA . LYS A 1 345 ? -3.333 11.490 -22.422 1.00 88.44 345 LYS A CA 1
ATOM 2631 C C . LYS A 1 345 ? -1.953 12.079 -22.743 1.00 88.44 345 LYS A C 1
ATOM 2633 O O . LYS A 1 345 ? -1.509 12.038 -23.891 1.00 88.44 345 LYS A O 1
ATOM 2638 N N . ASN A 1 346 ? -1.252 12.585 -21.730 1.00 85.75 346 ASN A N 1
ATOM 2639 C CA . ASN A 1 346 ? 0.110 13.100 -21.879 1.00 85.75 346 ASN A CA 1
ATOM 2640 C C . ASN A 1 346 ? 1.130 11.980 -22.139 1.00 85.75 346 ASN A C 1
ATOM 2642 O O . ASN A 1 346 ? 2.041 12.163 -22.948 1.00 85.75 346 ASN A O 1
ATOM 2646 N N . ALA A 1 347 ? 0.963 10.812 -21.513 1.00 83.81 347 ALA A N 1
ATOM 2647 C CA . ALA A 1 347 ? 1.791 9.638 -21.777 1.00 83.81 347 ALA A CA 1
ATOM 2648 C C . ALA A 1 347 ? 1.603 9.130 -23.217 1.00 83.81 347 ALA A C 1
ATOM 2650 O O . ALA A 1 347 ? 2.587 8.867 -23.905 1.00 83.81 347 ALA A O 1
ATOM 2651 N N . GLU A 1 348 ? 0.365 9.076 -23.714 1.00 86.94 348 GLU A N 1
ATOM 2652 C CA . GLU A 1 348 ? 0.071 8.711 -25.106 1.00 86.94 348 GLU A CA 1
ATOM 2653 C C . GLU A 1 348 ? 0.694 9.696 -26.108 1.00 86.94 348 GLU A C 1
ATOM 2655 O O . GLU A 1 348 ? 1.253 9.279 -27.126 1.00 86.94 348 GLU A O 1
ATOM 2660 N N . ALA A 1 349 ? 0.653 11.000 -25.816 1.00 88.12 349 ALA A N 1
ATOM 2661 C CA . ALA A 1 349 ? 1.324 12.014 -26.630 1.00 88.12 349 ALA A CA 1
ATOM 2662 C C . ALA A 1 349 ? 2.856 11.855 -26.609 1.00 88.12 349 ALA A C 1
ATOM 2664 O O . ALA A 1 349 ? 3.506 11.970 -27.652 1.00 88.12 349 ALA A O 1
ATOM 2665 N N . GLY A 1 350 ? 3.428 11.533 -25.444 1.00 88.75 350 GLY A N 1
ATOM 2666 C CA . GLY A 1 350 ? 4.853 11.239 -25.288 1.00 88.75 350 GLY A CA 1
ATOM 2667 C C . GLY A 1 350 ? 5.293 10.036 -26.121 1.00 88.75 350 GLY A C 1
ATOM 2668 O O . GLY A 1 350 ? 6.232 10.148 -26.908 1.00 88.75 350 GLY A O 1
ATOM 2669 N N . VAL A 1 351 ? 4.562 8.920 -26.029 1.00 90.25 351 VAL A N 1
ATOM 2670 C CA . VAL A 1 351 ? 4.850 7.695 -26.793 1.00 90.25 351 VAL A CA 1
ATOM 2671 C C . VAL A 1 351 ? 4.742 7.935 -28.300 1.00 90.25 351 VAL A C 1
ATOM 2673 O O . VAL A 1 351 ? 5.602 7.472 -29.047 1.00 90.25 351 VAL A O 1
ATOM 2676 N N . LYS A 1 352 ? 3.746 8.702 -28.769 1.00 91.44 352 LYS A N 1
ATOM 2677 C CA . LYS A 1 352 ? 3.650 9.079 -30.193 1.00 91.44 352 LYS A CA 1
ATOM 2678 C C . LYS A 1 352 ? 4.864 9.887 -30.657 1.00 91.44 352 LYS A C 1
ATOM 2680 O O . LYS A 1 352 ? 5.431 9.570 -31.699 1.00 91.44 352 LYS A O 1
ATOM 2685 N N . SER A 1 353 ? 5.311 10.864 -29.866 1.00 89.50 353 SER A N 1
ATOM 2686 C CA . SER A 1 353 ? 6.508 11.652 -30.193 1.00 89.50 353 SER A CA 1
ATOM 2687 C C . SER A 1 353 ? 7.782 10.801 -30.212 1.00 89.50 353 SER A C 1
ATOM 2689 O O . SER A 1 353 ? 8.646 10.989 -31.071 1.00 89.50 353 SER A O 1
ATOM 2691 N N . GLU A 1 354 ? 7.920 9.848 -29.288 1.00 84.88 354 GLU A N 1
ATOM 2692 C CA . GLU A 1 354 ? 9.052 8.917 -29.297 1.00 84.88 354 GLU A CA 1
ATOM 2693 C C . GLU A 1 354 ? 9.012 7.962 -30.488 1.00 84.88 354 GLU A C 1
ATOM 2695 O O . GLU A 1 354 ? 10.060 7.700 -31.081 1.00 84.88 354 GLU A O 1
ATOM 2700 N N . LEU A 1 355 ? 7.825 7.499 -30.887 1.00 88.25 355 LEU A N 1
ATOM 2701 C CA . LEU A 1 355 ? 7.653 6.652 -32.064 1.00 88.25 355 LEU A CA 1
ATOM 2702 C C . LEU A 1 355 ? 8.042 7.394 -33.349 1.00 88.25 355 LEU A C 1
ATOM 2704 O O . LEU A 1 355 ? 8.791 6.852 -34.156 1.00 88.25 355 LEU A O 1
ATOM 2708 N N . GLU A 1 356 ? 7.620 8.649 -33.514 1.00 91.12 356 GLU A N 1
ATOM 2709 C CA . GLU A 1 356 ? 8.023 9.490 -34.653 1.00 91.12 356 GLU A CA 1
ATOM 2710 C C . GLU A 1 356 ? 9.545 9.695 -34.701 1.00 91.12 356 GLU A C 1
ATOM 2712 O O . GLU A 1 356 ? 10.166 9.565 -35.759 1.00 91.12 356 GLU A O 1
ATOM 2717 N N . LYS A 1 357 ? 10.177 9.935 -33.544 1.00 87.25 357 LYS A N 1
ATOM 2718 C CA . LYS A 1 357 ? 11.643 10.030 -33.444 1.00 87.25 357 LYS A CA 1
ATOM 2719 C C . LYS A 1 357 ? 12.327 8.705 -33.776 1.00 87.25 357 LYS A C 1
ATOM 2721 O O . LYS A 1 357 ? 13.369 8.709 -34.431 1.00 87.25 357 LYS A O 1
ATOM 2726 N N . ALA A 1 358 ? 11.780 7.580 -33.322 1.00 84.44 358 ALA A N 1
ATOM 2727 C CA . ALA A 1 358 ? 12.320 6.255 -33.607 1.00 84.44 358 ALA A CA 1
ATOM 2728 C C . ALA A 1 358 ? 12.237 5.931 -35.105 1.00 84.44 358 ALA A C 1
ATOM 2730 O O . ALA A 1 358 ? 13.239 5.501 -35.678 1.00 84.44 358 ALA A O 1
ATOM 2731 N N . THR A 1 359 ? 11.108 6.224 -35.753 1.00 90.00 359 THR A N 1
ATOM 2732 C CA . THR A 1 359 ? 10.949 6.088 -37.208 1.00 90.00 359 THR A CA 1
ATOM 2733 C C . THR A 1 359 ? 11.962 6.956 -37.953 1.00 90.00 359 THR A C 1
ATOM 2735 O O . THR A 1 359 ? 12.698 6.440 -38.790 1.00 90.00 359 THR A O 1
ATOM 2738 N N . GLY A 1 360 ? 12.132 8.223 -37.556 1.00 91.38 360 GLY A N 1
ATOM 2739 C CA . GLY A 1 360 ? 13.146 9.095 -38.163 1.00 91.38 360 GLY A CA 1
ATOM 2740 C C . GLY A 1 360 ? 14.584 8.568 -38.023 1.00 91.38 360 GLY A C 1
ATOM 2741 O O . GLY A 1 360 ? 15.406 8.738 -38.925 1.00 91.38 360 GLY A O 1
ATOM 2742 N N . ARG A 1 361 ? 14.908 7.871 -36.922 1.00 85.56 361 ARG A N 1
ATOM 2743 C CA . ARG A 1 361 ? 16.214 7.203 -36.754 1.00 85.56 361 ARG A CA 1
ATOM 2744 C C . ARG A 1 361 ? 16.366 5.987 -37.667 1.00 85.56 361 ARG A C 1
ATOM 2746 O O . ARG A 1 361 ? 17.475 5.734 -38.135 1.00 85.56 361 ARG A O 1
ATOM 2753 N N . ILE A 1 362 ? 15.293 5.238 -37.915 1.00 83.00 362 ILE A N 1
ATOM 2754 C CA . ILE A 1 362 ? 15.307 4.095 -38.838 1.00 83.00 362 ILE A CA 1
ATOM 2755 C C . ILE A 1 362 ? 15.561 4.581 -40.267 1.00 83.00 362 ILE A C 1
ATOM 2757 O O . ILE A 1 362 ? 16.459 4.051 -40.921 1.00 83.00 362 ILE A O 1
ATOM 2761 N N . ASP A 1 363 ? 14.871 5.636 -40.702 1.00 89.56 363 ASP A N 1
ATOM 2762 C CA . ASP A 1 363 ? 15.057 6.221 -42.036 1.00 89.56 363 ASP A CA 1
ATOM 2763 C C . ASP A 1 363 ? 16.488 6.751 -42.222 1.00 89.56 363 ASP A C 1
ATOM 2765 O O . ASP A 1 363 ? 17.143 6.489 -43.235 1.00 89.56 363 ASP A O 1
ATOM 2769 N N . SER A 1 364 ? 17.024 7.424 -41.198 1.00 84.62 364 SER A N 1
ATOM 2770 C CA . SER A 1 364 ? 18.411 7.905 -41.178 1.00 84.62 364 SER A CA 1
ATOM 2771 C C . SER A 1 364 ? 19.431 6.763 -41.275 1.00 84.62 364 SER A C 1
ATOM 2773 O O . SER A 1 364 ? 20.369 6.826 -42.074 1.00 84.62 364 SER A O 1
ATOM 2775 N N . ASN A 1 365 ? 19.228 5.681 -40.519 1.00 82.12 365 ASN A N 1
ATOM 2776 C CA . ASN A 1 365 ? 20.085 4.497 -40.594 1.00 82.12 365 ASN A CA 1
ATOM 2777 C C . ASN A 1 365 ? 19.985 3.806 -41.961 1.00 82.12 365 ASN A C 1
ATOM 2779 O O . ASN A 1 365 ? 20.989 3.315 -42.478 1.00 82.12 365 ASN A O 1
ATOM 2783 N N . GLN A 1 366 ? 18.795 3.769 -42.564 1.00 85.75 366 GLN A N 1
ATOM 2784 C CA . GLN A 1 366 ? 18.600 3.179 -43.884 1.00 85.75 366 GLN A CA 1
ATOM 2785 C C . GLN A 1 366 ? 19.342 3.968 -44.969 1.00 85.75 366 GLN A C 1
ATOM 2787 O O . GLN A 1 366 ? 19.987 3.349 -45.819 1.00 85.75 366 GLN A O 1
ATOM 2792 N N . ALA A 1 367 ? 19.327 5.302 -44.902 1.00 89.12 367 ALA A N 1
ATOM 2793 C CA . ALA A 1 367 ? 20.134 6.155 -45.773 1.00 89.12 367 ALA A CA 1
ATOM 2794 C C . ALA A 1 367 ? 21.641 5.894 -45.584 1.00 89.12 367 ALA A C 1
ATOM 2796 O O . ALA A 1 367 ? 22.348 5.635 -46.556 1.00 89.12 367 ALA A O 1
ATOM 2797 N N . ALA A 1 368 ? 22.120 5.825 -44.335 1.00 80.38 368 ALA A N 1
ATOM 2798 C CA . ALA A 1 368 ? 23.526 5.530 -44.043 1.00 80.38 368 ALA A CA 1
ATOM 2799 C C . ALA A 1 368 ? 23.978 4.154 -44.579 1.00 80.38 368 ALA A C 1
ATOM 2801 O O . ALA A 1 368 ? 25.100 4.004 -45.065 1.00 80.38 368 ALA A O 1
ATOM 2802 N N . ILE A 1 369 ? 23.105 3.141 -44.535 1.00 80.44 369 ILE A N 1
ATOM 2803 C CA . ILE A 1 369 ? 23.388 1.815 -45.110 1.00 80.44 369 ILE A CA 1
ATOM 2804 C C . ILE A 1 369 ? 23.472 1.880 -46.641 1.00 80.44 369 ILE A C 1
ATOM 2806 O O . ILE A 1 369 ? 24.303 1.186 -47.234 1.00 80.44 369 ILE A O 1
ATOM 2810 N N . GLN A 1 370 ? 22.630 2.683 -47.297 1.00 91.31 370 GLN A N 1
ATOM 2811 C CA . GLN A 1 370 ? 22.695 2.870 -48.750 1.00 91.31 370 GLN A CA 1
ATOM 2812 C C . GLN A 1 370 ? 23.998 3.563 -49.163 1.00 91.31 370 GLN A C 1
ATOM 2814 O O . GLN A 1 370 ? 24.669 3.083 -50.080 1.00 91.31 370 GLN A O 1
ATOM 2819 N N . ASP A 1 371 ? 24.415 4.592 -48.427 1.00 86.62 371 ASP A N 1
ATOM 2820 C CA . ASP A 1 371 ? 25.687 5.285 -48.654 1.00 86.62 371 ASP A CA 1
ATOM 2821 C C . ASP A 1 371 ? 26.892 4.358 -48.447 1.00 86.62 371 ASP A C 1
ATOM 2823 O O . ASP A 1 371 ? 27.831 4.342 -49.252 1.00 86.62 371 ASP A O 1
ATOM 2827 N N . LEU A 1 372 ? 26.855 3.519 -47.405 1.00 81.75 372 LEU A N 1
ATOM 2828 C CA . LEU A 1 372 ? 27.905 2.532 -47.158 1.00 81.75 372 LEU A CA 1
ATOM 2829 C C . LEU A 1 372 ? 27.988 1.506 -48.296 1.00 81.75 372 LEU A C 1
ATOM 2831 O O . LEU A 1 372 ? 29.086 1.179 -48.746 1.00 81.75 372 LEU A O 1
ATOM 2835 N N . ARG A 1 373 ? 26.846 1.033 -48.814 1.00 89.12 373 ARG A N 1
ATOM 2836 C CA . ARG A 1 373 ? 26.819 0.137 -49.985 1.00 89.12 373 ARG A CA 1
ATOM 2837 C C . ARG A 1 373 ? 27.406 0.811 -51.224 1.00 89.12 373 ARG A C 1
ATOM 2839 O O . ARG A 1 373 ? 28.187 0.175 -51.931 1.00 89.12 373 ARG A O 1
ATOM 2846 N N . GLY A 1 374 ? 27.086 2.084 -51.457 1.00 90.56 374 GLY A N 1
ATOM 2847 C CA . GLY A 1 374 ? 27.690 2.871 -52.534 1.00 90.56 374 GLY A CA 1
ATOM 2848 C C . GLY A 1 374 ? 29.209 2.991 -52.375 1.00 90.56 374 GLY A C 1
ATOM 2849 O O . GLY A 1 374 ? 29.954 2.802 -53.335 1.00 90.56 374 GLY A O 1
ATOM 2850 N N . SER A 1 375 ? 29.682 3.212 -51.148 1.00 81.75 375 SER A N 1
ATOM 2851 C CA . SER A 1 375 ? 31.113 3.314 -50.837 1.00 81.75 375 SER A CA 1
ATOM 2852 C C . SER A 1 375 ? 31.851 1.992 -51.074 1.00 81.75 375 SER A C 1
ATOM 2854 O O . SER A 1 375 ? 32.936 1.987 -51.652 1.00 81.75 375 SER A O 1
ATOM 2856 N N . VAL A 1 376 ? 31.251 0.855 -50.705 1.00 81.19 376 VAL A N 1
ATOM 2857 C CA . VAL A 1 376 ? 31.823 -0.479 -50.973 1.00 81.19 376 VAL A CA 1
ATOM 2858 C C . VAL A 1 376 ? 31.935 -0.740 -52.478 1.00 81.19 376 VAL A C 1
ATOM 2860 O O . VAL A 1 376 ? 32.996 -1.150 -52.942 1.00 81.19 376 VAL A O 1
ATOM 2863 N N . GLN A 1 377 ? 30.907 -0.406 -53.265 1.00 90.19 377 GLN A N 1
ATOM 2864 C CA . GLN A 1 377 ? 30.966 -0.536 -54.728 1.00 90.19 377 GLN A CA 1
ATOM 2865 C C . GLN A 1 377 ? 32.081 0.323 -55.349 1.00 90.19 377 GLN A C 1
ATOM 2867 O O . GLN A 1 377 ? 32.739 -0.095 -56.305 1.00 90.19 377 GLN A O 1
ATOM 2872 N N . GLN A 1 378 ? 32.329 1.516 -54.798 1.00 87.31 378 GLN A N 1
ATOM 2873 C CA . GLN A 1 378 ? 33.435 2.371 -55.235 1.00 87.31 378 GLN A CA 1
ATOM 2874 C C . GLN A 1 378 ? 34.806 1.769 -54.892 1.00 87.31 378 GLN A C 1
ATOM 2876 O O . GLN A 1 378 ? 35.721 1.854 -55.718 1.00 87.31 378 GLN A O 1
ATOM 2881 N N . ILE A 1 379 ? 34.944 1.136 -53.721 1.00 79.12 379 ILE A N 1
ATOM 2882 C CA . ILE A 1 379 ? 36.168 0.430 -53.313 1.00 79.12 379 ILE A CA 1
ATOM 2883 C C . ILE A 1 379 ? 36.434 -0.757 -54.245 1.00 79.12 379 ILE A C 1
ATOM 2885 O O . ILE A 1 379 ? 37.545 -0.870 -54.765 1.00 79.12 379 ILE A O 1
ATOM 2889 N N . ASP A 1 380 ? 35.424 -1.576 -54.544 1.00 81.81 380 ASP A N 1
ATOM 2890 C CA . ASP A 1 380 ? 35.560 -2.715 -55.463 1.00 81.81 380 ASP A CA 1
ATOM 2891 C C . ASP A 1 380 ? 35.966 -2.259 -56.873 1.00 81.81 380 ASP A C 1
ATOM 2893 O O . ASP A 1 380 ? 36.884 -2.810 -57.489 1.00 81.81 380 ASP A O 1
ATOM 2897 N N . ALA A 1 381 ? 35.356 -1.181 -57.376 1.00 87.12 381 ALA A N 1
ATOM 2898 C CA . ALA A 1 381 ? 35.749 -0.575 -58.648 1.00 87.12 381 ALA A CA 1
ATOM 2899 C C . ALA A 1 381 ? 37.179 0.002 -58.616 1.00 87.12 381 ALA A C 1
ATOM 2901 O O . ALA A 1 381 ? 37.858 0.048 -59.647 1.00 87.12 381 ALA A O 1
ATOM 2902 N N . GLY A 1 382 ? 37.644 0.474 -57.457 1.00 88.00 382 GLY A N 1
ATOM 2903 C CA . GLY A 1 382 ? 39.023 0.910 -57.235 1.00 88.00 382 GLY A CA 1
ATOM 2904 C C . GLY A 1 382 ? 40.015 -0.256 -57.261 1.00 88.00 382 GLY A C 1
ATOM 2905 O O . GLY A 1 382 ? 41.011 -0.193 -57.981 1.00 88.00 382 GLY A O 1
ATOM 2906 N N . LEU A 1 383 ? 39.714 -1.346 -56.551 1.00 81.69 383 LEU A N 1
ATOM 2907 C CA . LEU A 1 383 ? 40.538 -2.559 -56.500 1.00 81.69 383 LEU A CA 1
ATOM 2908 C C . LEU A 1 383 ? 40.650 -3.241 -57.869 1.00 81.69 383 LEU A C 1
ATOM 2910 O O . LEU A 1 383 ? 41.740 -3.654 -58.275 1.00 81.69 383 LEU A O 1
ATOM 2914 N N . ASN A 1 384 ? 39.555 -3.294 -58.627 1.00 87.81 384 ASN A N 1
ATOM 2915 C CA . ASN A 1 384 ? 39.566 -3.820 -59.994 1.00 87.81 384 ASN A CA 1
ATOM 2916 C C . ASN A 1 384 ? 40.450 -2.975 -60.926 1.00 87.81 384 ASN A C 1
ATOM 2918 O O . ASN A 1 384 ? 41.189 -3.517 -61.746 1.00 87.81 384 ASN A O 1
ATOM 2922 N N . ARG A 1 385 ? 40.452 -1.644 -60.768 1.00 88.25 385 ARG A N 1
ATOM 2923 C CA . ARG A 1 385 ? 41.358 -0.761 -61.522 1.00 88.25 385 ARG A CA 1
ATOM 2924 C C . ARG A 1 385 ? 42.819 -0.944 -61.112 1.00 88.25 385 ARG A C 1
ATOM 2926 O O . ARG A 1 385 ? 43.678 -1.047 -61.984 1.00 88.25 385 ARG A O 1
ATOM 2933 N N . ALA A 1 386 ? 43.100 -1.024 -59.813 1.00 83.38 386 ALA A N 1
ATOM 2934 C CA . ALA A 1 386 ? 44.456 -1.217 -59.303 1.00 83.38 386 ALA A CA 1
ATOM 2935 C C . ALA A 1 386 ? 45.047 -2.571 -59.738 1.00 83.38 386 ALA A C 1
ATOM 2937 O O . ALA 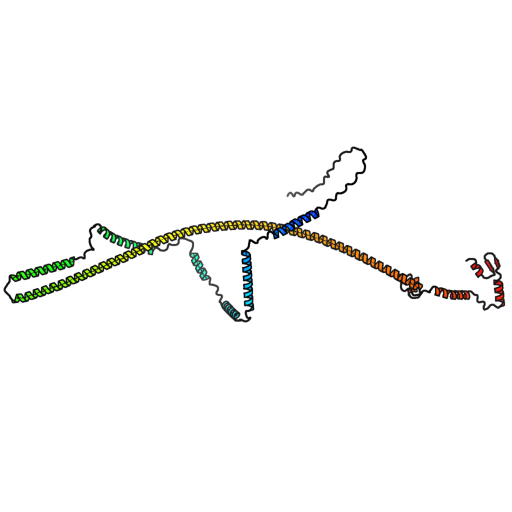A 1 386 ? 46.191 -2.635 -60.188 1.00 83.38 386 ALA A O 1
ATOM 2938 N N . SER A 1 387 ? 44.258 -3.647 -59.678 1.00 87.12 387 SER A N 1
ATOM 2939 C CA . SER A 1 387 ? 44.682 -4.975 -60.142 1.00 87.12 387 SER A CA 1
ATOM 2940 C C . SER A 1 387 ? 44.893 -5.025 -61.657 1.00 87.12 387 SER A C 1
ATOM 2942 O O . SER A 1 387 ? 45.896 -5.583 -62.103 1.00 87.12 387 SER A O 1
ATOM 2944 N N . ALA A 1 388 ? 44.032 -4.377 -62.450 1.00 86.62 388 ALA A N 1
ATOM 2945 C CA . ALA A 1 388 ? 44.236 -4.244 -63.893 1.00 86.62 388 ALA A CA 1
ATOM 2946 C C . ALA A 1 388 ? 45.535 -3.483 -64.225 1.00 86.62 388 ALA A C 1
ATO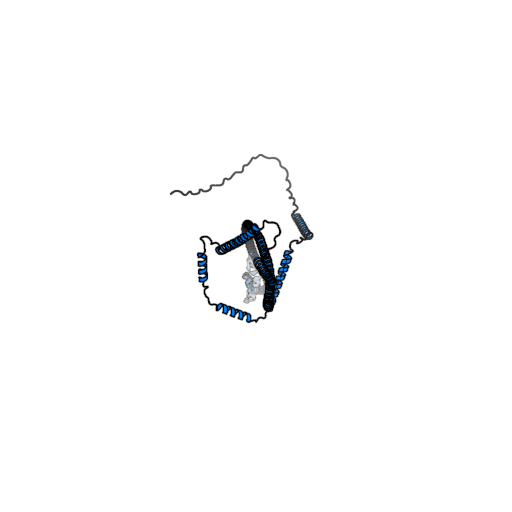M 2948 O O . ALA A 1 388 ? 46.286 -3.894 -65.111 1.00 86.62 388 ALA A O 1
ATOM 2949 N N . GLN A 1 389 ? 45.847 -2.412 -63.487 1.00 88.88 389 GLN A N 1
ATOM 2950 C CA . GLN A 1 389 ? 47.105 -1.673 -63.648 1.00 88.88 389 GLN A CA 1
ATOM 2951 C C . GLN A 1 389 ? 48.329 -2.521 -63.279 1.00 88.88 389 GLN A C 1
ATOM 2953 O O . GLN A 1 389 ? 49.311 -2.524 -64.022 1.00 88.88 389 GLN A O 1
ATOM 2958 N N . ALA A 1 390 ? 48.268 -3.279 -62.181 1.00 86.38 390 ALA A N 1
ATOM 2959 C CA . ALA A 1 390 ? 49.349 -4.178 -61.778 1.00 86.38 390 ALA A CA 1
ATOM 2960 C C . ALA A 1 390 ? 49.589 -5.289 -62.818 1.00 86.38 390 ALA A C 1
ATOM 2962 O O . ALA A 1 390 ? 50.735 -5.571 -63.173 1.00 86.38 390 ALA A O 1
ATOM 2963 N N . GLN A 1 391 ? 48.517 -5.873 -63.368 1.00 87.75 391 GLN A N 1
ATOM 2964 C CA . GLN A 1 391 ? 48.609 -6.860 -64.448 1.00 87.75 391 GLN A CA 1
ATOM 2965 C C . GLN A 1 391 ? 49.211 -6.258 -65.722 1.00 87.75 391 GLN A C 1
ATOM 2967 O O . GLN A 1 391 ? 50.062 -6.889 -66.346 1.00 87.75 391 GLN A O 1
ATOM 2972 N N . ALA A 1 392 ? 48.836 -5.028 -66.084 1.00 87.06 392 ALA A N 1
ATOM 2973 C CA . ALA A 1 392 ? 49.413 -4.335 -67.234 1.00 87.06 392 ALA A CA 1
ATOM 2974 C C . ALA A 1 392 ? 50.919 -4.062 -67.053 1.00 87.06 392 ALA A C 1
ATOM 2976 O O . ALA A 1 392 ? 51.699 -4.262 -67.983 1.00 87.06 392 ALA A O 1
ATOM 2977 N N . GLN A 1 393 ? 51.356 -3.664 -65.854 1.00 91.44 393 GLN A N 1
ATOM 2978 C CA . GLN A 1 393 ? 52.780 -3.456 -65.560 1.00 91.44 393 GLN A CA 1
ATOM 2979 C C . GLN A 1 393 ? 53.576 -4.768 -65.608 1.00 91.44 393 GLN A C 1
ATOM 2981 O O . GLN A 1 393 ? 54.648 -4.81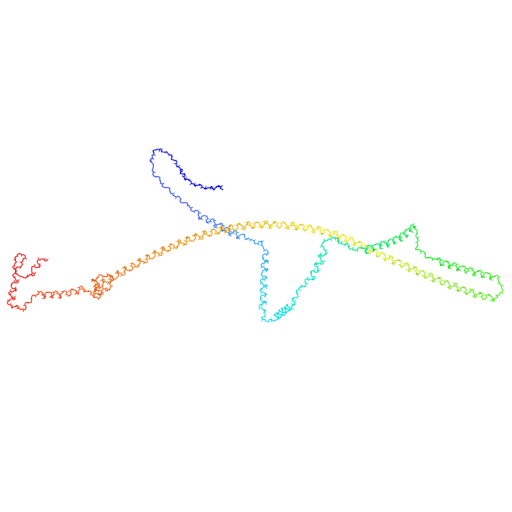4 -66.214 1.00 91.44 393 GLN A O 1
ATOM 2986 N N . ALA A 1 394 ? 53.037 -5.847 -65.032 1.00 88.12 394 ALA A N 1
ATOM 2987 C CA . ALA A 1 394 ? 53.653 -7.172 -65.096 1.00 88.12 394 ALA A CA 1
ATOM 2988 C C . ALA A 1 394 ? 53.757 -7.683 -66.543 1.00 88.12 394 ALA A C 1
ATOM 2990 O O . ALA A 1 394 ? 54.793 -8.215 -66.943 1.00 88.12 394 ALA A O 1
ATOM 2991 N N . ALA A 1 395 ? 52.716 -7.453 -67.344 1.00 88.56 395 ALA A N 1
ATOM 2992 C CA . ALA A 1 395 ? 52.688 -7.793 -68.759 1.00 88.56 395 ALA A CA 1
ATOM 2993 C C . ALA A 1 395 ? 53.763 -7.051 -69.567 1.00 88.56 395 ALA A C 1
ATOM 2995 O O . ALA A 1 395 ? 54.461 -7.668 -70.373 1.00 88.56 395 ALA A O 1
ATOM 2996 N N . LEU A 1 396 ? 53.941 -5.747 -69.326 1.00 88.50 396 LEU A N 1
ATOM 2997 C CA . LEU A 1 396 ? 54.990 -4.952 -69.972 1.00 88.50 396 LEU A CA 1
ATOM 2998 C C . LEU A 1 396 ? 56.394 -5.451 -69.602 1.00 88.50 396 LEU A C 1
ATOM 3000 O O . LEU A 1 396 ? 57.257 -5.555 -70.475 1.00 88.50 396 LEU A O 1
ATOM 3004 N N . ALA A 1 397 ? 56.616 -5.815 -68.337 1.00 89.06 397 ALA A N 1
ATOM 3005 C CA . ALA A 1 397 ? 57.887 -6.384 -67.896 1.00 89.06 397 ALA A CA 1
ATOM 3006 C C . ALA A 1 397 ? 58.159 -7.765 -68.525 1.00 89.06 397 ALA A C 1
ATOM 3008 O O . ALA A 1 397 ? 59.278 -8.031 -68.966 1.00 89.06 397 ALA A O 1
ATOM 3009 N N . ALA A 1 398 ? 57.141 -8.629 -68.617 1.00 88.31 398 ALA A N 1
ATOM 3010 C CA . ALA A 1 398 ? 57.252 -9.937 -69.266 1.00 88.31 398 ALA A CA 1
ATOM 3011 C C . ALA A 1 398 ? 57.563 -9.809 -70.765 1.00 88.31 398 ALA A C 1
ATOM 3013 O O . ALA A 1 398 ? 58.467 -10.484 -71.261 1.00 88.31 398 ALA A O 1
ATOM 3014 N N . LEU A 1 399 ? 56.884 -8.885 -71.454 1.00 86.50 399 LEU A N 1
ATOM 3015 C CA . LEU A 1 399 ? 57.116 -8.574 -72.865 1.00 86.50 399 LEU A CA 1
ATOM 3016 C C . LEU A 1 399 ? 58.554 -8.093 -73.107 1.00 86.50 399 LEU A C 1
ATOM 3018 O O . LEU A 1 399 ? 59.217 -8.578 -74.022 1.00 86.50 399 LEU A O 1
ATOM 3022 N N . ALA A 1 400 ? 59.061 -7.189 -72.263 1.00 86.12 400 ALA A N 1
ATOM 3023 C CA . ALA A 1 400 ? 60.439 -6.704 -72.352 1.00 86.12 400 ALA A CA 1
ATOM 3024 C C . ALA A 1 400 ? 61.478 -7.814 -72.100 1.00 86.12 400 ALA A C 1
ATOM 3026 O O . ALA A 1 400 ? 62.557 -7.797 -72.690 1.00 86.12 400 ALA A O 1
ATOM 3027 N N . ALA A 1 401 ? 61.146 -8.793 -71.254 1.00 87.88 401 ALA A N 1
ATOM 3028 C CA . ALA A 1 401 ? 62.013 -9.918 -70.913 1.00 87.88 401 ALA A CA 1
ATOM 3029 C C . ALA A 1 401 ? 61.913 -11.115 -71.881 1.00 87.88 401 ALA A C 1
ATOM 3031 O O . ALA A 1 401 ? 62.591 -12.118 -71.651 1.00 87.88 401 ALA A O 1
ATOM 3032 N N . GLY A 1 402 ? 61.067 -11.057 -72.918 1.00 89.19 402 GLY A N 1
ATOM 3033 C CA . GLY A 1 402 ? 60.837 -12.195 -73.820 1.00 89.19 402 GLY A CA 1
ATOM 3034 C C . GLY A 1 402 ? 60.139 -13.379 -73.157 1.00 89.19 402 GLY A C 1
ATOM 3035 O O . GLY A 1 402 ? 60.361 -14.525 -73.536 1.00 89.19 402 GLY A O 1
ATOM 3036 N N . ARG A 1 403 ? 59.345 -13.124 -72.115 1.00 90.94 403 ARG A N 1
ATOM 3037 C CA . ARG A 1 403 ? 58.587 -14.145 -71.386 1.00 90.94 403 ARG A CA 1
ATOM 3038 C C . ARG A 1 403 ? 57.117 -14.109 -71.814 1.00 90.94 403 ARG A C 1
ATOM 3040 O O . ARG A 1 403 ? 56.636 -13.054 -72.228 1.00 90.94 403 ARG A O 1
ATOM 3047 N N . PRO A 1 404 ? 56.385 -15.233 -71.710 1.00 91.00 404 PRO A N 1
ATOM 3048 C CA . PRO A 1 404 ? 54.948 -15.236 -71.952 1.00 91.00 404 PRO A CA 1
ATOM 3049 C C . PRO A 1 404 ? 54.256 -14.246 -71.010 1.00 91.00 404 PRO A C 1
ATOM 3051 O O . PRO A 1 404 ? 54.559 -14.175 -69.818 1.00 91.00 404 PRO A O 1
ATOM 3054 N N . VAL A 1 405 ? 53.330 -13.473 -71.570 1.00 87.44 405 VAL A N 1
ATOM 3055 C CA . VAL A 1 405 ? 52.689 -12.331 -70.899 1.00 87.44 405 VAL A CA 1
ATOM 3056 C C . VAL A 1 405 ? 51.618 -12.792 -69.890 1.00 87.44 405 VAL A C 1
ATOM 3058 O O . VAL A 1 405 ? 51.207 -12.035 -69.013 1.00 87.44 405 VAL A O 1
ATOM 3061 N N . GLY A 1 406 ? 51.199 -14.059 -69.971 1.00 87.50 406 GLY A N 1
ATOM 3062 C CA . GLY A 1 406 ? 50.099 -14.612 -69.184 1.00 87.50 406 GLY A CA 1
ATOM 3063 C C . GLY A 1 406 ? 48.723 -14.187 -69.710 1.00 87.50 406 GLY A C 1
ATOM 3064 O O . GLY A 1 406 ? 48.595 -13.475 -70.707 1.00 87.50 406 GLY A O 1
ATOM 3065 N N . THR A 1 407 ? 47.659 -14.664 -69.063 1.00 87.25 407 THR A N 1
ATOM 3066 C CA . THR A 1 407 ? 46.278 -14.327 -69.436 1.00 87.25 407 THR A CA 1
ATOM 3067 C C . THR A 1 407 ? 45.889 -12.966 -68.862 1.00 87.25 407 THR A C 1
ATOM 3069 O O . THR A 1 407 ? 45.626 -12.852 -67.667 1.00 87.25 407 THR A O 1
ATOM 3072 N N . ILE A 1 408 ? 45.822 -11.943 -69.712 1.00 86.06 408 ILE A N 1
ATOM 3073 C CA . ILE A 1 408 ? 45.273 -10.628 -69.358 1.00 86.06 408 ILE A CA 1
ATOM 3074 C C . ILE A 1 408 ? 43.789 -10.606 -69.743 1.00 86.06 408 ILE A C 1
ATOM 3076 O O . ILE A 1 408 ? 43.440 -10.861 -70.899 1.00 86.06 408 ILE A O 1
ATOM 3080 N N . SER A 1 409 ? 42.910 -10.296 -68.788 1.00 83.19 409 SER A N 1
ATOM 3081 C CA . SER A 1 409 ? 41.468 -10.197 -69.047 1.00 83.19 409 SER A CA 1
ATOM 3082 C C . SER A 1 409 ? 41.165 -9.031 -70.000 1.00 83.19 409 SER A C 1
ATOM 3084 O O . SER A 1 409 ? 41.614 -7.911 -69.769 1.00 83.19 409 SER A O 1
ATOM 3086 N N . GLY A 1 410 ? 40.430 -9.292 -71.088 1.00 84.00 410 GLY A N 1
ATOM 3087 C CA . GLY A 1 410 ? 40.066 -8.280 -72.093 1.00 84.00 410 GLY A CA 1
ATOM 3088 C C . GLY A 1 410 ? 41.171 -7.898 -73.090 1.00 84.00 410 GLY A C 1
ATOM 3089 O O . GLY A 1 410 ? 41.017 -6.915 -73.813 1.00 84.00 410 GLY A O 1
ATOM 3090 N N . ALA A 1 411 ? 42.283 -8.640 -73.156 1.00 83.31 411 ALA A N 1
ATOM 3091 C CA . ALA A 1 411 ? 43.356 -8.333 -74.101 1.00 83.31 411 ALA A CA 1
ATOM 3092 C C . ALA A 1 411 ? 42.929 -8.528 -75.572 1.00 83.31 411 ALA A C 1
ATOM 3094 O O . ALA A 1 411 ? 42.292 -9.535 -75.896 1.00 83.31 411 ALA A O 1
ATOM 3095 N N . PRO A 1 412 ? 43.333 -7.626 -76.493 1.00 87.00 412 PRO A N 1
ATOM 3096 C CA . PRO A 1 412 ? 43.129 -7.823 -77.922 1.00 87.00 412 PRO A CA 1
ATOM 3097 C C . PRO A 1 412 ? 43.726 -9.159 -78.400 1.00 87.00 412 PRO A C 1
ATOM 3099 O O . PRO A 1 412 ? 44.796 -9.550 -77.914 1.00 87.00 412 PRO A O 1
ATOM 3102 N N . PRO A 1 413 ? 43.124 -9.830 -79.402 1.00 83.69 413 PRO A N 1
ATOM 3103 C CA . PRO A 1 413 ? 43.594 -11.132 -79.892 1.00 83.69 413 PRO A CA 1
ATOM 3104 C C . PRO A 1 413 ? 45.087 -11.163 -80.262 1.00 83.69 413 PRO A C 1
ATOM 3106 O O . PRO A 1 413 ? 45.769 -12.167 -80.060 1.00 83.69 413 PRO A O 1
ATOM 3109 N N . ALA A 1 414 ? 45.624 -10.034 -80.740 1.00 85.50 414 ALA A N 1
ATOM 3110 C CA . ALA A 1 414 ? 47.031 -9.882 -81.104 1.00 85.50 414 ALA A CA 1
ATOM 3111 C C . ALA A 1 414 ? 48.013 -9.997 -79.921 1.00 85.50 414 ALA A C 1
ATOM 3113 O O . ALA A 1 414 ? 49.166 -10.373 -80.138 1.00 85.50 414 ALA A O 1
ATOM 3114 N N . VAL A 1 415 ? 47.574 -9.680 -78.697 1.00 84.50 415 VAL A N 1
ATOM 3115 C CA . VAL A 1 415 ? 48.362 -9.826 -77.458 1.00 84.50 415 VAL A CA 1
ATOM 3116 C C . VAL A 1 415 ? 48.068 -11.172 -76.798 1.00 84.50 415 VAL A C 1
ATOM 3118 O O . VAL A 1 415 ? 48.979 -11.813 -76.281 1.00 84.50 415 VAL A O 1
ATOM 3121 N N . ALA A 1 416 ? 46.823 -11.651 -76.889 1.00 87.75 416 ALA A N 1
ATOM 3122 C CA . ALA A 1 416 ? 46.401 -12.924 -76.306 1.00 87.75 416 ALA A CA 1
ATOM 3123 C C . ALA A 1 416 ? 47.186 -14.137 -76.842 1.00 87.75 416 ALA A C 1
ATOM 3125 O O . ALA A 1 416 ? 47.419 -15.086 -76.094 1.00 87.75 416 ALA A O 1
ATOM 3126 N N . ARG A 1 417 ? 47.664 -14.106 -78.097 1.00 88.50 417 ARG A N 1
ATOM 3127 C CA . ARG A 1 417 ? 48.542 -15.167 -78.638 1.00 88.50 417 ARG A CA 1
ATOM 3128 C C . ARG A 1 417 ? 49.837 -15.347 -77.834 1.00 88.50 417 ARG A C 1
ATOM 3130 O O . ARG A 1 417 ? 50.299 -16.470 -77.670 1.00 88.50 417 ARG A O 1
ATOM 3137 N N . TYR A 1 418 ? 50.361 -14.268 -77.251 1.00 90.25 418 TYR A N 1
ATOM 3138 C CA . TYR A 1 418 ? 51.579 -14.297 -76.438 1.00 90.25 418 TYR A CA 1
ATOM 3139 C C . TYR A 1 418 ? 51.320 -14.631 -74.962 1.00 90.25 418 TYR A C 1
ATOM 3141 O O . TYR A 1 418 ? 52.223 -14.559 -74.126 1.00 90.25 418 TYR A O 1
ATOM 3149 N N . ALA A 1 419 ? 50.083 -15.001 -74.613 1.00 90.31 419 ALA A N 1
ATOM 3150 C CA . ALA A 1 419 ? 49.762 -15.470 -73.270 1.00 90.31 419 ALA A CA 1
ATOM 3151 C C . ALA A 1 419 ? 50.475 -16.792 -72.947 1.00 90.31 419 ALA A C 1
ATOM 3153 O O . ALA A 1 419 ? 50.835 -17.021 -71.794 1.00 90.31 419 ALA A O 1
ATOM 3154 N N . LYS A 1 420 ? 50.667 -17.654 -73.957 1.00 87.50 420 LYS A N 1
ATOM 3155 C CA . LYS A 1 420 ? 51.290 -18.981 -73.814 1.00 87.50 420 LYS A CA 1
ATOM 3156 C C . LYS A 1 420 ? 52.667 -19.072 -74.463 1.00 87.50 420 LYS A C 1
ATOM 3158 O O . LYS A 1 420 ? 53.523 -19.779 -73.945 1.00 87.50 420 LYS A O 1
ATOM 3163 N N . GLU A 1 421 ? 52.877 -18.368 -75.570 1.00 88.62 421 GLU A N 1
ATOM 3164 C CA . GLU A 1 421 ? 54.121 -18.422 -76.334 1.00 88.62 421 GLU A CA 1
ATOM 3165 C C . GLU A 1 421 ? 54.900 -17.107 -76.173 1.00 88.62 421 GLU A C 1
ATOM 3167 O O . GLU A 1 421 ? 54.301 -16.034 -76.296 1.00 88.62 421 GLU A O 1
ATOM 3172 N N . PRO A 1 422 ? 56.204 -17.149 -75.843 1.00 86.75 422 PRO A N 1
ATOM 3173 C CA . PRO A 1 422 ? 56.987 -15.936 -75.668 1.00 86.75 422 PRO A CA 1
ATOM 3174 C C . PRO A 1 422 ? 57.072 -15.158 -76.991 1.00 86.75 422 PRO A C 1
ATOM 3176 O O . PRO A 1 422 ? 57.341 -15.749 -78.039 1.00 86.75 422 PRO A O 1
ATOM 3179 N N . PRO A 1 423 ? 56.846 -13.835 -76.975 1.00 87.81 423 PRO A N 1
ATOM 3180 C CA . PRO A 1 423 ? 57.046 -13.017 -78.160 1.00 87.81 423 PRO A CA 1
ATOM 3181 C C . PRO A 1 423 ? 58.542 -12.969 -78.511 1.00 87.81 423 PRO A C 1
ATOM 3183 O O . PRO A 1 423 ? 59.375 -12.911 -77.600 1.00 87.81 423 PRO A O 1
ATOM 3186 N N . PRO A 1 424 ? 58.900 -12.946 -79.808 1.00 84.44 424 PRO A N 1
ATOM 3187 C CA . PRO A 1 424 ? 60.294 -12.876 -80.219 1.00 84.44 424 PRO A CA 1
ATOM 3188 C C . PRO A 1 424 ? 60.903 -11.563 -79.728 1.00 84.44 424 PRO A C 1
ATOM 3190 O O . PRO A 1 424 ? 60.358 -10.474 -79.945 1.00 84.44 424 PRO A O 1
ATOM 3193 N N . THR A 1 425 ? 62.031 -11.662 -79.032 1.00 86.56 425 THR A N 1
ATOM 3194 C CA . THR A 1 425 ? 62.691 -10.476 -78.474 1.00 86.56 425 THR A CA 1
ATOM 3195 C C . THR A 1 425 ? 63.365 -9.659 -79.574 1.00 86.56 425 THR A C 1
ATOM 3197 O O . THR A 1 425 ? 63.748 -10.183 -80.617 1.00 86.56 425 THR A O 1
ATOM 3200 N N . LEU A 1 426 ? 63.569 -8.358 -79.355 1.00 82.06 426 LEU A N 1
ATOM 3201 C CA . LEU A 1 426 ? 64.242 -7.493 -80.334 1.00 82.06 426 LEU A CA 1
ATOM 3202 C C . LEU A 1 426 ? 65.655 -8.001 -80.723 1.00 82.06 426 LEU A C 1
ATOM 3204 O O . LEU A 1 426 ? 65.981 -7.974 -81.911 1.00 82.06 426 LEU A O 1
ATOM 3208 N N . PRO A 1 427 ? 66.487 -8.524 -79.795 1.00 83.94 427 PRO A N 1
ATOM 3209 C CA . PRO A 1 427 ? 67.753 -9.173 -80.146 1.00 83.94 427 PRO A CA 1
ATOM 3210 C C . PRO A 1 427 ? 67.583 -10.436 -80.997 1.00 83.94 427 PRO A C 1
ATOM 3212 O O . PRO A 1 427 ? 68.379 -10.675 -81.902 1.00 83.94 427 PRO A O 1
ATOM 3215 N N . GLU A 1 428 ? 66.554 -11.236 -80.727 1.00 84.88 428 GLU A N 1
ATOM 3216 C CA . GLU A 1 428 ? 66.257 -12.459 -81.474 1.00 84.88 428 GLU A CA 1
ATOM 3217 C C . GLU A 1 428 ? 65.754 -12.149 -82.884 1.00 84.88 428 GLU A C 1
ATOM 3219 O O . GLU A 1 428 ? 66.245 -12.735 -83.846 1.00 84.88 428 GLU A O 1
ATOM 3224 N N . LEU A 1 429 ? 64.891 -11.138 -83.027 1.00 86.88 429 LEU A N 1
ATOM 3225 C CA . LEU A 1 429 ? 64.489 -10.608 -84.327 1.00 86.88 429 LEU A CA 1
ATOM 3226 C C . LEU A 1 429 ? 65.699 -10.097 -85.106 1.00 86.88 429 LEU A C 1
ATOM 3228 O O . LEU A 1 429 ? 65.860 -10.489 -86.257 1.00 86.88 429 LEU A O 1
ATOM 3232 N N . ARG A 1 430 ? 66.595 -9.314 -84.485 1.00 88.56 430 ARG A N 1
ATOM 3233 C CA . ARG A 1 430 ? 67.840 -8.859 -85.134 1.00 88.56 430 ARG A CA 1
ATOM 3234 C C . ARG A 1 430 ? 68.710 -10.028 -85.592 1.00 88.56 430 ARG A C 1
ATOM 3236 O O . ARG A 1 430 ? 69.156 -10.030 -86.730 1.00 88.56 430 ARG A O 1
ATOM 3243 N N . ARG A 1 431 ? 68.899 -11.043 -84.743 1.00 86.56 431 ARG A N 1
ATOM 3244 C CA . ARG A 1 431 ? 69.684 -12.236 -85.096 1.00 86.56 431 ARG A CA 1
ATOM 3245 C C . ARG A 1 431 ? 69.028 -13.044 -86.221 1.00 86.56 431 ARG A C 1
ATOM 3247 O O . ARG A 1 431 ? 69.729 -13.553 -87.089 1.00 86.56 431 ARG A O 1
ATOM 3254 N N . SER A 1 432 ? 67.700 -13.162 -86.221 1.00 88.62 432 SER A N 1
ATOM 3255 C CA . SER A 1 432 ? 66.964 -13.846 -87.291 1.00 88.62 432 SER A CA 1
ATOM 3256 C C . SER A 1 432 ? 66.976 -13.054 -88.601 1.00 88.62 432 SER A C 1
ATOM 3258 O O . SER A 1 432 ? 66.997 -13.649 -89.676 1.00 88.62 432 SER A O 1
ATOM 3260 N N . PHE A 1 433 ? 67.019 -11.720 -88.516 1.00 90.81 433 PHE A N 1
ATOM 3261 C CA . PHE A 1 433 ? 66.963 -10.840 -89.674 1.00 90.81 433 PHE A CA 1
ATOM 3262 C C . PHE A 1 433 ? 68.168 -11.040 -90.587 1.00 90.81 433 PHE A C 1
ATOM 3264 O O . PHE A 1 433 ? 67.974 -11.133 -91.791 1.00 90.81 433 PHE A O 1
ATOM 3271 N N . ASP A 1 434 ? 69.379 -11.200 -90.047 1.00 87.12 434 ASP A N 1
ATOM 3272 C CA . ASP A 1 434 ? 70.576 -11.445 -90.867 1.00 87.12 434 ASP A CA 1
ATOM 3273 C C . ASP A 1 434 ? 70.470 -12.758 -91.658 1.00 87.12 434 ASP A C 1
ATOM 3275 O O . ASP A 1 434 ? 70.822 -12.813 -92.836 1.00 87.12 434 ASP A O 1
ATOM 3279 N N . ALA A 1 435 ? 69.928 -13.813 -91.039 1.00 84.12 435 ALA A N 1
ATOM 3280 C CA . ALA A 1 435 ? 69.717 -15.099 -91.701 1.00 84.12 435 ALA A CA 1
ATOM 3281 C C . ALA A 1 435 ? 68.638 -15.013 -92.793 1.00 84.12 435 ALA A C 1
ATOM 3283 O O . ALA A 1 435 ? 68.827 -15.543 -93.890 1.00 84.12 435 ALA A O 1
ATOM 3284 N N . VAL A 1 436 ? 67.531 -14.313 -92.521 1.00 85.25 436 VAL A N 1
ATOM 3285 C CA . VAL A 1 436 ? 66.457 -14.078 -93.499 1.00 85.25 436 VAL A CA 1
ATOM 3286 C C . VAL A 1 436 ? 66.937 -13.167 -94.630 1.00 85.25 436 VAL A C 1
ATOM 3288 O O . VAL A 1 436 ? 66.650 -13.443 -95.790 1.00 85.25 436 VAL A O 1
ATOM 3291 N N . ALA A 1 437 ? 67.721 -12.130 -94.332 1.00 85.69 437 ALA A N 1
ATOM 3292 C CA . ALA A 1 437 ? 68.323 -11.242 -95.321 1.00 85.69 437 ALA A CA 1
ATOM 3293 C C . ALA A 1 437 ? 69.323 -11.995 -96.210 1.00 85.69 437 ALA A C 1
ATOM 3295 O O . ALA A 1 437 ? 69.309 -11.816 -97.427 1.00 85.69 437 ALA A O 1
ATOM 3296 N N . ALA A 1 438 ? 70.134 -12.890 -95.638 1.00 83.00 438 ALA A N 1
ATOM 3297 C CA . ALA A 1 438 ? 71.036 -13.753 -96.396 1.00 83.00 438 ALA A CA 1
ATOM 3298 C C . ALA A 1 438 ? 70.276 -14.766 -97.270 1.00 83.00 438 ALA A C 1
ATOM 3300 O O . ALA A 1 438 ? 70.651 -14.963 -98.425 1.00 83.00 438 ALA A O 1
ATOM 3301 N N . GLN A 1 439 ? 69.192 -15.374 -96.769 1.00 84.38 439 GLN A N 1
ATOM 3302 C CA . GLN A 1 439 ? 68.319 -16.237 -97.578 1.00 84.38 439 GLN A CA 1
ATOM 3303 C C . GLN A 1 439 ? 67.637 -15.461 -98.703 1.00 84.38 439 GLN A C 1
ATOM 3305 O O . GLN A 1 439 ? 67.621 -15.937 -99.834 1.00 84.38 439 GLN A O 1
ATOM 3310 N N . ALA A 1 440 ? 67.126 -14.262 -98.425 1.00 84.19 440 ALA A N 1
ATOM 3311 C CA . ALA A 1 440 ? 66.530 -13.395 -99.432 1.00 84.19 440 ALA A CA 1
ATOM 3312 C C . ALA A 1 440 ? 67.562 -12.983 -100.494 1.00 84.19 440 ALA A C 1
ATOM 3314 O O . ALA A 1 440 ? 67.252 -13.022 -101.681 1.00 84.19 440 ALA A O 1
ATOM 3315 N N . GLN A 1 441 ? 68.803 -12.672 -100.096 1.00 84.56 441 GLN A N 1
ATOM 3316 C CA . GLN A 1 441 ? 69.913 -12.401 -101.018 1.00 84.56 441 GLN A CA 1
ATOM 3317 C C . GLN A 1 441 ? 70.355 -13.634 -101.815 1.00 84.56 441 GLN A C 1
ATOM 3319 O O . GLN A 1 441 ? 70.768 -13.508 -102.965 1.00 84.56 441 GLN A O 1
ATOM 3324 N N . ALA A 1 442 ? 70.313 -14.828 -101.226 1.00 80.75 442 ALA A N 1
ATOM 3325 C CA . ALA A 1 442 ? 70.617 -16.067 -101.936 1.00 80.75 442 ALA A CA 1
ATOM 3326 C C . ALA A 1 442 ? 69.510 -16.418 -102.939 1.00 80.75 442 ALA A C 1
ATOM 3328 O O . ALA A 1 442 ? 69.819 -16.815 -104.058 1.00 80.75 442 ALA A O 1
ATOM 3329 N N . ALA A 1 443 ? 68.244 -16.217 -102.563 1.00 81.81 443 ALA A N 1
ATOM 3330 C CA . ALA A 1 443 ? 67.085 -16.425 -103.425 1.00 81.81 443 ALA A CA 1
ATOM 3331 C C . ALA A 1 443 ? 66.990 -15.386 -104.554 1.00 81.81 443 ALA A C 1
ATOM 3333 O O . ALA A 1 443 ? 66.476 -15.698 -105.624 1.00 81.81 443 ALA A O 1
ATOM 3334 N N . SER A 1 444 ? 67.493 -14.164 -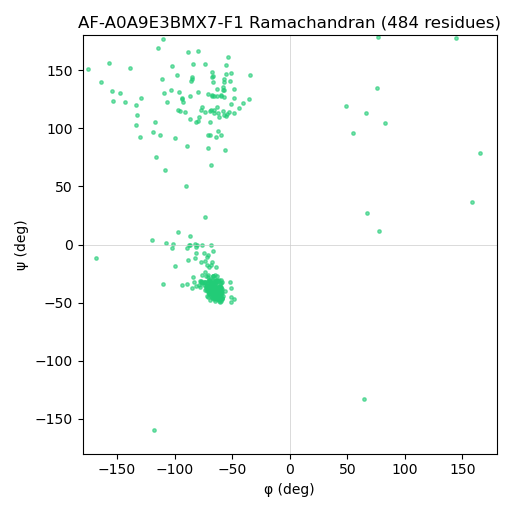104.341 1.00 78.19 444 SER A N 1
ATOM 3335 C CA . SER A 1 444 ? 67.516 -13.119 -105.370 1.00 78.19 444 SER A CA 1
ATOM 3336 C C . SER A 1 444 ? 68.691 -13.229 -106.343 1.00 78.19 444 SER A C 1
ATOM 3338 O O . SER A 1 444 ? 68.678 -12.563 -107.378 1.00 78.19 444 SER A O 1
ATOM 3340 N N . ARG A 1 445 ? 69.695 -14.075 -106.069 1.00 74.19 445 ARG A N 1
ATOM 3341 C CA . ARG A 1 445 ? 70.740 -14.383 -107.052 1.00 74.19 445 ARG A CA 1
ATOM 3342 C C . ARG A 1 445 ? 70.172 -15.357 -108.090 1.00 74.19 445 ARG A C 1
ATOM 3344 O O . ARG A 1 445 ? 69.822 -16.476 -107.716 1.00 74.19 445 ARG A O 1
ATOM 3351 N N . PRO A 1 446 ? 70.104 -14.984 -109.381 1.00 66.38 446 PRO A N 1
ATOM 3352 C CA . PRO A 1 446 ? 69.733 -15.932 -110.422 1.00 66.38 446 PRO A CA 1
ATOM 3353 C C . PRO A 1 446 ? 70.719 -17.104 -110.396 1.00 66.38 446 PRO A C 1
ATOM 3355 O O . PRO A 1 446 ? 71.932 -16.923 -110.274 1.00 66.38 446 PRO A O 1
ATOM 3358 N N . SER A 1 447 ? 70.202 -18.329 -110.444 1.00 67.25 447 SER A N 1
ATOM 3359 C CA . SER A 1 447 ? 71.013 -19.543 -110.418 1.00 67.25 447 SER A CA 1
ATOM 3360 C C . SER A 1 447 ? 71.777 -19.699 -111.739 1.00 67.25 447 SER A C 1
ATOM 3362 O O . SER A 1 447 ? 71.367 -20.448 -112.621 1.00 67.25 447 SER A O 1
ATOM 3364 N N . ASP A 1 448 ? 72.919 -19.022 -111.863 1.00 63.12 448 ASP A N 1
ATOM 3365 C CA . ASP A 1 448 ? 73.833 -19.069 -113.019 1.00 63.12 448 ASP A CA 1
ATOM 3366 C C . ASP A 1 448 ? 74.643 -20.383 -113.114 1.00 63.12 448 ASP A C 1
ATOM 3368 O O . ASP A 1 448 ? 75.735 -20.434 -113.693 1.00 63.12 448 ASP A O 1
ATOM 3372 N N . GLN A 1 449 ? 74.141 -21.471 -112.521 1.00 62.94 449 GLN A N 1
ATOM 3373 C CA . GLN A 1 449 ? 74.850 -22.751 -112.440 1.00 62.94 449 GLN A CA 1
ATOM 3374 C C . GLN A 1 449 ? 74.934 -23.485 -113.789 1.00 62.94 449 GLN A C 1
ATOM 3376 O O . GLN A 1 449 ? 75.813 -24.326 -113.945 1.00 62.94 449 GLN A O 1
ATOM 3381 N N . ASN A 1 450 ? 74.103 -23.116 -114.773 1.00 64.50 450 ASN A N 1
ATOM 3382 C CA . ASN A 1 450 ? 74.087 -23.725 -116.110 1.00 64.50 450 ASN A CA 1
ATOM 3383 C C . ASN A 1 450 ? 74.665 -22.850 -117.234 1.00 64.50 450 ASN A C 1
ATOM 3385 O O . ASN A 1 450 ? 74.706 -23.293 -118.379 1.00 64.50 450 ASN A O 1
ATOM 3389 N N . ASN A 1 451 ? 75.151 -21.644 -116.930 1.00 66.38 451 ASN A N 1
ATOM 3390 C CA . ASN A 1 451 ? 75.709 -20.758 -117.950 1.00 66.38 451 ASN A CA 1
ATOM 3391 C C . ASN A 1 451 ? 77.230 -20.948 -118.040 1.00 66.38 451 ASN A C 1
ATOM 3393 O O . ASN A 1 451 ? 77.953 -20.879 -117.036 1.00 66.38 451 ASN A O 1
ATOM 3397 N N . GLY A 1 452 ? 77.718 -21.219 -119.255 1.00 77.94 452 GLY A N 1
ATOM 3398 C CA . GLY A 1 452 ? 79.138 -21.413 -119.541 1.00 77.94 452 GLY A CA 1
ATOM 3399 C C . GLY A 1 452 ? 79.978 -20.214 -119.093 1.00 77.94 452 GLY A C 1
ATOM 3400 O O . GLY A 1 452 ? 79.494 -19.089 -118.992 1.00 77.94 452 GLY A O 1
ATOM 3401 N N . PHE A 1 453 ? 81.266 -20.436 -118.810 1.00 77.06 453 PHE A N 1
ATOM 3402 C CA . PHE A 1 453 ? 82.173 -19.370 -118.357 1.00 77.06 453 PHE A CA 1
ATOM 3403 C C . PHE A 1 453 ? 82.145 -18.130 -119.272 1.00 77.06 453 PHE A C 1
ATOM 3405 O O . PHE A 1 453 ? 82.154 -17.010 -118.768 1.00 77.06 453 PHE A O 1
ATOM 3412 N N . LEU A 1 454 ? 82.026 -18.330 -120.589 1.00 77.06 454 LEU A N 1
ATOM 3413 C CA . LEU A 1 454 ? 81.931 -17.242 -121.564 1.00 77.06 454 LEU A CA 1
ATOM 3414 C C . LEU A 1 454 ? 80.650 -16.408 -121.416 1.00 77.06 454 LEU A C 1
ATOM 3416 O O . LEU A 1 454 ? 80.752 -15.186 -121.413 1.00 77.06 454 LEU A O 1
ATOM 3420 N N . ASP A 1 455 ? 79.487 -17.027 -121.190 1.00 73.75 455 ASP A N 1
ATOM 3421 C CA . ASP A 1 455 ? 78.235 -16.290 -120.944 1.00 73.75 455 ASP A CA 1
ATOM 3422 C C . ASP A 1 455 ? 78.295 -15.487 -119.646 1.00 73.75 455 ASP A C 1
ATOM 3424 O O . ASP A 1 455 ? 77.778 -14.377 -119.567 1.00 73.75 455 ASP A O 1
ATOM 3428 N N . ARG A 1 456 ? 78.988 -16.000 -118.623 1.00 72.00 456 ARG A N 1
ATOM 3429 C CA . ARG A 1 456 ? 79.167 -15.264 -117.362 1.00 72.00 456 ARG A CA 1
ATOM 3430 C C . ARG A 1 456 ? 80.061 -14.039 -117.524 1.00 72.00 456 ARG A C 1
ATOM 3432 O O . ARG A 1 456 ? 79.765 -12.997 -116.943 1.00 72.00 456 ARG A O 1
ATOM 3439 N N . VAL A 1 457 ? 81.133 -14.135 -118.313 1.00 76.44 457 VAL A N 1
ATOM 3440 C CA . VAL A 1 457 ? 81.985 -12.975 -118.629 1.00 76.44 457 VAL A CA 1
ATOM 3441 C C . VAL A 1 457 ? 81.227 -11.983 -119.510 1.00 76.44 457 VAL A C 1
ATOM 3443 O O . VAL A 1 457 ? 81.298 -10.781 -119.259 1.00 76.44 457 VAL A O 1
ATOM 3446 N N . TRP A 1 458 ? 80.451 -12.474 -120.477 1.00 76.62 458 TRP A N 1
ATOM 3447 C CA . TRP A 1 458 ? 79.647 -11.636 -121.362 1.00 76.62 458 TRP A CA 1
ATOM 3448 C C . TRP A 1 458 ? 78.549 -10.878 -120.604 1.00 76.62 458 TRP A C 1
ATOM 3450 O O . TRP A 1 458 ? 78.483 -9.652 -120.686 1.00 76.62 458 TRP A O 1
ATOM 3460 N N . ASN A 1 459 ? 77.775 -11.560 -119.758 1.00 73.44 459 ASN A N 1
ATOM 3461 C CA . ASN A 1 459 ? 76.743 -10.929 -118.930 1.00 73.44 459 ASN A CA 1
ATOM 3462 C C . ASN A 1 459 ? 77.341 -9.955 -117.902 1.00 73.44 459 ASN A C 1
ATOM 3464 O O . ASN A 1 459 ? 76.760 -8.906 -117.626 1.00 73.44 459 ASN A O 1
ATOM 3468 N N . ARG A 1 460 ? 78.539 -10.237 -117.368 1.00 72.31 460 ARG A N 1
ATOM 3469 C CA . ARG A 1 460 ? 79.218 -9.307 -116.452 1.00 72.31 460 ARG A CA 1
ATOM 3470 C C . ARG A 1 460 ? 79.793 -8.081 -117.164 1.00 72.31 460 ARG A C 1
ATOM 3472 O O . ARG A 1 460 ? 79.795 -7.002 -116.577 1.00 72.31 460 ARG A O 1
ATOM 3479 N N . ALA A 1 461 ? 80.225 -8.222 -118.416 1.00 73.56 461 ALA A N 1
ATOM 3480 C CA . ALA A 1 461 ? 80.604 -7.089 -119.256 1.00 73.56 461 ALA A CA 1
ATOM 3481 C C . ALA A 1 461 ? 79.385 -6.221 -119.614 1.00 73.56 461 ALA A C 1
ATOM 3483 O O . ALA A 1 461 ? 79.475 -4.996 -119.563 1.00 73.56 461 ALA A O 1
ATOM 3484 N N . GLN A 1 462 ? 78.225 -6.834 -119.879 1.00 70.31 462 GLN A N 1
ATOM 3485 C CA . GLN A 1 462 ? 76.977 -6.102 -120.122 1.00 70.31 462 GLN A CA 1
ATOM 3486 C C . GLN A 1 462 ? 76.469 -5.359 -118.875 1.00 70.31 462 GLN A C 1
ATOM 3488 O O . GLN A 1 462 ? 75.928 -4.265 -118.997 1.00 70.31 462 GLN A O 1
ATOM 3493 N N . GLY A 1 463 ? 76.718 -5.883 -117.671 1.00 66.81 463 GLY A N 1
ATOM 3494 C CA . GLY A 1 463 ? 76.401 -5.188 -116.418 1.00 66.81 463 GLY A CA 1
ATOM 3495 C C . GLY A 1 463 ? 77.245 -3.932 -116.137 1.00 66.81 463 GLY A C 1
ATOM 3496 O O . GLY A 1 463 ? 76.842 -3.109 -115.318 1.00 66.81 463 GLY A O 1
ATOM 3497 N N . LEU A 1 464 ? 78.394 -3.756 -116.802 1.00 69.56 464 LEU A N 1
ATOM 3498 C CA . LEU A 1 464 ? 79.279 -2.593 -116.615 1.00 69.56 464 LEU A CA 1
ATOM 3499 C C . LEU A 1 464 ? 78.925 -1.403 -117.517 1.00 69.56 464 LEU A C 1
ATOM 3501 O O . LEU A 1 464 ? 79.388 -0.291 -117.267 1.00 69.56 464 LEU A O 1
ATOM 3505 N N . VAL A 1 465 ? 78.087 -1.608 -118.535 1.00 67.44 465 VAL A N 1
ATOM 3506 C CA . VAL A 1 465 ? 77.642 -0.548 -119.444 1.00 67.44 465 VAL A CA 1
ATOM 3507 C C . VAL A 1 465 ? 76.154 -0.316 -119.219 1.00 67.44 465 VAL A C 1
ATOM 3509 O O . VAL A 1 465 ? 75.314 -0.991 -119.802 1.00 67.44 465 VAL A O 1
ATOM 3512 N N . THR A 1 466 ? 75.820 0.655 -118.365 1.00 68.12 466 THR A N 1
ATOM 3513 C CA . THR A 1 466 ? 74.430 1.114 -118.241 1.00 68.12 466 THR A CA 1
ATOM 3514 C C . THR A 1 466 ? 74.168 2.192 -119.282 1.00 68.12 466 THR A C 1
ATOM 3516 O O . THR A 1 466 ? 74.666 3.313 -119.177 1.00 68.12 466 THR A O 1
ATOM 3519 N N . VAL A 1 467 ? 73.394 1.855 -120.313 1.00 71.44 467 VAL A N 1
ATOM 3520 C CA . VAL A 1 467 ? 72.885 2.854 -121.259 1.00 71.44 467 VAL A CA 1
ATOM 3521 C C . VAL A 1 467 ? 71.531 3.321 -120.742 1.00 71.44 467 VAL A C 1
ATOM 3523 O O . VAL A 1 467 ? 70.580 2.540 -120.647 1.00 71.44 467 VAL A O 1
ATOM 3526 N N . ARG A 1 468 ? 71.462 4.596 -120.358 1.00 68.38 468 ARG A N 1
ATOM 3527 C CA . ARG A 1 468 ? 70.248 5.238 -119.847 1.00 68.38 468 ARG A CA 1
ATOM 3528 C C . ARG A 1 468 ? 69.643 6.112 -120.934 1.00 68.38 468 ARG A C 1
ATOM 3530 O O . ARG A 1 468 ? 70.356 6.901 -121.553 1.00 68.38 468 ARG A O 1
ATOM 3537 N N . GLN A 1 469 ? 68.336 5.997 -121.132 1.00 74.62 469 GLN A N 1
ATOM 3538 C CA . GLN A 1 469 ? 67.567 6.939 -121.938 1.00 74.62 469 GLN A CA 1
ATOM 3539 C C . GLN A 1 469 ? 66.526 7.574 -121.016 1.00 74.62 469 GLN A C 1
ATOM 3541 O O . GLN A 1 469 ? 65.487 6.985 -120.729 1.00 74.62 469 GLN A O 1
ATOM 3546 N N . GLY A 1 470 ? 66.852 8.756 -120.489 1.00 78.44 470 GLY A N 1
ATOM 3547 C CA . GLY A 1 470 ? 66.064 9.395 -119.432 1.00 78.44 470 GLY A CA 1
ATOM 3548 C C . GLY A 1 470 ? 66.083 8.580 -118.134 1.00 78.44 470 GLY A C 1
ATOM 3549 O O . GLY A 1 470 ? 67.141 8.111 -117.713 1.00 78.44 470 GLY A O 1
ATOM 3550 N N . ASP A 1 471 ? 64.906 8.385 -117.537 1.00 64.31 471 ASP A N 1
ATOM 3551 C CA . ASP A 1 471 ? 64.721 7.652 -116.274 1.00 64.31 471 ASP A CA 1
ATOM 3552 C C . ASP A 1 471 ?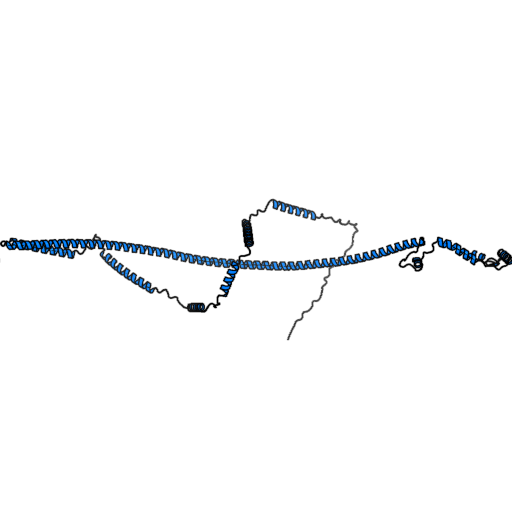 64.656 6.126 -116.448 1.00 64.31 471 ASP A C 1
ATOM 3554 O O . ASP A 1 471 ? 64.530 5.383 -115.475 1.00 64.31 471 ASP A O 1
ATOM 3558 N N . GLN A 1 472 ? 64.770 5.629 -117.683 1.00 59.81 472 GLN A N 1
ATOM 3559 C CA . GLN A 1 472 ? 64.675 4.206 -117.984 1.00 59.81 472 GLN A CA 1
ATOM 3560 C C . GLN A 1 472 ? 66.060 3.624 -118.308 1.00 59.81 472 GLN A C 1
ATOM 3562 O O . GLN A 1 472 ? 66.762 4.070 -119.223 1.00 59.81 472 GLN A O 1
ATOM 3567 N N . VAL A 1 473 ? 66.468 2.605 -117.544 1.00 63.66 473 VAL A N 1
ATOM 3568 C CA . VAL A 1 473 ? 67.662 1.797 -117.836 1.00 63.66 473 VAL A CA 1
ATOM 3569 C C . VAL A 1 473 ? 67.274 0.793 -118.921 1.00 63.66 473 VAL A C 1
ATOM 3571 O O . VAL A 1 473 ? 66.528 -0.143 -118.648 1.00 63.66 473 VAL A O 1
ATOM 3574 N N . ILE A 1 474 ? 67.732 1.011 -120.158 1.00 68.62 474 ILE A N 1
ATOM 3575 C CA . ILE A 1 474 ? 67.370 0.150 -121.300 1.00 68.62 474 ILE A CA 1
ATOM 3576 C C . ILE A 1 474 ? 68.194 -1.144 -121.286 1.00 68.62 474 ILE A C 1
ATOM 3578 O O . ILE A 1 474 ? 67.686 -2.204 -121.642 1.00 68.62 474 ILE A O 1
ATOM 3582 N N . VAL A 1 475 ? 69.454 -1.079 -120.844 1.00 64.81 475 VAL A N 1
ATOM 3583 C CA . VAL A 1 475 ? 70.340 -2.244 -120.697 1.00 64.81 475 VAL A CA 1
ATOM 3584 C C . VAL A 1 475 ? 71.201 -2.057 -119.441 1.00 64.81 475 VAL A C 1
ATOM 3586 O O . VAL A 1 475 ? 71.887 -1.040 -119.323 1.00 64.81 475 VAL A O 1
ATOM 3589 N N . GLY A 1 476 ? 71.132 -3.002 -118.492 1.00 61.72 476 GLY A N 1
ATOM 3590 C CA . GLY A 1 476 ? 71.870 -2.983 -117.218 1.00 61.72 476 GLY A CA 1
ATOM 3591 C C . GLY A 1 476 ? 71.085 -3.564 -116.029 1.00 61.72 476 GLY A C 1
ATOM 3592 O O . GLY A 1 476 ? 69.933 -3.958 -116.187 1.00 61.72 476 GLY A O 1
ATOM 3593 N N . ASP A 1 477 ? 71.710 -3.625 -114.844 1.00 61.84 477 ASP A N 1
ATOM 3594 C CA . ASP A 1 477 ? 71.107 -4.160 -113.608 1.00 61.84 477 ASP A CA 1
ATOM 3595 C C . ASP A 1 477 ? 69.813 -3.398 -113.236 1.00 61.84 477 ASP A C 1
ATOM 3597 O O . ASP A 1 477 ? 69.880 -2.202 -112.918 1.00 61.84 477 ASP A O 1
ATOM 3601 N N . PRO A 1 478 ? 68.634 -4.053 -113.248 1.00 60.38 478 PRO A N 1
ATOM 3602 C CA . PRO A 1 478 ? 67.363 -3.400 -112.947 1.00 60.38 478 PRO A CA 1
ATOM 3603 C C . PRO A 1 478 ? 67.287 -2.874 -111.504 1.00 60.38 478 PRO A C 1
ATOM 3605 O O . PRO A 1 478 ? 66.501 -1.962 -111.235 1.00 60.38 478 PRO A O 1
ATOM 3608 N N . ALA A 1 479 ? 68.123 -3.365 -110.579 1.00 59.34 479 ALA A N 1
ATOM 3609 C CA . ALA A 1 479 ? 68.162 -2.866 -109.204 1.00 59.34 479 ALA A CA 1
ATOM 3610 C C . ALA A 1 479 ? 68.677 -1.414 -109.109 1.00 59.34 479 ALA A C 1
ATOM 3612 O O . ALA A 1 479 ? 68.265 -0.669 -108.216 1.00 59.34 479 ALA A O 1
ATOM 3613 N N . ALA A 1 480 ? 69.505 -0.967 -110.062 1.00 59.66 480 ALA A N 1
ATOM 3614 C CA . ALA A 1 480 ? 69.996 0.412 -110.110 1.00 59.66 480 ALA A CA 1
ATOM 3615 C C . ALA A 1 480 ? 68.904 1.434 -110.488 1.00 59.66 480 ALA A C 1
ATOM 3617 O O . ALA A 1 480 ? 69.071 2.624 -110.220 1.00 59.66 480 ALA A O 1
ATOM 3618 N N . GLY A 1 481 ? 67.796 0.989 -111.095 1.00 58.66 481 GLY A N 1
ATOM 3619 C CA . GLY A 1 481 ? 66.641 1.843 -111.387 1.00 58.66 481 GLY A CA 1
ATOM 3620 C C . GLY A 1 481 ? 65.785 2.135 -110.152 1.00 58.66 481 GLY A C 1
ATOM 3621 O O . GLY A 1 481 ? 65.249 3.229 -110.021 1.00 58.66 481 GLY A O 1
ATOM 3622 N N . ILE A 1 482 ? 65.700 1.191 -109.209 1.00 58.16 482 ILE A N 1
ATOM 3623 C CA . ILE A 1 482 ? 64.806 1.300 -108.044 1.00 58.16 482 ILE A CA 1
ATOM 3624 C C . ILE A 1 482 ? 65.442 2.140 -106.921 1.00 58.16 482 ILE A C 1
ATOM 3626 O O . ILE A 1 482 ? 64.745 2.881 -106.235 1.00 58.16 482 ILE A O 1
ATOM 3630 N N . LEU A 1 483 ? 66.773 2.111 -106.776 1.00 55.66 483 LEU A N 1
ATOM 3631 C CA . LEU A 1 483 ? 67.497 2.919 -105.780 1.00 55.66 483 LEU A CA 1
ATOM 3632 C C . LEU A 1 483 ? 67.545 4.424 -106.096 1.00 55.66 483 LEU A C 1
ATOM 3634 O O . LEU A 1 483 ? 67.937 5.199 -105.235 1.00 55.66 483 LEU A O 1
ATOM 3638 N N . ALA A 1 484 ? 67.153 4.852 -107.299 1.00 56.59 484 ALA A N 1
ATOM 3639 C CA . ALA A 1 484 ? 67.052 6.272 -107.650 1.00 56.59 484 ALA A CA 1
ATOM 3640 C C . ALA A 1 484 ? 65.679 6.892 -107.303 1.00 56.59 484 ALA A C 1
ATOM 3642 O O . ALA A 1 484 ? 65.452 8.064 -107.594 1.00 56.59 484 ALA A O 1
ATOM 3643 N N . HIS A 1 485 ? 64.743 6.113 -106.746 1.00 55.56 485 HIS A N 1
ATOM 3644 C CA . HIS A 1 485 ? 63.387 6.553 -106.371 1.00 55.56 485 HIS A CA 1
ATOM 3645 C C . HIS A 1 485 ? 63.074 6.401 -104.869 1.00 55.56 485 HIS A C 1
ATOM 3647 O O . HIS A 1 485 ? 61.946 6.675 -104.456 1.00 55.56 485 HIS A O 1
ATOM 3653 N N . ALA A 1 486 ? 64.053 5.986 -104.062 1.00 48.12 486 ALA A N 1
ATOM 3654 C CA . ALA A 1 486 ? 64.028 6.086 -102.601 1.00 48.12 486 ALA A CA 1
ATOM 3655 C C . ALA A 1 486 ? 64.975 7.209 -102.172 1.00 48.12 486 ALA A C 1
ATOM 3657 O O . ALA A 1 486 ? 64.620 7.931 -101.213 1.00 48.12 486 ALA A O 1
#

Solvent-accessible surface area (backbone atoms only — not comparable to full-atom values): 28921 Å² total; per-residue (Å²): 135,86,82,86,85,84,89,84,84,91,82,84,89,84,86,83,83,84,86,85,82,84,90,85,88,89,84,83,94,78,80,90,78,79,80,84,78,81,78,80,73,81,77,60,64,66,59,54,53,53,52,53,50,52,52,51,51,48,53,55,52,47,49,69,75,51,68,80,73,82,83,79,54,76,67,55,58,52,49,51,54,51,50,52,51,50,53,51,51,52,54,50,50,51,50,51,60,70,66,49,74,92,76,72,69,63,65,60,51,52,51,51,51,51,52,50,57,60,70,67,51,78,85,68,73,79,72,56,64,69,53,50,55,52,47,56,59,50,58,76,66,60,92,78,82,79,85,78,72,81,85,50,63,71,57,53,52,49,50,54,53,48,52,53,52,50,50,54,52,51,52,54,50,46,58,53,54,73,71,56,88,65,97,64,98,72,75,75,85,72,75,85,50,62,69,59,52,52,52,50,53,54,51,54,51,54,52,49,52,53,52,51,56,55,55,57,51,75,72,64,82,82,61,76,70,57,53,55,58,49,50,50,54,51,50,54,49,52,50,54,50,49,57,49,51,54,51,52,52,51,51,53,51,51,51,50,52,51,50,52,52,50,53,48,52,52,51,52,50,53,51,53,50,52,52,51,53,51,54,50,50,54,51,52,53,49,51,53,54,51,51,55,49,51,56,50,51,52,53,47,51,57,48,51,52,51,52,51,52,50,49,51,54,48,50,53,50,52,52,50,52,50,51,53,49,51,54,51,50,52,53,53,49,53,50,50,52,52,51,49,52,52,49,48,55,52,48,53,53,49,53,51,53,50,49,54,52,50,50,54,52,51,55,52,50,52,50,53,52,52,53,51,53,53,50,50,54,52,49,54,58,47,51,54,49,53,51,52,51,52,51,52,53,52,27,54,53,22,53,76,68,38,35,44,45,41,89,60,88,88,53,58,72,86,57,50,62,25,26,79,42,52,51,83,36,73,70,53,48,56,61,47,44,56,56,51,51,49,50,52,54,56,70,67,46,78,83,65,84,83,57,52,73,65,55,52,53,50,54,53,54,47,52,73,50,68,50,64,64,82,92,43,72,79,42,50,63,71,68,68,60,57,67,77,77,113

Secondary structure (DSSP, 8-state):
-----PPPPP----PPPPPP------------PPP---------HHHHHHHHHHHHHHHHHHHHHS-----S-HHHHHHHHHHHHHHHHHHHHHHHHHTS-S--THHHHHHHHHHHHHHTS------THHHHHHHHHHHTT-SSS-PPPP--HHHHHHHHHHHHHHHHHHHHHHHHHHT----S---S-----HHHHHHHHHHHHHHHHHHHHHHHHTT----HHHHHHHHHHHHHHHHHHHHHHHHHHHHHHHHHHHHHHHHHHHHHHHHHHHHHHHHHHHHHHHHHHHHHHHHHHHHHHHHHHHHHHHHHHHHHHHHHHHHHHHHHHHHHHHHHHHHHHHHHHHHHHHHHHHHHHHHHHHHHHHHHHHHHHHHHHHHHHHHHHHHHHHHHHHHHHHHHTT------TT--HHHHGGGTSPPPPHHHHHHHHHHHHHHHHHHHS--GGGS-HHHHHHHHHHTT--EEETTEEEES-THHHHTT--

Sequence (486 aa):
MSDEKPPIPPEPETIDAEPLPAETPPETSEPPRAAPRRRRQPTLVPLVYALALVVLAGAVAFLWWHPTGTQQQPAEAERVAALDQQVQALNAEVKQLAARPPGQPQEVSSLRTQLAALAARPTATPDLSALEHRIDALEKRQPEQGAPAPDLGPLQQKVAGLEQQVATLAQASQQQAQSGSNPAGQAAPAPDLGPVQQKVASLEQQVGELRQASQQQAQSGTDQAGLAAQNKQTQDRLQQVQDRLTTVSQQVQQEQEHTAATAQQVQDHFGAVNQQITALSGRIDGFAAWRDDMNRIDQRLDQLGRDQQQRLDQLSRDEQQKLDQLRSDQQGDAQKVQALADAQKNAEAGVKSELEKATGRIDSNQAAIQDLRGSVQQIDAGLNRASAQAQAQAALAALAAGRPVGTISGAPPAVARYAKEPPPTLPELRRSFDAVAAQAQAASRPSDQNNGFLDRVWNRAQGLVTVRQGDQVIVGDPAAGILAHA

Foldseek 3Di:
DDDDDDDDDDDDDDDDDDDDDDDDDDDDDDDDDDDDDDDDDPPCVVVVVVVVVVVVVVVVVVCVVCVPPPPDDPPVVVVVVVVVVVVVVVVVVVVVVVPPDPDDCPVVVVVVVVVVVVVPPPPPPPPCVVVVVVVVVVVVVDDDDDDDDPPCVVVVVVVVVVVVVVVVVVVVVVVVVVVPPDPDDDDDDDPPCVVVVVVVVVLVVVVVVVVVVVVVVVVDDDDPVVVVVVVVVNVVVVVVSVVVVVVSVVVVVVVVVVVVVVVVVVVVVVVVVVVVVVVVVVVVVVVVVVVVVVVVVVVVVVVVVVVVVVVVVVVVVVVVVVVVVVVVVVVVVVVVVVVVVVVVVVVVVVVVVVVVVVVVVVVVVVVVVVVVVVVVVVVVVVVVVVVLVVLVVQLVVCLQVQHQSADRPPDDPVNRVSNPHGDQHPVNCVVVVVVVVVVVVVVPDPPCVPPDPVVVVVLVVQQVDQDDDPLDRPTHDVVVSVVVVD